Protein AF-A0A081S3H7-F1 (afdb_monomer)

Secondary structure (DSSP, 8-state):
----------SPPP--TT-S-TTS-HHHHHHHHHHHSTT--SS---THHHHHHHHHHHHHHHTT--SSHHHHHHHHHHHHHHHHHHHHHHHHH-TTS--TT-TTHHHHHHHHHH--SEEES-----SSTTHHIIIIIHHHHHHTTSEE--TT-SS-EE-HHHHHHHHHHHHHHHHTTGGGGTT-SEEEHHHHHHHHHHH-GGGGGT--SHHHHHHHHHHTTSSS---HHHHHHHHHHHHHHHHHHHHTTTSPPPHHHHHHHHHHSEEEETTEEEEPPPPGGGHHHHHHHHHHHHHHHHHHHHHHHHHHHHHHHHT-SSS---HHHHHHHHTTTHHHHHHHHH--SS--TT--HHHHHHHHHHHTT----HHHHHHHHHHHHHHH--

Sequence (386 aa):
MSQLLEPSWNKPIKEYDRALDPLGMNRVNDRMLGELVQGFTLLTSRARYYSFYVWAIEQIRKKKLAKNFTEFKNAFYDLERLYMMACVSHEEKEPIDNHKDINGVSKGRDVWNESSDKIPLNFTYFGHRLGGYGQYYQGSIINMGLVEQGEDDEFEKPTELGYSIIKDFDTLAKESGFLSYCGKSNISKNTLSEIGEKLCLCKIKHQSNSERDSIIKLLFGWIGEKNQRSTSRQESLSLILNTIHQIQENKITTSQDFLDSVYFGQIKNNEKVESLLIPNHLDGISKKWKIVKAHDSFALASEAILQIFLEFLKQDLTHGKNLEEFFQKYVQNIENEIDQILKLGRKFENEPIENIIDIILKENGIDTNLELLEKMNIFLLKIWNS

Organism: NCBI:txid1502292

Mean predicted aligned error: 11.2 Å

Foldseek 3Di:
DDPDDDDDPPDDDDPDPPCPAVPPLCVVLVVLCCQQQNLDWPQADQLLVLQVQLVQQACCVVVVQDDAPVSSLQLLQLLLLLQLLLQLLQCVVPVVFDSPRRFLNVVSVVQVVPDDQKGFSPDDSDPDSNTCCVVTRVSSSVRLQQWDADPPRNDIHGDPLVCQLNVVVVVLCVVLVSVVCRPPRIDGSVSSPSSSVRRHSRCLVVDPDCNVVSSVCSQLLVDDDDDSSSPSSNLSVVLVVLQCVVCVVQDDDDPVQSLCCLQVCWGDRPPDIDGRDDDPVSVVSSVSSNVSSVSVVVSVVVVVLVVLVVVVCVVDVPDDDDPVVVCVVPPVCVLVVCQVVVPPVDRCVPPDVLVVVVVVCVVSVNDDPVVVSVVVVVVVVVVVPD

Radius of gyration: 27.03 Å; Cα contacts (8 Å, |Δi|>4): 381; chains: 1; bounding box: 63×49×74 Å

Solvent-accessible surface area (backbone atoms only — not comparable to full-atom values): 22283 Å² total; per-residue (Å²): 134,85,89,73,82,76,90,68,91,84,67,85,79,76,88,58,103,69,72,87,51,88,81,62,57,59,62,60,48,54,50,51,47,51,44,37,45,50,45,62,48,94,86,54,90,60,70,59,50,64,33,51,52,46,42,48,46,41,49,37,59,77,66,58,65,39,90,40,52,71,44,38,28,52,52,51,33,53,49,51,50,54,51,39,43,12,31,53,38,26,36,75,77,46,66,89,55,74,70,73,84,49,70,36,44,72,53,42,49,51,50,56,71,76,32,72,65,52,39,74,60,84,76,86,55,56,91,52,60,46,29,56,43,65,75,56,36,44,70,22,41,45,69,62,48,27,38,48,65,58,95,88,43,63,55,64,39,55,29,77,58,24,51,65,41,18,53,54,54,51,51,46,39,59,77,43,46,53,71,79,55,62,91,41,65,57,46,44,52,67,58,28,29,60,27,10,76,62,64,21,69,53,42,59,77,74,50,94,53,68,42,50,54,40,50,50,34,46,66,46,36,76,47,70,76,85,45,74,45,34,50,34,19,25,46,44,53,50,48,54,49,51,53,40,69,76,40,53,91,81,42,87,78,48,75,63,49,52,51,37,32,45,60,70,37,27,40,76,57,89,96,42,79,44,79,52,89,75,55,78,91,42,46,71,55,35,54,54,50,22,49,44,51,52,50,53,54,49,44,54,54,51,51,50,52,49,50,53,51,53,53,59,52,66,75,44,86,84,55,90,79,60,69,66,62,48,40,63,73,66,47,72,54,43,64,64,50,49,52,64,70,64,65,52,98,62,80,67,82,89,59,55,68,68,56,55,50,50,49,55,32,52,78,68,73,45,85,78,59,66,72,56,57,53,52,48,49,53,52,55,52,48,68,72,74,109

Structure (mmCIF, N/CA/C/O backbone):
data_AF-A0A081S3H7-F1
#
_entry.id   AF-A0A081S3H7-F1
#
loop_
_atom_site.group_PDB
_atom_site.id
_atom_site.type_symbol
_atom_site.label_atom_id
_atom_site.label_alt_id
_atom_site.label_comp_id
_atom_site.label_asym_id
_atom_site.label_entity_id
_atom_site.label_seq_id
_atom_site.pdbx_PDB_ins_code
_atom_site.Cartn_x
_atom_site.Cartn_y
_atom_site.Cartn_z
_atom_site.occupancy
_atom_site.B_iso_or_equiv
_atom_site.auth_seq_id
_atom_site.auth_comp_id
_atom_site.auth_asym_id
_atom_site.auth_atom_id
_atom_site.pdbx_PDB_model_num
ATOM 1 N N . MET A 1 1 ? -31.764 2.547 -48.023 1.00 41.16 1 MET A N 1
ATOM 2 C CA . MET A 1 1 ? -30.371 2.090 -47.837 1.00 41.16 1 MET A CA 1
ATOM 3 C C . MET A 1 1 ? -29.758 2.951 -46.753 1.00 41.16 1 MET A C 1
ATOM 5 O O . MET A 1 1 ? -29.864 4.167 -46.835 1.00 41.16 1 MET A O 1
ATOM 9 N N . SER A 1 2 ? -29.277 2.322 -45.687 1.00 45.69 2 SER A N 1
ATOM 10 C CA . SER A 1 2 ? -28.912 2.952 -44.421 1.00 45.69 2 SER A CA 1
ATOM 11 C C . SER A 1 2 ? -27.598 3.733 -44.505 1.00 45.69 2 SER A C 1
ATOM 13 O O . SER A 1 2 ? -26.524 3.139 -44.467 1.00 45.69 2 SER A O 1
ATOM 15 N N . GLN A 1 3 ? -27.681 5.063 -44.539 1.00 50.97 3 GLN A N 1
ATOM 16 C CA . GLN A 1 3 ? -26.604 5.935 -44.062 1.00 50.97 3 GLN A CA 1
ATOM 17 C C . GLN A 1 3 ? -26.629 5.908 -42.526 1.00 50.97 3 GLN A C 1
ATOM 19 O O . GLN A 1 3 ? -27.201 6.779 -41.878 1.00 50.97 3 GLN A O 1
ATOM 24 N N . LEU A 1 4 ? -26.121 4.823 -41.942 1.00 49.06 4 LEU A N 1
ATOM 25 C CA . LEU A 1 4 ? -25.986 4.671 -40.497 1.00 49.06 4 LEU A CA 1
ATOM 26 C C . LEU A 1 4 ? -24.590 5.147 -40.077 1.00 49.06 4 LEU A C 1
ATOM 28 O O . LEU A 1 4 ? -23.607 4.473 -40.348 1.00 49.06 4 LEU A O 1
ATOM 32 N N . LEU A 1 5 ? -24.567 6.278 -39.364 1.00 49.62 5 LEU A N 1
ATOM 33 C CA . LEU A 1 5 ? -23.716 6.513 -38.190 1.00 49.62 5 LEU A CA 1
ATOM 34 C C . LEU A 1 5 ? -22.202 6.309 -38.382 1.00 49.62 5 LEU A C 1
ATOM 36 O O . LEU A 1 5 ? -21.593 5.524 -37.657 1.00 49.62 5 LEU A O 1
ATOM 40 N N . GLU A 1 6 ? -21.566 7.064 -39.277 1.00 47.81 6 GLU A N 1
ATOM 41 C CA . GLU A 1 6 ? -20.116 7.239 -39.150 1.00 47.81 6 GLU A CA 1
ATOM 42 C C . GLU A 1 6 ? -19.816 8.213 -37.998 1.00 47.81 6 GLU A C 1
ATOM 44 O O . GLU A 1 6 ? -20.418 9.292 -37.932 1.00 47.81 6 GLU A O 1
ATOM 49 N N . PRO A 1 7 ? -18.935 7.852 -37.048 1.00 52.41 7 PRO A N 1
ATOM 50 C CA . PRO A 1 7 ? -18.561 8.746 -35.964 1.00 52.41 7 PRO A CA 1
ATOM 51 C C . PRO A 1 7 ? -17.845 9.980 -36.528 1.00 52.41 7 PRO A C 1
ATOM 53 O O . PRO A 1 7 ? -16.712 9.909 -36.991 1.00 52.41 7 PRO A O 1
ATOM 56 N N . SER A 1 8 ? -18.518 11.130 -36.475 1.00 50.59 8 SER A N 1
ATOM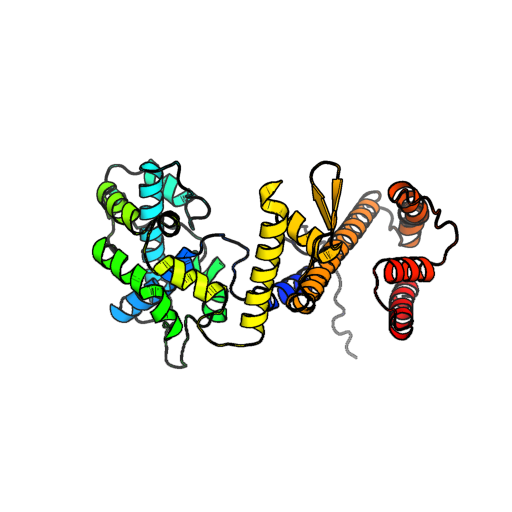 57 C CA . SER A 1 8 ? -17.956 12.426 -36.855 1.00 50.59 8 SER A CA 1
ATOM 58 C C . SER A 1 8 ? -17.456 13.173 -35.620 1.00 50.59 8 SER A C 1
ATOM 60 O O . SER A 1 8 ? -18.228 13.393 -34.679 1.00 50.59 8 SER A O 1
ATOM 62 N N . TRP A 1 9 ? -16.202 13.625 -35.636 1.00 53.78 9 TRP A N 1
ATOM 63 C CA . TRP A 1 9 ? -15.643 14.514 -34.614 1.00 53.78 9 TRP A CA 1
ATOM 64 C C . TRP A 1 9 ? -16.344 15.878 -34.669 1.00 53.78 9 TRP A C 1
ATOM 66 O O . TRP A 1 9 ? -15.992 16.750 -35.455 1.00 53.78 9 TRP A O 1
ATOM 76 N N . ASN A 1 10 ? -17.392 16.049 -33.865 1.00 53.97 10 ASN A N 1
ATOM 77 C CA . ASN A 1 10 ? -18.295 17.202 -33.944 1.00 53.97 10 ASN A CA 1
ATOM 78 C C . ASN A 1 10 ? -17.968 18.323 -32.947 1.00 53.97 10 ASN A C 1
ATOM 80 O O . ASN A 1 10 ? -18.563 19.399 -33.020 1.00 53.97 10 ASN A O 1
ATOM 84 N N . LYS A 1 11 ? -17.049 18.084 -32.004 1.00 46.81 11 LYS A N 1
ATOM 85 C CA . LYS A 1 11 ? -16.572 19.079 -31.042 1.00 46.81 11 LYS A CA 1
ATOM 86 C C . LYS A 1 11 ? -15.098 18.839 -30.711 1.00 46.81 11 LYS A C 1
ATOM 88 O O . LYS A 1 11 ? -14.730 17.688 -30.476 1.00 46.81 11 LYS A O 1
ATOM 93 N N . PRO A 1 12 ? -14.274 19.897 -30.620 1.00 52.47 12 PRO A N 1
ATOM 94 C CA . PRO A 1 12 ? -12.941 19.773 -30.051 1.00 52.47 12 PRO A CA 1
ATOM 95 C C . PRO A 1 12 ? -13.057 19.303 -28.598 1.00 52.47 12 PRO A C 1
ATOM 97 O O . PRO A 1 12 ? -13.810 19.875 -27.800 1.00 52.47 12 PRO A O 1
ATOM 100 N N . ILE A 1 13 ? -12.330 18.237 -28.264 1.00 53.84 13 ILE A N 1
ATOM 101 C CA . ILE A 1 13 ? -12.171 17.789 -26.883 1.00 53.84 13 ILE A CA 1
ATOM 102 C C . ILE A 1 13 ? -11.411 18.896 -26.157 1.00 53.84 13 ILE A C 1
ATOM 104 O O . ILE A 1 13 ? -10.307 19.264 -26.549 1.00 53.84 13 ILE A O 1
ATOM 108 N N . LYS A 1 14 ? -12.016 19.460 -25.110 1.00 51.28 14 LYS A N 1
ATOM 109 C CA . LYS A 1 14 ? -11.263 20.287 -24.169 1.00 51.28 14 LYS A CA 1
ATOM 110 C C . LYS A 1 14 ? -10.330 19.341 -23.421 1.00 51.28 14 LYS A C 1
ATOM 112 O O . LYS A 1 14 ? -10.828 18.406 -22.793 1.00 51.28 14 LYS A O 1
ATOM 117 N N . GLU A 1 15 ? -9.020 19.563 -23.517 1.00 50.03 15 GLU A N 1
ATOM 118 C CA . GLU A 1 15 ? -8.031 18.963 -22.617 1.00 50.03 15 GLU A CA 1
ATOM 119 C C . GLU A 1 15 ? -8.452 19.326 -21.186 1.00 50.03 15 GLU A C 1
ATOM 121 O O . GLU A 1 15 ? -8.233 20.436 -20.709 1.00 50.03 15 GLU A O 1
ATOM 126 N N . TYR A 1 16 ? -9.182 18.436 -20.522 1.00 49.84 16 TYR A N 1
ATOM 127 C CA . TYR A 1 16 ? -9.314 18.491 -19.074 1.00 49.84 16 TYR A CA 1
ATOM 128 C C . TYR A 1 16 ? -8.050 17.853 -18.484 1.00 49.84 16 TYR A C 1
ATOM 130 O O . TYR A 1 16 ? -7.535 16.903 -19.072 1.00 49.84 16 TYR A O 1
ATOM 138 N N . ASP A 1 17 ? -7.613 18.334 -17.314 1.00 42.97 17 ASP A N 1
ATOM 139 C CA . ASP A 1 17 ? -6.448 17.923 -16.490 1.00 42.97 17 ASP A CA 1
ATOM 140 C C . ASP A 1 17 ? -6.382 16.420 -16.089 1.00 42.97 17 ASP A C 1
ATOM 142 O O . ASP A 1 17 ? -5.918 16.064 -15.007 1.00 42.97 17 ASP A O 1
ATOM 146 N N . ARG A 1 18 ? -6.932 15.494 -16.882 1.00 48.25 18 ARG A N 1
ATOM 147 C CA . ARG A 1 18 ? -7.146 14.089 -16.502 1.00 48.25 18 ARG A CA 1
ATOM 148 C C . ARG A 1 18 ? -6.833 13.056 -17.580 1.00 48.25 18 ARG A C 1
ATOM 150 O O . ARG A 1 18 ? -7.036 11.871 -17.317 1.00 48.25 18 ARG A O 1
ATOM 157 N N . ALA A 1 19 ? -6.347 13.441 -18.759 1.00 53.25 19 ALA A N 1
ATOM 158 C CA . ALA A 1 19 ? -5.789 12.459 -19.690 1.00 53.25 19 ALA A CA 1
ATOM 159 C C . ALA A 1 19 ? -4.406 12.015 -19.177 1.00 53.25 19 ALA A C 1
ATOM 161 O O . ALA A 1 19 ? -3.383 12.509 -19.626 1.00 53.25 19 ALA A O 1
ATOM 162 N N . LEU A 1 20 ? -4.394 11.122 -18.180 1.00 62.03 20 LEU A N 1
ATOM 163 C CA . LEU A 1 20 ? -3.171 10.573 -17.573 1.00 62.03 20 LEU A CA 1
ATOM 164 C C . LEU A 1 20 ? -2.453 9.555 -18.479 1.00 62.03 20 LEU A C 1
ATOM 166 O O . LEU A 1 20 ? -1.353 9.132 -18.154 1.00 62.03 20 LEU A O 1
ATOM 170 N N . ASP A 1 21 ? -3.099 9.124 -19.564 1.00 74.25 21 ASP A N 1
ATOM 171 C CA . ASP A 1 21 ? -2.592 8.116 -20.501 1.00 74.25 21 ASP A CA 1
ATOM 172 C C . ASP A 1 21 ? -3.198 8.355 -21.901 1.00 74.25 21 ASP A C 1
ATOM 174 O O . ASP A 1 21 ? -4.139 7.660 -22.301 1.00 74.25 21 ASP A O 1
ATOM 178 N N . PRO A 1 22 ? -2.755 9.399 -22.630 1.00 75.25 22 PRO A N 1
ATOM 179 C CA . PRO A 1 22 ? -3.348 9.790 -23.913 1.00 75.25 22 PRO A CA 1
ATOM 180 C C . PRO A 1 22 ? -3.185 8.721 -25.004 1.00 75.25 22 PRO A C 1
ATOM 182 O O . PRO A 1 22 ? -3.967 8.697 -25.954 1.00 75.25 22 PRO A O 1
ATOM 185 N N . LEU A 1 23 ? -2.197 7.831 -24.861 1.00 83.19 23 LEU A N 1
ATOM 186 C CA . LEU A 1 23 ? -1.908 6.746 -25.800 1.00 83.19 23 LEU A CA 1
ATOM 187 C C . LEU A 1 23 ? -2.444 5.380 -25.343 1.00 83.19 23 LEU A C 1
ATOM 189 O O . LEU A 1 23 ? -2.382 4.416 -26.105 1.00 83.19 23 LEU A O 1
ATOM 193 N N . GLY A 1 24 ? -2.992 5.274 -24.130 1.00 82.62 24 GLY A N 1
ATOM 194 C CA . GLY A 1 24 ? -3.495 4.011 -23.583 1.00 82.62 24 GLY A CA 1
ATOM 195 C C . GLY A 1 24 ? -2.399 2.987 -23.258 1.00 82.62 24 GLY A C 1
ATOM 196 O O . GLY A 1 24 ? -2.693 1.789 -23.180 1.00 82.62 24 GLY A O 1
ATOM 197 N N . MET A 1 25 ? -1.149 3.431 -23.112 1.00 83.50 25 MET A N 1
ATOM 198 C CA . MET A 1 25 ? 0.028 2.576 -22.961 1.00 83.50 25 MET A CA 1
ATOM 199 C C . MET A 1 25 ? 0.158 2.031 -21.533 1.00 83.50 25 MET A C 1
ATOM 201 O O . MET A 1 25 ? 0.626 0.906 -21.341 1.00 83.50 25 MET A O 1
ATOM 205 N N . ASN A 1 26 ? -0.329 2.749 -20.517 1.00 82.25 26 ASN A N 1
ATOM 206 C CA . ASN A 1 26 ? -0.132 2.358 -19.114 1.00 82.25 26 ASN A CA 1
ATOM 207 C C . ASN A 1 26 ? -0.778 1.008 -18.769 1.00 82.25 26 ASN A C 1
ATOM 209 O O . ASN A 1 26 ? -0.275 0.284 -17.911 1.00 82.25 26 ASN A O 1
ATOM 213 N N . ARG A 1 27 ? -1.813 0.589 -19.511 1.00 84.38 27 ARG A N 1
ATOM 214 C CA . ARG A 1 27 ? -2.512 -0.695 -19.310 1.00 84.38 27 ARG A CA 1
ATOM 215 C C . ARG A 1 27 ? -1.597 -1.918 -19.343 1.00 84.38 27 ARG A C 1
ATOM 217 O O . ARG A 1 27 ? -1.860 -2.893 -18.636 1.00 84.38 27 ARG A O 1
ATOM 224 N N . VAL A 1 28 ? -0.560 -1.904 -20.180 1.00 84.62 28 VAL A N 1
ATOM 225 C CA . VAL A 1 28 ? 0.382 -3.029 -20.285 1.00 84.62 28 VAL A CA 1
ATOM 226 C C . VAL A 1 28 ? 1.244 -3.104 -19.027 1.00 84.62 28 VAL A C 1
ATOM 228 O O . VAL A 1 28 ? 1.354 -4.173 -18.425 1.00 84.62 28 VAL A O 1
ATOM 231 N N . ASN A 1 29 ? 1.784 -1.965 -18.586 1.00 84.44 29 ASN A N 1
ATOM 232 C CA . ASN A 1 29 ? 2.560 -1.874 -17.352 1.00 84.44 29 ASN A CA 1
ATOM 233 C C . ASN A 1 29 ? 1.713 -2.229 -16.125 1.00 84.44 29 ASN A C 1
ATOM 235 O O . ASN A 1 29 ? 2.148 -3.047 -15.317 1.00 84.44 29 ASN A O 1
ATOM 239 N N . ASP A 1 30 ? 0.485 -1.720 -16.026 1.00 86.06 30 ASP A N 1
ATOM 240 C CA . ASP A 1 30 ? -0.438 -2.029 -14.927 1.00 86.06 30 ASP A CA 1
ATOM 241 C C . ASP A 1 30 ? -0.715 -3.530 -14.821 1.00 86.06 30 ASP A C 1
ATOM 243 O O . ASP A 1 30 ? -0.692 -4.108 -13.730 1.00 86.06 30 ASP A O 1
ATOM 247 N N . ARG A 1 31 ? -0.929 -4.194 -15.964 1.00 88.56 31 ARG A N 1
ATOM 248 C CA . ARG A 1 31 ? -1.108 -5.646 -16.008 1.00 88.56 31 ARG A CA 1
ATOM 249 C C . ARG A 1 31 ? 0.143 -6.374 -15.519 1.00 88.56 31 ARG A C 1
ATOM 251 O O . ARG A 1 31 ? 0.031 -7.268 -14.683 1.00 88.56 31 ARG A O 1
ATOM 258 N N . MET A 1 32 ? 1.314 -6.012 -16.039 1.00 89.31 32 MET A N 1
ATOM 259 C CA . MET A 1 32 ? 2.578 -6.660 -15.681 1.00 89.31 32 MET A CA 1
ATOM 260 C C . MET A 1 32 ? 2.893 -6.477 -14.193 1.00 89.31 32 MET A C 1
ATOM 262 O O . MET A 1 32 ? 3.220 -7.445 -13.510 1.00 89.31 32 MET A O 1
ATOM 266 N N . LEU A 1 33 ? 2.716 -5.270 -13.653 1.00 89.31 33 LEU A N 1
ATOM 267 C CA . LEU A 1 33 ? 2.869 -4.993 -12.223 1.00 89.31 33 LEU A CA 1
ATOM 268 C C . LEU A 1 33 ? 1.861 -5.788 -11.382 1.00 89.31 33 LEU A C 1
ATOM 270 O O . LEU A 1 33 ? 2.229 -6.351 -10.350 1.00 89.31 33 LEU A O 1
ATOM 274 N N . GLY A 1 34 ? 0.616 -5.907 -11.850 1.00 87.69 34 GLY A N 1
ATOM 275 C CA . GLY A 1 34 ? -0.414 -6.733 -11.224 1.00 87.69 34 GLY A CA 1
ATOM 276 C C . GLY A 1 34 ? -0.072 -8.226 -11.173 1.00 87.69 34 GLY A C 1
ATOM 277 O O . GLY A 1 34 ? -0.561 -8.922 -10.287 1.00 87.69 34 GLY A O 1
ATOM 278 N N . GLU A 1 35 ? 0.777 -8.723 -12.075 1.00 89.44 35 GLU A N 1
ATOM 279 C CA . GLU A 1 35 ? 1.300 -10.095 -12.052 1.00 89.44 35 GLU A CA 1
ATOM 280 C C . GLU A 1 35 ? 2.574 -10.221 -11.194 1.00 89.44 35 GLU A C 1
ATOM 282 O O . GLU A 1 35 ? 2.732 -11.207 -10.472 1.00 89.44 35 GLU A O 1
ATOM 287 N N . LEU A 1 36 ? 3.467 -9.226 -11.243 1.00 93.00 36 LEU A N 1
ATOM 288 C CA . LEU A 1 36 ? 4.773 -9.247 -10.572 1.00 93.00 36 LEU A CA 1
ATOM 289 C C . LEU A 1 36 ? 4.695 -9.004 -9.071 1.00 93.00 36 LEU A C 1
ATOM 291 O O . LEU A 1 36 ? 5.399 -9.655 -8.309 1.00 93.00 36 LEU A O 1
ATOM 295 N N . VAL A 1 37 ? 3.855 -8.068 -8.638 1.00 91.25 37 VAL A N 1
ATOM 296 C CA . VAL A 1 37 ? 3.754 -7.631 -7.238 1.00 91.25 37 VAL A CA 1
ATOM 297 C C . VAL A 1 37 ? 2.298 -7.596 -6.791 1.00 91.25 37 VAL A C 1
ATOM 299 O O . VAL A 1 37 ? 1.862 -6.684 -6.087 1.00 91.25 37 VAL A O 1
ATOM 302 N N . GLN A 1 38 ? 1.522 -8.608 -7.200 1.00 88.94 38 GLN A N 1
ATOM 303 C CA . GLN A 1 38 ? 0.093 -8.652 -6.910 1.00 88.94 38 GLN A CA 1
ATOM 304 C C . GLN A 1 38 ? -0.190 -8.460 -5.420 1.00 88.94 38 GLN A C 1
ATOM 306 O O . GLN A 1 38 ? 0.361 -9.165 -4.574 1.00 88.94 38 GLN A O 1
ATOM 311 N N . GLY A 1 39 ? -1.123 -7.564 -5.114 1.00 84.75 39 GLY A N 1
ATOM 312 C CA . GLY A 1 39 ? -1.570 -7.346 -3.749 1.00 84.75 39 GLY A CA 1
ATOM 313 C C . GLY A 1 39 ? -0.715 -6.350 -2.983 1.00 84.75 39 GLY A C 1
ATOM 314 O O . GLY A 1 39 ? -1.006 -6.127 -1.821 1.00 84.75 39 GLY A O 1
ATOM 315 N N . PHE A 1 40 ? 0.274 -5.711 -3.615 1.00 87.38 40 PHE A N 1
ATOM 316 C CA . PHE A 1 40 ? 0.780 -4.414 -3.174 1.00 87.38 40 PHE A CA 1
ATOM 317 C C . PHE A 1 40 ? -0.127 -3.294 -3.688 1.00 87.38 40 PHE A C 1
ATOM 319 O O . PHE A 1 40 ? -0.763 -3.413 -4.732 1.00 87.38 40 PHE A O 1
ATOM 326 N N . THR A 1 41 ? -0.204 -2.198 -2.941 1.00 82.75 41 THR A N 1
ATOM 327 C CA . THR A 1 41 ? -0.857 -0.966 -3.394 1.00 82.75 41 THR A CA 1
ATOM 328 C C . THR A 1 41 ? 0.212 -0.009 -3.910 1.00 82.75 41 THR A C 1
ATOM 330 O O . THR A 1 41 ? 1.265 0.132 -3.292 1.00 82.75 41 THR A O 1
ATOM 333 N N . LEU A 1 42 ? -0.040 0.622 -5.058 1.00 73.69 42 LEU A N 1
ATOM 334 C CA . LEU A 1 42 ? 0.889 1.577 -5.678 1.00 73.69 42 LEU A CA 1
ATOM 335 C C . LEU A 1 42 ? 0.761 2.990 -5.086 1.00 73.69 42 LEU A C 1
ATOM 337 O O . LEU A 1 42 ? 1.569 3.862 -5.386 1.00 73.69 42 LEU A O 1
ATOM 341 N N . LEU A 1 43 ? -0.265 3.226 -4.262 1.00 76.25 43 LEU A N 1
ATOM 342 C CA . LEU A 1 43 ? -0.682 4.569 -3.845 1.00 76.25 43 LEU A CA 1
ATOM 343 C C . LEU A 1 43 ? -0.311 4.903 -2.395 1.00 76.25 43 LEU A C 1
ATOM 345 O O . LEU A 1 43 ? -0.438 6.049 -1.975 1.00 76.25 43 LEU A O 1
ATOM 349 N N . THR A 1 44 ? 0.120 3.920 -1.602 1.00 81.69 44 THR A N 1
ATOM 350 C CA . THR A 1 44 ? 0.410 4.121 -0.176 1.00 81.69 44 THR A CA 1
ATOM 351 C C . THR A 1 44 ? 1.399 3.085 0.344 1.00 81.69 44 THR A C 1
ATOM 353 O O . THR A 1 44 ? 1.394 1.923 -0.041 1.00 81.69 44 THR A O 1
ATOM 356 N N . SER A 1 45 ? 2.281 3.515 1.241 1.00 83.56 45 SER A N 1
ATOM 357 C CA . SER A 1 45 ? 3.395 2.709 1.756 1.00 83.56 45 SER A CA 1
ATOM 358 C C . SER A 1 45 ? 3.064 1.946 3.053 1.00 83.56 45 SER A C 1
ATOM 360 O O . SER A 1 45 ? 3.943 1.380 3.709 1.00 83.56 45 SER A O 1
ATOM 362 N N . ARG A 1 46 ? 1.797 1.948 3.487 1.00 90.62 46 ARG A N 1
ATOM 363 C CA . ARG A 1 46 ? 1.408 1.636 4.873 1.00 90.62 46 ARG A CA 1
ATOM 364 C C . ARG A 1 46 ? 0.924 0.202 5.076 1.00 90.62 46 ARG A C 1
ATOM 366 O O . ARG A 1 46 ? -0.266 -0.082 5.142 1.00 90.62 46 ARG A O 1
ATOM 373 N N . ALA A 1 47 ? 1.871 -0.698 5.326 1.00 91.62 47 ALA A N 1
ATOM 374 C CA . ALA A 1 47 ? 1.600 -2.126 5.506 1.00 91.62 47 ALA A CA 1
ATOM 375 C C . ALA A 1 47 ? 0.627 -2.473 6.659 1.00 91.62 47 ALA A C 1
ATOM 377 O O . ALA A 1 47 ? -0.109 -3.451 6.570 1.00 91.62 47 ALA A O 1
ATOM 378 N N . ARG A 1 48 ? 0.556 -1.666 7.727 1.00 94.69 48 ARG A N 1
ATOM 379 C CA . ARG A 1 48 ? -0.351 -1.939 8.858 1.00 94.69 48 ARG A CA 1
ATOM 380 C C . ARG A 1 48 ? -1.841 -1.872 8.481 1.00 94.69 48 ARG A C 1
ATOM 382 O O . ARG A 1 48 ? -2.676 -2.469 9.157 1.00 94.69 48 ARG A O 1
ATOM 389 N N . TYR A 1 49 ? -2.183 -1.208 7.374 1.00 96.19 49 TYR A N 1
ATOM 390 C CA . TYR A 1 49 ? -3.559 -1.172 6.883 1.00 96.19 49 TYR A CA 1
ATOM 391 C C . TYR A 1 49 ? -4.092 -2.542 6.445 1.00 96.19 49 TYR A C 1
ATOM 393 O O . TYR A 1 49 ? -5.295 -2.757 6.565 1.00 96.19 49 TYR A O 1
ATOM 401 N N . TYR A 1 50 ? -3.238 -3.490 6.026 1.00 96.19 50 TYR A N 1
ATOM 402 C CA . TYR A 1 50 ? -3.687 -4.864 5.749 1.00 96.19 50 TYR A CA 1
ATOM 403 C C . TYR A 1 50 ? -4.336 -5.486 6.989 1.00 96.19 50 TYR A C 1
ATOM 405 O O . TYR A 1 50 ? -5.445 -6.008 6.904 1.00 96.19 50 TYR A O 1
ATOM 413 N N . SER A 1 51 ? -3.694 -5.361 8.153 1.00 96.31 51 SER A N 1
ATOM 414 C CA . SER A 1 51 ? -4.245 -5.873 9.408 1.00 96.31 51 SER A CA 1
ATOM 415 C C . SER A 1 51 ? -5.438 -5.049 9.887 1.00 96.31 51 SER A C 1
ATOM 417 O O . SER A 1 51 ? -6.475 -5.623 10.210 1.00 96.31 51 SER A O 1
ATOM 419 N N . PHE A 1 52 ? -5.343 -3.713 9.890 1.00 97.75 52 PHE A N 1
ATOM 420 C CA . PHE A 1 52 ? -6.437 -2.861 10.371 1.00 97.75 52 PHE A CA 1
ATOM 421 C C . PHE A 1 52 ? -7.733 -3.052 9.574 1.00 97.75 52 PHE A C 1
ATOM 423 O O . PHE A 1 52 ? -8.797 -3.181 10.176 1.00 97.75 52 PHE A O 1
ATOM 430 N N . TYR A 1 53 ? -7.678 -3.086 8.240 1.00 98.00 53 TYR A N 1
ATOM 431 C CA . TYR A 1 53 ? -8.894 -3.180 7.434 1.00 98.00 53 TYR A CA 1
ATOM 432 C C . TYR A 1 53 ? -9.565 -4.540 7.539 1.00 98.00 53 TYR A C 1
ATOM 434 O O . TYR A 1 53 ? -10.774 -4.594 7.749 1.00 98.00 53 TYR A O 1
ATOM 442 N N . VAL A 1 54 ? -8.797 -5.630 7.482 1.00 98.38 54 VAL A N 1
ATOM 443 C CA . VAL A 1 54 ? -9.349 -6.976 7.691 1.00 98.38 54 VAL A CA 1
ATOM 444 C C . VAL A 1 54 ? -9.937 -7.090 9.102 1.00 98.38 54 VAL A C 1
ATOM 446 O O . VAL A 1 54 ? -11.022 -7.642 9.288 1.00 98.38 54 VAL A O 1
ATOM 449 N N . TRP A 1 55 ? -9.280 -6.485 10.098 1.00 98.38 55 TRP A N 1
ATOM 450 C CA . TRP A 1 55 ? -9.787 -6.428 11.466 1.00 98.38 55 TRP A CA 1
ATOM 451 C C . TRP A 1 55 ? -11.086 -5.617 11.566 1.00 98.38 55 TRP A C 1
ATOM 453 O O . TRP A 1 55 ? -12.021 -6.044 12.241 1.00 98.38 55 TRP A O 1
ATOM 463 N N . ALA A 1 56 ? -11.187 -4.478 10.879 1.00 98.31 56 ALA A N 1
ATOM 464 C CA . ALA A 1 56 ? -12.380 -3.636 10.890 1.00 98.31 56 ALA A CA 1
ATOM 465 C C . ALA A 1 56 ? -13.591 -4.362 10.283 1.00 98.31 56 ALA A C 1
ATOM 467 O O . ALA A 1 56 ? -14.665 -4.346 10.890 1.00 98.31 56 ALA A O 1
ATOM 468 N N . ILE A 1 57 ? -13.409 -5.060 9.151 1.00 98.19 57 ILE A N 1
ATOM 469 C CA . ILE A 1 57 ? -14.444 -5.922 8.546 1.00 98.19 57 ILE A CA 1
ATOM 470 C C . ILE A 1 57 ? -14.943 -6.926 9.582 1.00 98.19 57 ILE A C 1
ATOM 472 O O . ILE A 1 57 ? -16.147 -7.039 9.828 1.00 98.19 57 ILE A O 1
ATOM 476 N N . GLU A 1 58 ? -14.012 -7.603 10.250 1.00 98.00 58 GLU A N 1
ATOM 477 C CA . GLU A 1 58 ? -14.341 -8.609 11.247 1.00 98.00 58 GLU A CA 1
ATOM 478 C C . GLU A 1 58 ? -15.132 -8.047 12.431 1.00 98.00 58 GLU A C 1
ATOM 480 O O . GLU A 1 58 ? -16.123 -8.643 12.857 1.00 98.00 58 GLU A O 1
ATOM 485 N N . GLN A 1 59 ? -14.727 -6.897 12.978 1.00 97.75 59 GLN A N 1
ATOM 486 C CA . GLN A 1 59 ? -15.434 -6.309 14.116 1.00 97.75 59 GLN A CA 1
ATOM 487 C C . GLN A 1 59 ? -16.831 -5.825 13.738 1.00 97.75 59 GLN A C 1
ATOM 489 O O . GLN A 1 59 ? -17.759 -6.006 14.529 1.00 97.75 59 GLN A O 1
ATOM 494 N N . ILE A 1 60 ? -17.010 -5.262 12.538 1.00 97.06 60 ILE A N 1
ATOM 495 C CA . ILE A 1 60 ? -18.331 -4.851 12.044 1.00 97.06 60 ILE A CA 1
ATOM 496 C C . ILE A 1 60 ? -19.275 -6.056 12.001 1.00 97.06 60 ILE A C 1
ATOM 498 O O . ILE A 1 60 ? -20.405 -5.956 12.488 1.00 97.06 60 ILE A O 1
ATOM 502 N N . ARG A 1 61 ? -18.797 -7.213 11.519 1.00 95.62 61 ARG A N 1
ATOM 503 C CA . ARG A 1 61 ? -19.564 -8.469 11.521 1.00 95.62 61 ARG A CA 1
ATOM 504 C C . ARG A 1 61 ? -19.825 -8.981 12.933 1.00 95.62 61 ARG A C 1
ATOM 506 O O . ARG A 1 61 ? -20.980 -9.134 13.329 1.00 95.62 61 ARG A O 1
ATOM 513 N N . LYS A 1 62 ? -18.767 -9.205 13.723 1.00 95.56 62 LYS A N 1
ATOM 514 C CA . LYS A 1 62 ? -18.849 -9.772 15.084 1.00 95.56 62 LYS A CA 1
ATOM 515 C C . LYS A 1 62 ? -19.759 -8.969 16.005 1.00 95.56 62 LYS A C 1
ATOM 517 O O . LYS A 1 62 ? -20.460 -9.547 16.834 1.00 95.56 62 LYS A O 1
ATOM 522 N N . LYS A 1 63 ? -19.743 -7.641 15.887 1.00 95.50 63 LYS A N 1
ATOM 523 C CA . LYS A 1 63 ? -20.563 -6.736 16.704 1.00 95.50 63 LYS A CA 1
ATOM 524 C C . LYS A 1 63 ? -21.898 -6.374 16.056 1.00 95.50 63 LYS A C 1
ATOM 526 O O . LYS A 1 63 ? -22.669 -5.651 16.680 1.00 95.50 63 LYS A O 1
ATOM 531 N N . LYS A 1 64 ? -22.188 -6.891 14.855 1.00 94.69 64 LYS A N 1
ATOM 532 C CA . LYS A 1 64 ? -23.407 -6.606 14.083 1.00 94.69 64 LYS A CA 1
ATOM 533 C C . LYS A 1 64 ? -23.647 -5.098 13.921 1.00 94.69 64 LYS A C 1
ATOM 535 O O . LYS A 1 64 ? -24.764 -4.622 14.104 1.00 94.69 64 LYS A O 1
ATOM 540 N N . LEU A 1 65 ? -22.585 -4.350 13.603 1.00 94.56 65 LEU A N 1
ATOM 541 C CA . LEU A 1 65 ? -22.657 -2.891 13.415 1.00 94.56 65 LEU A CA 1
ATOM 542 C C . LEU A 1 65 ? -23.335 -2.499 12.096 1.00 94.56 65 LEU A C 1
ATOM 544 O O . LEU A 1 65 ? -23.689 -1.339 11.917 1.00 94.56 65 LEU A O 1
ATOM 548 N N . ALA A 1 66 ? -23.506 -3.457 11.186 1.00 95.94 66 ALA A N 1
ATOM 549 C CA . ALA A 1 66 ? -24.151 -3.272 9.899 1.00 95.94 66 ALA A CA 1
ATOM 550 C C . ALA A 1 66 ? -24.981 -4.501 9.526 1.00 95.94 66 ALA A C 1
ATOM 552 O O . ALA A 1 66 ? -24.566 -5.635 9.777 1.00 95.94 66 ALA A O 1
ATOM 553 N N . LYS A 1 67 ? -26.139 -4.264 8.908 1.00 94.19 67 LYS A N 1
ATOM 554 C CA . LYS A 1 67 ? -27.032 -5.303 8.371 1.00 94.19 67 LYS A CA 1
ATOM 555 C C . LYS A 1 67 ? -26.984 -5.420 6.851 1.00 94.19 67 LYS A C 1
ATOM 557 O O . LYS A 1 67 ? -27.466 -6.405 6.322 1.00 94.19 67 LYS A O 1
ATOM 562 N N . ASN A 1 68 ? -26.465 -4.404 6.173 1.00 95.06 68 ASN A N 1
ATOM 563 C CA . ASN A 1 68 ? -26.382 -4.315 4.718 1.00 95.06 68 ASN A CA 1
ATOM 564 C C . ASN A 1 68 ? -25.111 -3.558 4.316 1.00 95.06 68 ASN A C 1
ATOM 566 O O . ASN A 1 68 ? -24.467 -2.902 5.144 1.00 95.06 68 ASN A O 1
ATOM 570 N N . PHE A 1 69 ? -24.781 -3.588 3.027 1.00 95.00 69 PHE A N 1
ATOM 571 C CA . PHE A 1 69 ? -23.577 -2.944 2.499 1.00 95.00 69 PHE A CA 1
ATOM 572 C C . PHE A 1 69 ? -23.505 -1.423 2.752 1.00 95.00 69 PHE A C 1
ATOM 574 O O . PHE A 1 69 ? -22.423 -0.859 2.930 1.00 95.00 69 PHE A O 1
ATOM 581 N N . THR A 1 70 ? -24.640 -0.718 2.790 1.00 95.50 70 THR A N 1
ATOM 582 C CA . THR A 1 70 ? -24.649 0.736 3.041 1.00 95.50 70 THR A CA 1
ATOM 583 C C . THR A 1 70 ? -24.279 1.058 4.484 1.00 95.50 70 THR A C 1
ATOM 585 O O . THR A 1 70 ? -23.452 1.939 4.721 1.00 95.50 70 THR A O 1
ATOM 588 N N . GLU A 1 71 ? -24.840 0.325 5.442 1.00 96.00 71 GLU A N 1
ATOM 589 C CA . GLU A 1 71 ? -24.461 0.434 6.852 1.00 96.00 71 GLU A CA 1
ATOM 590 C C . GLU A 1 71 ? -23.003 0.019 7.073 1.00 96.00 71 GLU A C 1
ATOM 592 O O . GLU A 1 71 ? -22.293 0.683 7.826 1.00 96.00 71 GLU A O 1
ATOM 597 N N . PHE A 1 72 ? -22.531 -1.012 6.360 1.00 96.44 72 PHE A N 1
ATOM 598 C CA . PHE A 1 72 ? -21.136 -1.453 6.410 1.00 96.44 72 PHE A CA 1
ATOM 599 C C . PHE A 1 72 ? -20.185 -0.324 6.013 1.00 96.44 72 PHE A C 1
ATOM 601 O O . PHE A 1 72 ? -19.266 -0.018 6.769 1.00 96.44 72 PHE A O 1
ATOM 608 N N . LYS A 1 73 ? -20.449 0.362 4.890 1.00 95.81 73 LYS A N 1
ATOM 609 C CA . LYS A 1 73 ? -19.652 1.522 4.457 1.00 95.81 73 LYS A CA 1
ATOM 610 C C . LYS A 1 73 ? -19.549 2.585 5.546 1.00 95.81 73 LYS A C 1
ATOM 612 O O . LYS A 1 73 ? -18.456 3.068 5.818 1.00 95.81 73 LYS A O 1
ATOM 617 N N . ASN A 1 74 ? -20.667 2.929 6.182 1.00 94.50 74 ASN A N 1
ATOM 618 C CA . ASN A 1 74 ? -20.689 3.955 7.225 1.00 94.50 74 ASN A CA 1
ATOM 619 C C . ASN A 1 74 ? -19.912 3.515 8.474 1.00 94.50 74 ASN A C 1
ATOM 621 O O . ASN A 1 74 ? -19.060 4.261 8.948 1.00 94.50 74 ASN A O 1
ATOM 625 N N . ALA A 1 75 ? -20.143 2.292 8.963 1.00 95.50 75 ALA A N 1
ATOM 626 C CA . ALA A 1 75 ? -19.428 1.754 10.120 1.00 95.50 75 ALA A CA 1
ATOM 627 C C . ALA A 1 75 ? -17.914 1.662 9.862 1.00 95.50 75 ALA A C 1
ATOM 629 O O . ALA A 1 75 ? -17.109 2.006 10.726 1.00 95.50 75 ALA A O 1
ATOM 630 N N . PHE A 1 76 ? -17.525 1.251 8.655 1.00 96.25 76 PHE A N 1
ATOM 631 C CA . PHE A 1 76 ? -16.129 1.178 8.241 1.00 96.25 76 PHE A CA 1
ATOM 632 C C . PHE A 1 76 ? -15.475 2.562 8.191 1.00 96.25 76 PHE A C 1
ATOM 634 O O . PHE A 1 76 ? -14.400 2.763 8.755 1.00 96.25 76 PHE A O 1
ATOM 641 N N . TYR A 1 77 ? -16.143 3.528 7.558 1.00 96.00 77 TYR A N 1
ATOM 642 C CA . TYR A 1 77 ? -15.684 4.914 7.471 1.00 96.00 77 TYR A CA 1
ATOM 643 C C . TYR A 1 77 ? -15.510 5.545 8.859 1.00 96.00 77 TYR A C 1
ATOM 645 O O . TYR A 1 77 ? -14.534 6.248 9.116 1.00 96.00 77 TYR A O 1
ATOM 653 N N . ASP A 1 78 ? -16.428 5.266 9.784 1.00 95.56 78 ASP A N 1
ATOM 654 C CA . ASP A 1 78 ? -16.362 5.769 11.155 1.00 95.56 78 ASP A CA 1
ATOM 655 C C . ASP A 1 78 ? -15.198 5.150 11.947 1.00 95.56 78 ASP A C 1
ATOM 657 O O . ASP A 1 78 ? -14.506 5.866 12.679 1.00 95.56 78 ASP A O 1
ATOM 661 N N . LEU A 1 79 ? -14.944 3.847 11.776 1.00 96.75 79 LEU A N 1
ATOM 662 C CA . LEU A 1 79 ? -13.793 3.168 12.378 1.00 96.75 79 LEU A CA 1
ATOM 663 C C . LEU A 1 79 ? -12.468 3.704 11.828 1.00 96.75 79 LEU A C 1
ATOM 665 O O . LEU A 1 79 ? -11.561 3.997 12.607 1.00 96.75 79 LEU A O 1
ATOM 669 N N . GLU A 1 80 ? -12.343 3.872 10.510 1.00 97.19 80 GLU A N 1
ATOM 670 C CA . GLU A 1 80 ? -11.133 4.446 9.916 1.00 97.19 80 GLU A CA 1
ATOM 671 C C . GLU A 1 80 ? -10.943 5.910 10.334 1.00 97.19 80 GLU A C 1
ATOM 673 O O . GLU A 1 80 ? -9.816 6.302 10.634 1.00 97.19 80 GLU A 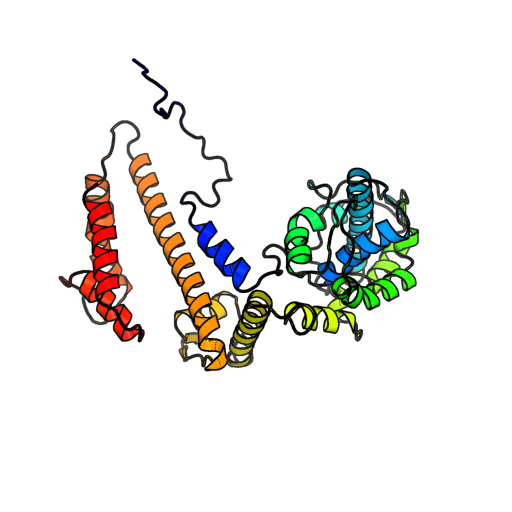O 1
ATOM 678 N N . ARG A 1 81 ? -12.018 6.703 10.464 1.00 97.25 81 ARG A N 1
ATOM 679 C CA . ARG A 1 81 ? -11.926 8.072 10.996 1.00 97.25 81 ARG A CA 1
ATOM 680 C C . ARG A 1 81 ? -11.334 8.092 12.401 1.00 97.25 81 ARG A C 1
ATOM 682 O O . ARG A 1 81 ? -10.433 8.880 12.675 1.00 97.25 81 ARG A O 1
ATOM 689 N N . LEU A 1 82 ? -11.835 7.233 13.289 1.00 97.50 82 LEU A N 1
ATOM 690 C CA . LEU A 1 82 ? -11.306 7.110 14.647 1.00 97.50 82 LEU A CA 1
ATOM 691 C C . LEU A 1 82 ? -9.830 6.688 14.624 1.00 97.50 82 LEU A C 1
ATOM 693 O O . LEU A 1 82 ? -9.016 7.246 15.359 1.00 97.50 82 LEU A O 1
ATOM 697 N N . TYR A 1 83 ? -9.477 5.740 13.754 1.00 97.75 83 TYR A N 1
ATOM 698 C CA . TYR A 1 83 ? -8.108 5.253 13.622 1.00 97.75 83 TYR A CA 1
ATOM 699 C C . TYR A 1 83 ? -7.138 6.329 13.121 1.00 97.75 83 TYR A C 1
ATOM 701 O O . TYR A 1 83 ? -6.057 6.512 13.682 1.00 97.75 83 TYR A O 1
ATOM 709 N N . MET A 1 84 ? -7.552 7.097 12.115 1.00 97.44 84 MET A N 1
ATOM 710 C CA . MET A 1 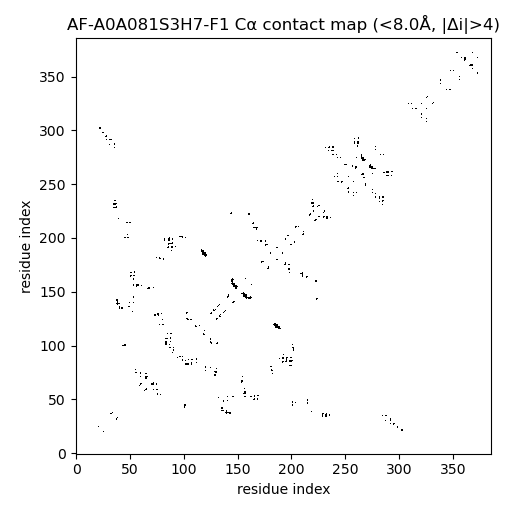84 ? -6.813 8.246 11.599 1.00 97.44 84 MET A CA 1
ATOM 711 C C . MET A 1 84 ? -6.610 9.314 12.678 1.00 97.44 84 MET A C 1
ATOM 713 O O . MET A 1 84 ? -5.480 9.761 12.859 1.00 97.44 84 MET A O 1
ATOM 717 N N . MET A 1 85 ? -7.640 9.656 13.462 1.00 97.94 85 MET A N 1
ATOM 718 C CA . MET A 1 85 ? -7.491 10.616 14.566 1.00 97.94 85 MET A CA 1
ATOM 719 C C . MET A 1 85 ? -6.550 10.122 15.670 1.00 97.94 85 MET A C 1
ATOM 721 O O . MET A 1 85 ? -5.834 10.929 16.257 1.00 97.94 85 MET A O 1
ATOM 725 N N . ALA A 1 86 ? -6.507 8.814 15.940 1.00 97.69 86 ALA A N 1
ATOM 726 C CA . ALA A 1 86 ? -5.540 8.247 16.879 1.00 97.69 86 ALA A CA 1
ATOM 727 C C . ALA A 1 86 ? -4.100 8.361 16.350 1.00 97.69 86 ALA A C 1
ATOM 729 O O . ALA A 1 86 ? -3.181 8.651 17.113 1.00 97.69 86 ALA A O 1
ATOM 730 N N . CYS A 1 87 ? -3.897 8.190 15.039 1.00 97.56 87 CYS A N 1
ATOM 731 C CA . CYS A 1 87 ? -2.588 8.390 14.417 1.00 97.56 87 CYS A CA 1
ATOM 732 C C . CYS A 1 87 ? -2.161 9.867 14.444 1.00 97.56 87 CYS A C 1
ATOM 734 O O . CYS A 1 87 ? -1.029 10.146 14.823 1.00 97.56 87 CYS A O 1
ATOM 736 N N . VAL A 1 88 ? -3.066 10.801 14.121 1.00 97.62 88 VAL A N 1
ATOM 737 C CA . VAL A 1 88 ? -2.812 12.254 14.218 1.00 97.62 88 VAL A CA 1
ATOM 738 C C . VAL A 1 88 ? -2.474 12.649 15.656 1.00 97.62 88 VAL A C 1
ATOM 740 O O . VAL A 1 88 ? -1.490 13.332 15.893 1.00 97.62 88 VAL A O 1
ATOM 743 N N . SER A 1 89 ? -3.225 12.152 16.641 1.00 97.12 89 SER A N 1
ATOM 744 C CA . SER A 1 89 ? -2.915 12.411 18.050 1.00 97.12 89 SER A CA 1
ATOM 745 C C . SER A 1 89 ? -1.529 11.911 18.455 1.00 97.12 89 SER A C 1
ATOM 747 O O . SER A 1 89 ? -0.874 12.530 19.288 1.00 97.12 89 SER A O 1
ATOM 749 N N . HIS A 1 90 ? -1.099 10.768 17.921 1.00 96.38 90 HIS A N 1
ATOM 750 C CA . HIS A 1 90 ? 0.212 10.211 18.221 1.00 96.38 90 HIS A CA 1
ATOM 751 C C . HIS A 1 90 ? 1.346 10.972 17.520 1.00 96.38 90 HIS A C 1
ATOM 753 O O . HIS A 1 90 ? 2.423 11.101 18.092 1.00 96.38 90 HIS A O 1
ATOM 759 N N . GLU A 1 91 ? 1.112 11.491 16.311 1.00 96.06 91 GLU A N 1
ATOM 760 C CA . GLU A 1 91 ? 2.045 12.380 15.604 1.00 96.06 91 GLU A CA 1
ATOM 761 C C . GLU A 1 91 ? 2.425 13.593 16.464 1.00 96.06 91 GLU A C 1
ATOM 763 O O . GLU A 1 91 ? 3.601 13.930 16.556 1.00 96.06 91 GLU A O 1
ATOM 768 N N . GLU A 1 92 ? 1.463 14.183 17.173 1.00 94.81 92 GLU A N 1
ATOM 769 C CA . GLU A 1 92 ? 1.705 15.327 18.064 1.00 94.81 92 GLU A CA 1
ATOM 770 C C . GLU A 1 92 ? 2.592 14.980 19.266 1.00 94.81 92 GLU A C 1
ATOM 772 O O . GLU A 1 92 ? 3.377 15.807 19.730 1.00 94.81 92 GLU A O 1
ATOM 777 N N . LYS A 1 93 ? 2.480 13.750 19.781 1.00 92.69 93 LYS A N 1
ATOM 778 C CA . LYS A 1 93 ? 3.287 13.277 20.912 1.00 92.69 93 LYS A CA 1
ATOM 779 C C . LYS A 1 93 ? 4.682 12.820 20.474 1.00 92.69 93 LYS A C 1
ATOM 781 O O . LYS A 1 93 ? 5.656 13.048 21.187 1.00 92.69 93 LYS A O 1
ATOM 786 N N . GLU A 1 94 ? 4.780 12.170 19.317 1.00 91.69 94 GLU A N 1
ATOM 787 C CA . GLU A 1 94 ? 6.012 11.590 18.773 1.00 91.69 94 GLU A CA 1
ATOM 788 C C . GLU A 1 94 ? 6.213 11.987 17.292 1.00 91.69 94 GLU A C 1
ATOM 790 O O . GLU A 1 94 ? 6.083 11.144 16.397 1.00 91.69 94 GLU A O 1
ATOM 795 N N . PRO A 1 95 ? 6.579 13.251 17.002 1.00 89.75 95 PRO A N 1
ATOM 796 C CA . PRO A 1 95 ? 6.646 13.776 15.630 1.00 89.75 95 PRO A CA 1
ATOM 797 C C . PRO A 1 95 ? 7.837 13.254 14.813 1.00 89.75 95 PRO A C 1
ATOM 799 O O . PRO A 1 95 ? 7.865 13.394 13.593 1.00 89.75 95 PRO A O 1
ATOM 802 N N . ILE A 1 96 ? 8.840 12.668 15.475 1.00 88.19 96 ILE A N 1
ATOM 803 C CA . ILE A 1 96 ? 10.060 12.144 14.836 1.00 88.19 96 ILE A CA 1
ATOM 804 C C . ILE A 1 96 ? 9.766 10.862 14.036 1.00 88.19 96 ILE A C 1
ATOM 806 O O . ILE A 1 96 ? 10.479 10.535 13.085 1.00 88.19 96 ILE A O 1
ATOM 810 N N . ASP A 1 97 ? 8.715 10.133 14.409 1.00 86.81 97 ASP A N 1
ATOM 811 C CA . ASP A 1 97 ? 8.307 8.912 13.726 1.00 86.81 97 ASP A CA 1
ATOM 812 C C . ASP A 1 97 ? 7.633 9.185 12.372 1.00 86.81 97 ASP A C 1
ATOM 814 O O . ASP A 1 97 ? 7.167 10.280 12.059 1.00 86.81 97 ASP A O 1
ATOM 818 N N . ASN A 1 98 ? 7.564 8.157 11.523 1.00 86.00 98 ASN A N 1
ATOM 819 C CA . ASN A 1 98 ? 6.975 8.314 10.198 1.00 86.00 98 ASN A CA 1
ATOM 820 C C . ASN A 1 98 ? 5.434 8.266 10.240 1.00 86.00 98 ASN A C 1
ATOM 822 O O . ASN A 1 98 ? 4.863 7.172 10.179 1.00 86.00 98 ASN A O 1
ATOM 826 N N . HIS A 1 99 ? 4.789 9.439 10.184 1.00 89.88 99 HIS A N 1
ATOM 827 C CA . HIS A 1 99 ? 3.322 9.645 10.134 1.00 89.88 99 HIS A CA 1
ATOM 828 C C . HIS A 1 99 ? 2.772 10.100 8.764 1.00 89.88 99 HIS A C 1
ATOM 830 O O . HIS A 1 99 ? 1.647 10.571 8.647 1.00 89.88 99 HIS A O 1
ATOM 836 N N . LYS A 1 100 ? 3.547 9.959 7.682 1.00 86.00 100 LYS A N 1
ATOM 837 C CA . LYS A 1 100 ? 3.093 10.228 6.298 1.00 86.00 100 LYS A CA 1
ATOM 838 C C . LYS A 1 100 ? 2.003 9.250 5.810 1.00 86.00 100 LYS A C 1
ATOM 840 O O . LYS A 1 100 ? 1.818 8.193 6.399 1.00 86.00 100 LYS A O 1
ATOM 845 N N . ASP A 1 101 ? 1.308 9.539 4.717 1.00 88.12 101 ASP A N 1
ATOM 846 C CA . ASP A 1 101 ? 0.386 8.593 4.047 1.00 88.12 101 ASP A CA 1
ATOM 847 C C . ASP A 1 101 ? -0.722 7.977 4.937 1.00 88.12 101 ASP A C 1
ATOM 849 O O . ASP A 1 101 ? -1.222 6.887 4.647 1.00 88.12 101 ASP A O 1
ATOM 853 N N . ILE A 1 102 ? -1.108 8.642 6.033 1.00 93.62 102 ILE A N 1
ATOM 854 C CA . ILE A 1 102 ? -2.326 8.298 6.777 1.00 93.62 102 ILE A CA 1
ATOM 855 C C . ILE A 1 102 ? -3.525 8.759 5.930 1.00 93.62 102 ILE A C 1
ATOM 857 O O . ILE A 1 102 ? -3.601 9.915 5.500 1.00 93.62 102 ILE A O 1
ATOM 861 N N . ASN A 1 103 ? -4.484 7.868 5.688 1.00 93.56 103 ASN A N 1
ATOM 862 C CA . ASN A 1 103 ? -5.649 8.181 4.862 1.00 93.56 103 ASN A CA 1
ATOM 863 C C . ASN A 1 103 ? -6.502 9.283 5.503 1.00 93.56 103 ASN A C 1
ATOM 865 O O . ASN A 1 103 ? -7.034 9.105 6.593 1.00 93.56 103 ASN A O 1
ATOM 869 N N . GLY A 1 104 ? -6.634 10.426 4.819 1.00 93.44 104 GLY A N 1
ATOM 870 C CA . GLY A 1 104 ? -7.377 11.591 5.319 1.00 93.44 104 GLY A CA 1
ATOM 871 C C . GLY A 1 104 ? -6.614 12.494 6.290 1.00 93.44 104 GLY A C 1
ATOM 872 O O . GLY A 1 104 ? -7.233 13.372 6.890 1.00 93.44 104 GLY A O 1
ATOM 873 N N . VAL A 1 105 ? -5.296 12.311 6.444 1.00 94.25 105 VAL A N 1
ATOM 874 C CA . VAL A 1 105 ? -4.496 12.998 7.474 1.00 94.25 105 VAL A CA 1
ATOM 875 C C . VAL A 1 105 ? -4.597 14.514 7.439 1.00 94.25 105 VAL A C 1
ATOM 877 O O . VAL A 1 105 ? -4.698 15.120 8.497 1.00 94.25 105 VAL A O 1
ATOM 880 N N . SER A 1 106 ? -4.625 15.133 6.253 1.00 95.00 106 SER A N 1
ATOM 881 C CA . SER A 1 106 ? -4.731 16.591 6.142 1.00 95.00 106 SER A CA 1
ATOM 882 C C . SER A 1 106 ? -5.993 17.088 6.839 1.00 95.00 106 SER A C 1
ATOM 884 O O . SER A 1 106 ? -5.915 17.955 7.702 1.00 95.00 106 SER A O 1
ATOM 886 N N . LYS A 1 107 ? -7.137 16.441 6.575 1.00 96.88 107 LYS A N 1
ATOM 887 C CA . LYS A 1 107 ? -8.387 16.801 7.244 1.00 96.88 107 LYS A CA 1
ATOM 888 C C . LYS A 1 107 ? -8.368 16.456 8.735 1.00 96.88 107 LYS A C 1
ATOM 890 O O . LYS A 1 107 ? -8.936 17.196 9.532 1.00 96.88 107 LYS A O 1
ATOM 895 N N . GLY A 1 108 ? -7.726 15.351 9.114 1.00 96.94 108 GLY A N 1
ATOM 896 C CA . GLY A 1 108 ? -7.532 14.983 10.517 1.00 96.94 108 GLY A CA 1
ATOM 897 C C . GLY A 1 108 ? -6.743 16.030 11.305 1.00 96.94 108 GLY A C 1
ATOM 898 O O . GLY A 1 108 ? -7.148 16.388 12.408 1.00 96.94 108 GLY A O 1
ATOM 899 N N . ARG A 1 109 ? -5.666 16.569 10.722 1.00 97.19 109 ARG A N 1
ATOM 900 C CA . ARG A 1 109 ? -4.853 17.648 11.306 1.00 97.19 109 ARG A CA 1
ATOM 901 C C . ARG A 1 109 ? -5.643 18.946 11.439 1.00 97.19 109 ARG A C 1
ATOM 903 O O . ARG A 1 109 ? -5.593 19.560 12.499 1.00 97.19 109 ARG A O 1
ATOM 910 N N . ASP A 1 110 ? -6.423 19.319 10.423 1.00 97.44 110 ASP A N 1
ATOM 911 C CA . ASP A 1 110 ? -7.307 20.490 10.510 1.00 97.44 110 ASP A CA 1
ATOM 912 C C . ASP A 1 110 ? -8.268 20.351 11.700 1.00 97.44 110 ASP A C 1
ATOM 914 O O . ASP A 1 110 ? -8.314 21.209 12.578 1.00 97.44 110 ASP A O 1
ATOM 918 N N . VAL A 1 111 ? -8.971 19.214 11.789 1.00 97.69 111 VAL A N 1
ATOM 919 C CA . VAL A 1 111 ? -9.910 18.943 12.889 1.00 97.69 111 VAL A CA 1
ATOM 920 C C . VAL A 1 111 ? -9.198 18.924 14.240 1.00 97.69 111 VAL A C 1
ATOM 922 O O . VAL A 1 111 ? -9.737 19.438 15.219 1.00 97.69 111 VAL A O 1
ATOM 925 N N . TRP A 1 112 ? -8.000 18.345 14.317 1.00 97.25 112 TRP A N 1
ATOM 926 C CA . TRP A 1 112 ? -7.206 18.317 15.542 1.00 97.25 112 TRP A CA 1
ATOM 927 C C . TRP A 1 112 ? -6.854 19.723 16.042 1.00 97.25 112 TRP A C 1
ATOM 929 O O . TRP A 1 112 ? -7.001 19.998 17.237 1.00 97.25 112 TRP A O 1
ATOM 939 N N . ASN A 1 113 ? -6.426 20.602 15.134 1.00 96.88 113 ASN A N 1
ATOM 940 C CA . ASN A 1 113 ? -6.000 21.968 15.435 1.00 96.88 113 ASN A CA 1
ATOM 941 C C . ASN A 1 113 ? -7.176 22.897 15.762 1.00 96.88 113 ASN A C 1
ATOM 943 O O . ASN A 1 113 ? -7.057 23.754 16.632 1.00 96.88 113 ASN A O 1
ATOM 947 N N . GLU A 1 114 ? -8.319 22.710 15.099 1.00 96.69 114 GLU A N 1
ATOM 948 C CA . GLU A 1 114 ? -9.547 23.483 15.341 1.00 96.69 114 GLU A CA 1
ATOM 949 C C . GLU A 1 114 ? -10.270 23.068 16.634 1.00 96.69 114 GLU A C 1
ATOM 951 O O . GLU A 1 114 ? -11.061 23.832 17.190 1.00 96.69 114 GLU A O 1
ATOM 956 N N . SER A 1 115 ? -10.017 21.852 17.120 1.00 94.81 115 SER A N 1
ATOM 957 C CA . SER A 1 115 ? -10.674 21.306 18.307 1.00 94.81 115 SER A CA 1
ATOM 958 C C . SER A 1 115 ? -9.903 21.608 19.594 1.00 94.81 115 SER A C 1
ATOM 960 O O . SER A 1 115 ? -8.672 21.553 19.645 1.00 94.81 115 SER A O 1
ATOM 962 N N . SER A 1 116 ? -10.645 21.831 20.681 1.00 91.50 116 SER A N 1
ATOM 963 C CA . SER A 1 116 ? -10.101 21.895 22.043 1.00 91.50 116 SER A CA 1
ATOM 964 C C . SER A 1 116 ? -9.800 20.482 22.580 1.00 91.50 116 SER A C 1
ATOM 966 O O . SER A 1 116 ? -9.255 19.645 21.861 1.00 91.50 116 SER A O 1
ATOM 968 N N . ASP A 1 117 ? -10.155 20.172 23.829 1.00 93.88 117 ASP A N 1
ATOM 969 C CA . ASP A 1 117 ? -9.870 18.871 24.451 1.00 93.88 117 ASP A CA 1
ATOM 970 C C . ASP A 1 117 ? -10.704 17.720 23.877 1.00 93.88 117 ASP A C 1
ATOM 972 O O . ASP A 1 117 ? -10.337 16.553 24.029 1.00 93.88 117 ASP A O 1
ATOM 976 N N . LYS A 1 118 ? -11.839 18.024 23.236 1.00 95.88 118 LYS A N 1
ATOM 977 C CA . LYS A 1 118 ? -12.738 17.031 22.637 1.00 95.88 118 LYS A CA 1
ATOM 978 C C . LYS A 1 118 ? -12.730 17.147 21.120 1.00 95.88 118 LYS A C 1
ATOM 980 O O . LYS A 1 118 ? -13.116 18.172 20.572 1.00 95.88 118 LYS A O 1
ATOM 985 N N . ILE A 1 119 ? -12.369 16.053 20.465 1.00 97.25 119 ILE A N 1
ATOM 986 C CA . ILE A 1 119 ? -12.399 15.896 19.016 1.00 97.25 119 ILE A CA 1
ATOM 987 C C . ILE A 1 119 ? -13.797 15.438 18.586 1.00 97.25 119 ILE A C 1
ATOM 989 O O . ILE A 1 119 ? -14.261 14.403 19.080 1.00 97.25 119 ILE A O 1
ATOM 993 N N . PRO A 1 120 ? -14.476 16.148 17.669 1.00 96.19 120 PRO A N 1
ATOM 994 C CA . PRO A 1 120 ? -15.711 15.671 17.067 1.00 96.19 120 PRO A CA 1
ATOM 995 C C . PRO A 1 120 ? -15.422 14.506 16.113 1.00 96.19 120 PRO A C 1
ATOM 997 O O . PRO A 1 120 ? -14.478 14.540 15.332 1.00 96.19 120 PRO A O 1
ATOM 1000 N N . LEU A 1 121 ? -16.264 13.476 16.138 1.00 94.50 121 LEU A N 1
ATOM 1001 C CA . LEU A 1 121 ? -16.173 12.309 15.258 1.00 94.50 121 LEU A CA 1
ATOM 1002 C C . LEU A 1 121 ? -17.344 12.285 14.271 1.00 94.50 121 LEU A C 1
ATOM 1004 O O . LEU A 1 121 ? -17.919 11.237 14.030 1.00 94.50 121 LEU A O 1
ATOM 1008 N N . ASN A 1 122 ? -17.742 13.429 13.720 1.00 92.56 122 ASN A N 1
ATOM 1009 C CA . ASN A 1 122 ? -18.849 13.540 12.761 1.00 92.56 122 ASN A CA 1
ATOM 1010 C C . ASN A 1 122 ? -18.462 14.355 11.515 1.00 92.56 122 ASN A C 1
ATOM 1012 O O . ASN A 1 122 ? -19.280 15.082 10.958 1.00 92.56 122 ASN A O 1
ATOM 1016 N N . PHE A 1 123 ? -17.212 14.227 11.068 1.00 94.69 123 PHE A N 1
ATOM 1017 C CA . PHE A 1 123 ? -16.697 14.900 9.875 1.00 94.69 123 PHE A CA 1
ATOM 1018 C C . PHE A 1 123 ? -16.345 13.906 8.763 1.00 94.69 123 PHE A C 1
ATOM 1020 O O . PHE A 1 123 ? -16.092 12.723 9.007 1.00 94.69 123 PHE A O 1
ATOM 1027 N N . THR A 1 124 ? -16.324 14.393 7.526 1.00 94.62 124 THR A N 1
ATOM 1028 C CA . THR A 1 124 ? -15.865 13.646 6.350 1.00 94.62 124 THR A CA 1
ATOM 1029 C C . THR A 1 124 ? -14.389 13.927 6.098 1.00 94.62 124 THR A C 1
ATOM 1031 O O . THR A 1 124 ? -13.998 15.091 6.050 1.00 94.62 124 THR A O 1
ATOM 1034 N N . TYR A 1 125 ? -13.585 12.884 5.900 1.00 92.19 125 TYR A N 1
ATOM 1035 C CA . TYR A 1 125 ? -12.143 12.983 5.623 1.00 92.19 125 TYR A CA 1
ATOM 1036 C C . TYR A 1 125 ? -11.755 12.466 4.229 1.00 92.19 125 TYR A C 1
ATOM 1038 O O . TYR A 1 125 ? -10.611 12.609 3.807 1.00 92.19 125 TYR A O 1
ATOM 1046 N N . PHE A 1 126 ? -12.703 11.851 3.520 1.00 89.12 126 PHE A N 1
ATOM 1047 C CA . PHE A 1 126 ? -12.482 11.186 2.241 1.00 89.12 126 PHE A CA 1
ATOM 1048 C C . PHE A 1 126 ? -13.749 11.199 1.380 1.00 89.12 126 PHE A C 1
ATOM 1050 O O . PHE A 1 126 ? -14.849 11.027 1.913 1.00 89.12 126 PHE A O 1
ATOM 1057 N N . GLY A 1 127 ? -13.604 11.378 0.062 1.00 86.12 127 GLY A N 1
ATOM 1058 C CA . GLY A 1 127 ? -14.737 11.375 -0.876 1.00 86.12 127 GLY A CA 1
ATOM 1059 C C . GLY A 1 127 ? -15.347 9.983 -1.072 1.00 86.12 127 GLY A C 1
ATOM 1060 O O . GLY A 1 127 ? -16.568 9.834 -1.125 1.00 86.12 127 GLY A O 1
ATOM 1061 N N . HIS A 1 128 ? -14.505 8.948 -1.116 1.00 86.88 128 HIS A N 1
ATOM 1062 C CA . HIS A 1 128 ? -14.944 7.558 -1.194 1.00 86.88 128 HIS A CA 1
ATOM 1063 C C . HIS A 1 128 ? -15.490 7.080 0.162 1.00 86.88 128 HIS A C 1
ATOM 1065 O O . HIS A 1 128 ? -14.814 7.194 1.182 1.00 86.88 128 HIS A O 1
ATOM 1071 N N . ARG A 1 129 ? -16.709 6.523 0.199 1.00 87.75 129 ARG A N 1
ATOM 1072 C CA . ARG A 1 129 ? -17.391 6.142 1.458 1.00 87.75 129 ARG A CA 1
ATOM 1073 C C . ARG A 1 129 ? -16.880 4.856 2.110 1.00 87.75 129 ARG A C 1
ATOM 1075 O O . ARG A 1 129 ? -17.182 4.638 3.270 1.00 87.75 129 ARG A O 1
ATOM 1082 N N . LEU A 1 130 ? -16.087 4.048 1.408 1.00 91.25 130 LEU A N 1
ATOM 1083 C CA . LEU A 1 130 ? -15.259 3.004 2.038 1.00 91.25 130 LEU A CA 1
ATOM 1084 C C . LEU A 1 130 ? -13.898 3.550 2.507 1.00 91.25 130 LEU A C 1
ATOM 1086 O O . LEU A 1 130 ? -13.018 2.772 2.857 1.00 91.25 130 LEU A O 1
ATOM 1090 N N . GLY A 1 131 ? -13.692 4.869 2.451 1.00 93.44 131 GLY A N 1
ATOM 1091 C CA . GLY A 1 131 ? -12.447 5.504 2.860 1.00 93.44 131 GLY A CA 1
ATOM 1092 C C . GLY A 1 131 ? -11.235 4.988 2.082 1.00 93.44 131 GLY A C 1
ATOM 1093 O O . GLY A 1 131 ? -11.340 4.663 0.894 1.00 93.44 131 GLY A O 1
ATOM 1094 N N . GLY A 1 132 ? -10.095 4.898 2.766 1.00 93.69 132 GLY A N 1
ATOM 1095 C CA . GLY A 1 132 ? -8.846 4.396 2.199 1.00 93.69 132 GLY A CA 1
ATOM 1096 C C . GLY A 1 132 ? -8.899 2.916 1.820 1.00 93.69 132 GLY A C 1
ATOM 1097 O O . GLY A 1 132 ? -8.211 2.507 0.884 1.00 93.69 132 GLY A O 1
ATOM 1098 N N . TYR A 1 133 ? -9.770 2.131 2.466 1.00 94.94 133 TYR A N 1
ATOM 1099 C CA . TYR A 1 133 ? -9.993 0.735 2.098 1.00 94.94 133 TYR A CA 1
ATOM 1100 C C . TYR A 1 133 ? -10.476 0.625 0.656 1.00 94.94 133 TYR A C 1
ATOM 1102 O O . TYR A 1 133 ? -9.763 0.087 -0.185 1.00 94.94 133 TYR A O 1
ATOM 1110 N N . GLY A 1 134 ? -11.632 1.209 0.335 1.00 93.44 134 GLY A N 1
ATOM 1111 C CA . GLY A 1 134 ? -12.171 1.118 -1.025 1.00 93.44 134 GLY A CA 1
ATOM 1112 C C . GLY A 1 134 ? -11.336 1.856 -2.071 1.00 93.44 134 GLY A C 1
ATOM 1113 O O . GLY A 1 134 ? -11.304 1.437 -3.220 1.00 93.44 134 GLY A O 1
ATOM 1114 N N . GLN A 1 135 ? -10.638 2.930 -1.686 1.00 91.50 135 GLN A N 1
ATOM 1115 C CA . GLN A 1 135 ? -9.829 3.698 -2.632 1.00 91.50 135 GLN A CA 1
ATOM 1116 C C . GLN A 1 135 ? -8.501 3.012 -2.985 1.00 91.50 135 GLN A C 1
ATOM 1118 O O . GLN A 1 135 ? -8.067 3.097 -4.132 1.00 91.50 135 GLN A O 1
ATOM 1123 N N . TYR A 1 136 ? -7.833 2.384 -2.011 1.00 92.00 136 TYR A N 1
ATOM 1124 C CA . TYR A 1 136 ? -6.428 1.987 -2.159 1.00 92.00 136 TYR A CA 1
ATOM 1125 C C . TYR A 1 136 ? -6.130 0.523 -1.840 1.00 92.00 136 TYR A C 1
ATOM 1127 O O . TYR A 1 136 ? -5.128 0.008 -2.338 1.00 92.00 136 TYR A O 1
ATOM 1135 N N . TYR A 1 137 ? -6.937 -0.134 -1.002 1.00 94.69 137 TYR A N 1
ATOM 1136 C CA . TYR A 1 137 ? -6.586 -1.439 -0.431 1.00 94.69 137 TYR A CA 1
ATOM 1137 C C . TYR A 1 137 ? -7.564 -2.566 -0.752 1.00 94.69 137 TYR A C 1
ATOM 1139 O O . TYR A 1 137 ? -7.146 -3.712 -0.662 1.00 94.69 137 TYR A O 1
ATOM 1147 N N . GLN A 1 138 ? -8.813 -2.300 -1.144 1.00 94.69 138 GLN A N 1
ATOM 1148 C CA . GLN A 1 138 ? -9.820 -3.345 -1.360 1.00 94.69 138 GLN A CA 1
ATOM 1149 C C . GLN A 1 138 ? -9.342 -4.366 -2.396 1.00 94.69 138 GLN A C 1
ATOM 1151 O O . GLN A 1 138 ? -9.281 -5.557 -2.104 1.00 94.69 138 GLN A O 1
ATOM 1156 N N . GLY A 1 139 ? -8.898 -3.898 -3.567 1.00 92.56 139 GLY A N 1
ATOM 1157 C CA . GLY A 1 139 ? -8.339 -4.775 -4.597 1.00 92.56 139 GLY A CA 1
ATOM 1158 C C . GLY A 1 139 ? -7.139 -5.580 -4.093 1.00 92.56 139 GLY A C 1
ATOM 1159 O O . GLY A 1 139 ? -7.060 -6.780 -4.339 1.00 92.56 139 GLY A O 1
ATOM 1160 N N . SER A 1 140 ? -6.231 -4.958 -3.339 1.00 93.06 140 SER A N 1
ATOM 1161 C CA . SER A 1 140 ? -5.069 -5.646 -2.767 1.00 93.06 140 SER A CA 1
ATOM 1162 C C . SER A 1 140 ? -5.464 -6.693 -1.725 1.00 93.06 140 SER A C 1
ATOM 1164 O O . SER A 1 140 ? -4.977 -7.813 -1.782 1.00 93.06 140 SER A O 1
ATOM 1166 N N . ILE A 1 141 ? -6.375 -6.374 -0.808 1.00 95.88 141 ILE A N 1
ATOM 1167 C CA . ILE A 1 141 ? -6.848 -7.270 0.255 1.00 95.88 141 ILE A CA 1
ATOM 1168 C C . ILE A 1 141 ? -7.584 -8.483 -0.331 1.00 95.88 141 ILE A C 1
ATOM 1170 O O . ILE A 1 141 ? -7.320 -9.610 0.096 1.00 95.88 141 ILE A O 1
ATOM 1174 N N . ILE A 1 142 ? -8.426 -8.274 -1.349 1.00 94.62 142 ILE A N 1
ATOM 1175 C CA . ILE A 1 142 ? -9.094 -9.352 -2.095 1.00 94.62 142 ILE A CA 1
ATOM 1176 C C . ILE A 1 142 ? -8.062 -10.212 -2.832 1.00 94.62 142 ILE A C 1
ATOM 1178 O O . ILE A 1 142 ? -8.048 -11.429 -2.680 1.00 94.62 142 ILE A O 1
ATOM 1182 N N . ASN A 1 143 ? -7.151 -9.594 -3.591 1.00 91.88 143 ASN A N 1
ATOM 1183 C CA . ASN A 1 143 ? -6.140 -10.319 -4.368 1.00 91.88 143 ASN A CA 1
ATOM 1184 C C . ASN A 1 143 ? -5.149 -11.105 -3.496 1.00 91.88 143 ASN A C 1
ATOM 1186 O O . ASN A 1 143 ? -4.581 -12.094 -3.949 1.00 91.88 143 ASN A O 1
ATOM 1190 N N . MET A 1 144 ? -4.936 -10.669 -2.253 1.00 92.88 144 MET A N 1
ATOM 1191 C CA . MET A 1 144 ? -4.132 -11.385 -1.260 1.00 92.88 144 MET A CA 1
ATOM 1192 C C . MET A 1 144 ? -4.902 -12.526 -0.578 1.00 92.88 144 MET A C 1
ATOM 1194 O O . MET A 1 144 ? -4.316 -13.232 0.239 1.00 92.88 144 MET A O 1
ATOM 1198 N N . GLY A 1 145 ? -6.190 -12.710 -0.884 1.00 94.88 145 GLY A N 1
ATOM 1199 C CA . GLY A 1 145 ? -7.029 -13.759 -0.306 1.00 94.88 145 GLY A CA 1
ATOM 1200 C C . GLY A 1 145 ? -7.319 -13.554 1.181 1.00 94.88 145 GLY A C 1
ATOM 1201 O O . GLY A 1 145 ? -7.514 -14.525 1.907 1.00 94.88 145 GLY A O 1
ATOM 1202 N N . LEU A 1 146 ? -7.293 -12.308 1.664 1.00 97.50 146 LEU A N 1
ATOM 1203 C CA . LEU A 1 146 ? -7.521 -11.992 3.080 1.00 97.50 146 LEU A CA 1
ATOM 1204 C C . LEU A 1 146 ? -9.004 -11.920 3.438 1.00 97.50 146 LEU A C 1
ATOM 1206 O O . LEU A 1 146 ? -9.365 -12.063 4.606 1.00 97.50 146 LEU A O 1
ATOM 1210 N N . VAL A 1 147 ? -9.848 -11.672 2.442 1.00 97.88 147 VAL A N 1
ATOM 1211 C CA . VAL A 1 147 ? -11.300 -11.604 2.579 1.00 97.88 147 VAL A CA 1
ATOM 1212 C C . VAL A 1 147 ? -11.967 -12.392 1.465 1.00 97.88 147 VAL A C 1
ATOM 1214 O O . VAL A 1 147 ? -11.399 -12.579 0.391 1.00 97.88 147 VAL A O 1
ATOM 1217 N N . GLU A 1 148 ? -13.188 -12.821 1.732 1.00 96.62 148 GLU A N 1
ATOM 1218 C CA . GLU A 1 148 ? -14.081 -13.477 0.788 1.00 96.62 148 GLU A CA 1
ATOM 1219 C C . GLU A 1 148 ? -15.507 -12.945 0.979 1.00 96.62 148 GLU A C 1
ATOM 1221 O O . GLU A 1 148 ? -15.837 -12.365 2.016 1.00 96.62 148 GLU A O 1
ATOM 1226 N N . GLN A 1 149 ? -16.365 -13.139 -0.017 1.00 95.00 149 GLN A N 1
ATOM 1227 C CA . GLN A 1 149 ? -17.786 -12.811 0.062 1.00 95.00 149 GLN A CA 1
ATOM 1228 C C . GLN A 1 149 ? -18.572 -13.933 -0.618 1.00 95.00 149 GLN A C 1
ATOM 1230 O O . GLN A 1 149 ? -18.376 -14.183 -1.806 1.00 95.00 149 GLN A O 1
ATOM 1235 N N . GLY A 1 150 ? -19.410 -14.643 0.142 1.00 91.75 150 GLY A N 1
ATOM 1236 C CA . GLY A 1 150 ? -20.340 -15.628 -0.416 1.00 91.75 150 GLY A CA 1
ATOM 1237 C C . GLY A 1 150 ? -21.548 -14.970 -1.091 1.00 91.75 150 GLY A C 1
ATOM 1238 O O . GLY A 1 150 ? -21.768 -13.772 -0.941 1.00 91.75 150 GLY A O 1
ATOM 1239 N N . GLU A 1 151 ? -22.361 -15.762 -1.795 1.00 89.75 151 GLU A N 1
ATOM 1240 C CA . GLU A 1 151 ? -23.566 -15.265 -2.489 1.00 89.75 151 GLU A CA 1
ATOM 1241 C C . GLU A 1 151 ? -24.574 -14.602 -1.535 1.00 89.75 151 GLU A C 1
ATOM 1243 O O . GLU A 1 151 ? -25.144 -13.566 -1.867 1.00 89.75 151 GLU A O 1
ATOM 1248 N N . ASP A 1 152 ? -24.731 -15.157 -0.329 1.00 91.19 152 ASP A N 1
ATOM 1249 C CA . ASP A 1 152 ? -25.647 -14.650 0.703 1.00 91.19 152 ASP A CA 1
ATOM 1250 C C . ASP A 1 152 ? -25.000 -13.614 1.646 1.00 91.19 152 ASP A C 1
ATOM 1252 O O . ASP A 1 152 ? -25.643 -13.114 2.573 1.00 91.19 152 ASP A O 1
ATOM 1256 N N . ASP A 1 153 ? -23.709 -13.309 1.474 1.00 91.50 153 ASP A N 1
ATOM 1257 C CA . ASP A 1 153 ? -23.008 -12.351 2.327 1.00 91.50 153 ASP A CA 1
ATOM 1258 C C . ASP A 1 153 ? -23.285 -10.909 1.853 1.00 91.50 153 ASP A C 1
ATOM 1260 O O . ASP A 1 153 ? -22.857 -10.487 0.781 1.00 91.50 153 ASP A O 1
ATOM 1264 N N . GLU A 1 154 ? -23.917 -10.098 2.707 1.00 93.00 154 GLU A N 1
ATOM 1265 C CA . GLU A 1 154 ? -24.181 -8.662 2.465 1.00 93.00 154 GLU A CA 1
ATOM 1266 C C . GLU A 1 154 ? -22.908 -7.830 2.214 1.00 93.00 154 GLU A C 1
ATOM 1268 O O . GLU A 1 154 ? -22.945 -6.755 1.613 1.00 93.00 154 GLU A O 1
ATOM 1273 N N . PHE A 1 155 ? -21.782 -8.300 2.747 1.00 95.12 155 PHE A N 1
ATOM 1274 C CA . PHE A 1 155 ? -20.452 -7.719 2.603 1.00 95.12 155 PHE A CA 1
ATOM 1275 C C . PHE A 1 155 ? -19.386 -8.753 2.981 1.00 95.12 155 PHE A C 1
ATOM 1277 O O . PHE A 1 155 ? -19.688 -9.789 3.576 1.00 95.12 155 PHE A O 1
ATOM 1284 N N . GLU A 1 156 ? -18.137 -8.446 2.647 1.00 95.75 156 GLU A N 1
ATOM 1285 C CA . GLU A 1 156 ? -16.963 -9.303 2.832 1.00 95.75 156 GLU A CA 1
ATOM 1286 C C . GLU A 1 156 ? -16.791 -9.804 4.283 1.00 95.75 156 GLU A C 1
ATOM 1288 O O . GLU A 1 156 ? -17.236 -9.176 5.253 1.00 95.75 156 GLU A O 1
ATOM 1293 N N . LYS A 1 157 ? -16.102 -10.937 4.437 1.00 96.56 157 LYS A N 1
ATOM 1294 C CA . LYS A 1 157 ? -15.636 -11.501 5.712 1.00 96.56 157 LYS A CA 1
ATOM 1295 C C . LYS A 1 157 ? -14.174 -11.944 5.598 1.00 96.56 157 LYS A C 1
ATOM 1297 O O . LYS A 1 157 ? -13.745 -12.287 4.498 1.00 96.56 157 LYS A O 1
ATOM 1302 N N . PRO A 1 158 ? -13.395 -11.947 6.693 1.00 98.00 158 PRO A N 1
ATOM 1303 C CA . PRO A 1 158 ? -12.038 -12.480 6.656 1.00 98.00 158 PRO A CA 1
ATOM 1304 C C . PRO A 1 158 ? -12.014 -13.972 6.312 1.00 98.00 158 PRO A C 1
ATOM 1306 O O . PRO A 1 158 ? -12.862 -14.733 6.776 1.00 98.00 158 PRO A O 1
ATOM 1309 N N . THR A 1 159 ? -11.001 -14.389 5.558 1.00 97.81 159 THR A N 1
ATOM 1310 C CA . THR A 1 159 ? -10.644 -15.806 5.384 1.00 97.81 159 THR A CA 1
ATOM 1311 C C . THR A 1 159 ? -9.824 -16.302 6.581 1.00 97.81 159 THR A C 1
ATOM 1313 O O . THR A 1 159 ? -9.395 -15.508 7.420 1.00 97.81 159 THR A O 1
ATOM 1316 N N . GLU A 1 160 ? -9.497 -17.597 6.637 1.00 96.56 160 GLU A N 1
ATOM 1317 C CA . GLU A 1 160 ? -8.521 -18.132 7.608 1.00 96.56 160 GLU A CA 1
ATOM 1318 C C . GLU A 1 160 ? -7.166 -17.401 7.543 1.00 96.56 160 GLU A C 1
ATOM 1320 O O . GLU A 1 160 ? -6.558 -17.086 8.571 1.00 96.56 160 GLU A O 1
ATOM 1325 N N . LEU A 1 161 ? -6.711 -17.048 6.333 1.00 96.56 161 LEU A N 1
ATOM 1326 C CA . LEU A 1 161 ? -5.515 -16.228 6.152 1.00 96.56 161 LEU A CA 1
ATOM 1327 C C . LEU A 1 161 ? -5.718 -14.817 6.722 1.00 96.56 161 LEU A C 1
ATOM 1329 O O . LEU A 1 161 ? -4.850 -14.326 7.445 1.00 96.56 161 LEU A O 1
ATOM 1333 N N . GLY A 1 162 ? -6.868 -14.191 6.458 1.00 97.50 162 GLY A N 1
ATOM 1334 C CA . GLY A 1 162 ? -7.246 -12.910 7.054 1.00 97.50 162 GLY A CA 1
ATOM 1335 C C . GLY A 1 162 ? -7.217 -12.949 8.583 1.00 97.50 162 GLY A C 1
ATOM 1336 O O . GLY A 1 162 ? -6.589 -12.098 9.212 1.00 97.50 162 GLY A O 1
ATOM 1337 N N . TYR A 1 163 ? -7.802 -13.982 9.193 1.00 96.88 163 TYR A N 1
ATOM 1338 C CA . TYR A 1 163 ? -7.764 -14.185 10.643 1.00 96.88 163 TYR A CA 1
ATOM 1339 C C . TYR A 1 163 ? -6.341 -14.302 11.187 1.00 96.88 163 TYR A C 1
ATOM 1341 O O . TYR A 1 163 ? -6.042 -13.749 12.250 1.00 96.88 163 TYR A O 1
ATOM 1349 N N . SER A 1 164 ? -5.449 -14.974 10.456 1.00 94.69 164 SER A N 1
ATOM 1350 C CA . SER A 1 164 ? -4.070 -15.164 10.905 1.00 94.69 164 SER A CA 1
ATOM 1351 C C . SER A 1 164 ? -3.281 -13.853 11.035 1.00 94.69 164 SER A C 1
ATOM 1353 O O . SER A 1 164 ? -2.458 -13.742 11.942 1.00 94.69 164 SER A O 1
ATOM 1355 N N . ILE A 1 165 ? -3.559 -12.841 10.200 1.00 95.31 165 ILE A N 1
ATOM 1356 C CA . ILE A 1 165 ? -2.804 -11.574 10.202 1.00 95.31 165 ILE A CA 1
ATOM 1357 C C . ILE A 1 165 ? -3.368 -10.514 11.161 1.00 95.31 165 ILE A C 1
ATOM 1359 O O . ILE A 1 165 ? -2.665 -9.563 11.505 1.00 95.31 165 ILE A O 1
ATOM 1363 N N . ILE A 1 166 ? -4.625 -10.654 11.603 1.00 96.31 166 ILE A N 1
ATOM 1364 C CA . ILE A 1 166 ? -5.284 -9.658 12.467 1.00 96.31 166 ILE A CA 1
ATOM 1365 C C . ILE A 1 166 ? -5.192 -9.973 13.958 1.00 96.31 166 ILE A C 1
ATOM 1367 O O . ILE A 1 166 ? -5.564 -9.131 14.770 1.00 96.31 166 ILE A O 1
ATOM 1371 N N . LYS A 1 167 ? -4.729 -11.168 14.344 1.00 94.31 167 LYS A N 1
ATOM 1372 C CA . LYS A 1 167 ? -4.730 -11.638 15.740 1.00 94.31 167 LYS A CA 1
ATOM 1373 C C . LYS A 1 167 ? -4.013 -10.680 16.700 1.00 94.31 167 LYS A C 1
ATOM 1375 O O . LYS A 1 167 ? -4.530 -10.365 17.775 1.00 94.31 167 LYS A O 1
ATOM 1380 N N . ASP A 1 168 ? -2.839 -10.204 16.306 1.00 92.81 168 ASP A N 1
ATOM 1381 C CA . ASP A 1 168 ? -2.037 -9.307 17.141 1.00 92.81 168 ASP A CA 1
ATOM 1382 C C . ASP A 1 168 ? -2.623 -7.895 17.162 1.00 92.81 168 ASP A C 1
ATOM 1384 O O . ASP A 1 168 ? -2.722 -7.284 18.227 1.00 92.81 168 ASP A O 1
ATOM 1388 N N . PHE A 1 169 ? -3.123 -7.421 16.016 1.00 95.19 169 PHE A N 1
ATOM 1389 C CA . PHE A 1 169 ? -3.847 -6.154 15.944 1.00 95.19 169 PHE A CA 1
ATOM 1390 C C . PHE A 1 169 ? -5.096 -6.171 16.841 1.00 95.19 169 PHE A C 1
ATOM 1392 O O . PHE A 1 169 ? -5.341 -5.218 17.574 1.00 95.19 169 PHE A O 1
ATOM 1399 N N . ASP A 1 170 ? -5.861 -7.268 16.846 1.00 96.00 170 ASP A N 1
ATOM 1400 C CA . ASP A 1 170 ? -7.049 -7.440 17.690 1.00 96.00 170 ASP A CA 1
ATOM 1401 C C . ASP A 1 170 ? -6.714 -7.380 19.183 1.00 96.00 170 ASP A C 1
ATOM 1403 O O . ASP A 1 170 ? -7.460 -6.792 19.967 1.00 96.00 170 ASP A O 1
ATOM 1407 N N . THR A 1 171 ? -5.571 -7.941 19.577 1.00 94.62 171 THR A N 1
ATOM 1408 C CA . THR A 1 171 ? -5.078 -7.866 20.958 1.00 94.62 171 THR A CA 1
ATOM 1409 C C . THR A 1 171 ? -4.785 -6.416 21.344 1.00 94.62 171 THR A C 1
ATOM 1411 O O . THR A 1 171 ? -5.345 -5.914 22.320 1.00 94.62 171 THR A O 1
ATOM 1414 N N . LEU A 1 172 ? -4.021 -5.695 20.519 1.00 94.00 172 LEU A N 1
ATOM 1415 C CA . LEU A 1 172 ? -3.712 -4.282 20.755 1.00 94.00 172 LEU A CA 1
ATOM 1416 C C . LEU A 1 172 ? -4.966 -3.395 20.746 1.00 94.00 172 LEU A C 1
ATOM 1418 O O . LEU A 1 172 ? -5.068 -2.444 21.523 1.00 94.00 172 LEU A O 1
ATOM 1422 N N . ALA A 1 173 ? -5.935 -3.695 19.879 1.00 95.88 173 ALA A N 1
ATOM 1423 C CA . ALA A 1 173 ? -7.176 -2.936 19.767 1.00 95.88 173 ALA A CA 1
ATOM 1424 C C . ALA A 1 173 ? -8.094 -3.134 20.981 1.00 95.88 173 ALA A C 1
ATOM 1426 O O . ALA A 1 173 ? -8.795 -2.204 21.388 1.00 95.88 173 ALA A O 1
ATOM 1427 N N . LYS A 1 174 ? -8.072 -4.323 21.596 1.00 95.75 174 LYS A N 1
ATOM 1428 C CA . LYS A 1 174 ? -8.741 -4.573 22.880 1.00 95.75 174 LYS A CA 1
ATOM 1429 C C . LYS A 1 174 ? -8.045 -3.837 24.017 1.00 95.75 174 LYS A C 1
ATOM 1431 O O . LYS A 1 174 ? -8.715 -3.170 24.798 1.00 95.75 174 LYS A O 1
ATOM 1436 N N . GLU A 1 175 ? -6.719 -3.914 24.087 1.00 94.44 175 GLU A N 1
ATOM 1437 C CA . GLU A 1 175 ? -5.927 -3.255 25.130 1.00 94.44 175 GLU A CA 1
ATOM 1438 C C . GLU A 1 175 ? -6.002 -1.725 25.084 1.00 94.44 175 GLU A C 1
ATOM 1440 O O . GLU A 1 175 ? -5.826 -1.071 26.111 1.00 94.44 175 GLU A O 1
ATOM 1445 N N . SER A 1 176 ? -6.216 -1.132 23.909 1.00 95.38 176 SER A N 1
ATOM 1446 C CA . SER A 1 176 ? -6.423 0.314 23.753 1.00 95.38 176 SER A CA 1
ATOM 1447 C C . SER A 1 176 ? -7.864 0.753 24.016 1.00 95.38 176 SER A C 1
ATOM 1449 O O . SER A 1 176 ? -8.143 1.948 24.054 1.00 95.38 176 SER A O 1
ATOM 1451 N N . GLY A 1 177 ? -8.804 -0.188 24.145 1.00 95.69 177 GLY A N 1
ATOM 1452 C CA . GLY A 1 177 ? -10.229 0.121 24.233 1.00 95.69 177 GLY A CA 1
ATOM 1453 C C . GLY A 1 177 ? -10.804 0.753 22.959 1.00 95.69 177 GLY A C 1
ATOM 1454 O O . GLY A 1 177 ? -11.923 1.265 23.003 1.00 95.69 177 GLY A O 1
ATOM 1455 N N . PHE A 1 178 ? -10.087 0.708 21.829 1.00 96.88 178 PHE A N 1
ATOM 1456 C CA . PHE A 1 178 ? -10.419 1.414 20.584 1.00 96.88 178 PHE A CA 1
ATOM 1457 C C . PHE A 1 178 ? -11.880 1.228 20.155 1.00 96.88 178 PHE A C 1
ATOM 1459 O O . PHE A 1 178 ? -12.595 2.196 19.898 1.00 96.88 178 PHE A O 1
ATOM 1466 N N . LEU A 1 179 ? -12.366 -0.016 20.163 1.00 95.00 179 LEU A N 1
ATOM 1467 C CA . LEU A 1 179 ? -13.717 -0.342 19.699 1.00 95.00 179 LEU A CA 1
ATOM 1468 C C . LEU A 1 179 ? -14.831 0.252 20.584 1.00 95.00 179 LEU A C 1
ATOM 1470 O O . LEU A 1 179 ? -15.947 0.445 20.107 1.00 95.00 179 LEU A O 1
ATOM 1474 N N . SER A 1 180 ? -14.547 0.586 21.849 1.00 94.69 180 SER A N 1
ATOM 1475 C CA . SER A 1 180 ? -15.534 1.193 22.763 1.00 94.69 180 SER A CA 1
ATOM 1476 C C . SER A 1 180 ? -15.948 2.616 22.359 1.00 94.69 180 SER A C 1
ATOM 1478 O O . SER A 1 180 ? -16.997 3.108 22.790 1.00 94.69 180 SER A O 1
ATOM 1480 N N . TYR A 1 181 ? -15.155 3.253 21.492 1.00 94.44 181 TYR A N 1
ATOM 1481 C CA . TYR A 1 181 ? -15.402 4.593 20.966 1.00 94.44 181 TYR A CA 1
ATOM 1482 C C . TYR A 1 181 ? -16.063 4.595 19.583 1.00 94.44 181 TYR A C 1
ATOM 1484 O O . TYR A 1 181 ? -16.395 5.661 19.062 1.00 94.44 181 TYR A O 1
ATOM 1492 N N . CYS A 1 182 ? -16.318 3.420 18.999 1.00 89.44 182 CYS A N 1
ATOM 1493 C CA . CYS A 1 182 ? -17.074 3.313 17.757 1.00 89.44 182 CYS A CA 1
ATOM 1494 C C . CYS A 1 182 ? -18.492 3.889 17.938 1.00 89.44 182 CYS A C 1
ATOM 1496 O O . CYS A 1 182 ? -19.188 3.567 18.903 1.00 89.44 182 CYS A O 1
ATOM 1498 N N . GLY A 1 183 ? -18.918 4.762 17.021 1.00 86.44 183 GLY A N 1
ATOM 1499 C CA . GLY A 1 183 ? -20.231 5.419 17.056 1.00 86.44 183 GLY A CA 1
ATOM 1500 C C . GLY A 1 183 ? -20.383 6.544 18.093 1.00 86.44 183 GLY A C 1
ATOM 1501 O O . GLY A 1 183 ? -21.474 7.095 18.237 1.00 86.44 183 GLY A O 1
ATOM 1502 N N . LYS A 1 184 ? -19.325 6.914 18.829 1.00 93.69 184 LYS A N 1
ATOM 1503 C CA . LYS A 1 184 ? -19.354 8.093 19.711 1.00 93.69 184 LYS A CA 1
ATOM 1504 C C . LYS A 1 184 ? -19.273 9.378 18.885 1.00 93.69 184 LYS A C 1
ATOM 1506 O O . LYS A 1 184 ? -18.574 9.435 17.883 1.00 93.69 184 LYS A O 1
ATOM 1511 N N . SER A 1 185 ? -19.942 10.436 19.343 1.00 94.12 185 SER A N 1
ATOM 1512 C CA . SER A 1 185 ? -19.934 11.749 18.678 1.00 94.12 185 SER A CA 1
ATOM 1513 C C . SER A 1 185 ? -18.652 12.549 18.910 1.00 94.12 185 SER A C 1
ATOM 1515 O O . SER A 1 185 ? -18.330 13.437 18.126 1.00 94.12 185 SER A O 1
ATOM 1517 N N . ASN A 1 186 ? -17.954 12.289 20.016 1.00 96.06 186 ASN A N 1
ATOM 1518 C CA . ASN A 1 186 ? -16.700 12.942 20.368 1.00 96.06 186 ASN A CA 1
ATOM 1519 C C . ASN A 1 186 ? -15.819 12.027 21.223 1.00 96.06 186 ASN A C 1
ATOM 1521 O O . ASN A 1 186 ? -16.306 11.078 21.840 1.0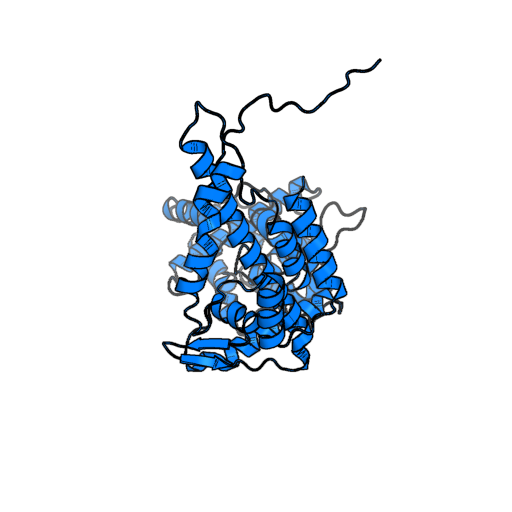0 96.06 186 ASN A O 1
ATOM 1525 N N . ILE A 1 187 ? -14.528 12.342 21.256 1.00 97.31 187 ILE A N 1
ATOM 1526 C CA . ILE A 1 187 ? -13.506 11.643 22.036 1.00 97.31 187 ILE A CA 1
ATOM 1527 C C . ILE A 1 187 ? -12.471 12.651 22.544 1.00 97.31 187 ILE A C 1
ATOM 1529 O O . ILE A 1 187 ? -12.231 13.668 21.896 1.00 97.31 187 ILE A O 1
ATOM 1533 N N . SER A 1 188 ? -11.884 12.416 23.719 1.00 97.50 188 SER A N 1
ATOM 1534 C CA . SER A 1 188 ? -10.869 13.331 24.252 1.00 97.50 188 SER A CA 1
ATOM 1535 C C . SER A 1 188 ? -9.527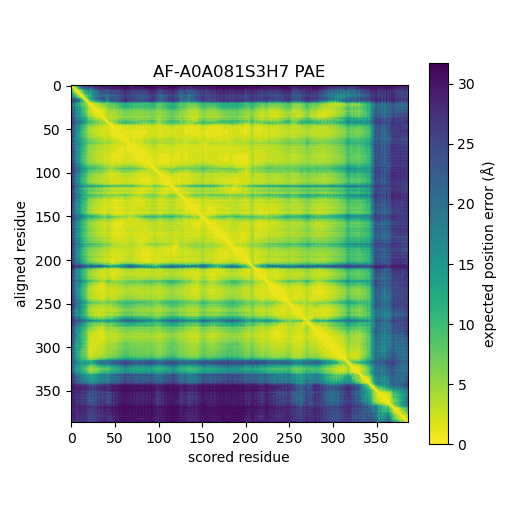 13.177 23.526 1.00 97.50 188 SER A C 1
ATOM 1537 O O . SER A 1 188 ? -9.179 12.070 23.106 1.00 97.50 188 SER A O 1
ATOM 1539 N N . LYS A 1 189 ? -8.750 14.263 23.424 1.00 97.44 189 LYS A N 1
ATOM 1540 C CA . LYS A 1 189 ? -7.372 14.230 22.901 1.00 97.44 189 LYS A CA 1
ATOM 1541 C C . LYS A 1 189 ? -6.491 13.249 23.682 1.00 97.44 189 LYS A C 1
ATOM 1543 O O . LYS A 1 189 ? -5.773 12.466 23.072 1.00 97.44 189 LYS A O 1
ATOM 1548 N N . ASN A 1 190 ? -6.611 13.217 25.013 1.00 96.56 190 ASN A N 1
ATOM 1549 C CA . ASN A 1 190 ? -5.856 12.281 25.853 1.00 96.56 190 ASN A CA 1
ATOM 1550 C C . ASN A 1 190 ? -6.179 10.813 25.519 1.00 96.56 190 ASN A C 1
ATOM 1552 O O . ASN A 1 190 ? -5.282 10.002 25.332 1.00 96.56 190 ASN A O 1
ATOM 1556 N N . THR A 1 191 ? -7.461 10.481 25.354 1.00 97.56 191 THR A N 1
ATOM 1557 C CA . THR A 1 191 ? -7.878 9.128 24.957 1.00 97.56 191 THR A CA 1
ATOM 1558 C C . THR A 1 191 ? -7.357 8.752 23.567 1.00 97.56 191 THR A C 1
ATOM 1560 O O . THR A 1 191 ? -6.902 7.630 23.364 1.00 97.56 191 THR A O 1
ATOM 1563 N N . LEU A 1 192 ? -7.403 9.669 22.594 1.00 97.75 192 LEU A N 1
ATOM 1564 C CA . LEU A 1 192 ? -6.827 9.416 21.268 1.00 97.75 192 LEU A CA 1
ATOM 1565 C C . LEU A 1 192 ? -5.316 9.183 21.337 1.00 97.75 192 LEU A C 1
ATOM 1567 O O . LEU A 1 192 ? -4.816 8.329 20.609 1.00 97.75 192 LEU A O 1
ATOM 1571 N N . SER A 1 193 ? -4.618 9.884 22.232 1.00 96.19 193 SER A N 1
ATOM 1572 C CA . SER A 1 193 ? -3.190 9.688 22.483 1.00 96.19 193 SER A CA 1
ATOM 1573 C C . SER A 1 193 ? -2.915 8.284 23.023 1.00 96.19 193 SER A C 1
ATOM 1575 O O . SER A 1 193 ? -2.088 7.569 22.464 1.00 96.19 193 SER A O 1
ATOM 1577 N N . GLU A 1 194 ? -3.658 7.844 24.043 1.00 96.25 194 GLU A N 1
ATOM 1578 C CA . GLU A 1 194 ? -3.546 6.495 24.624 1.00 96.25 194 GLU A CA 1
ATOM 1579 C C . GLU A 1 194 ? -3.818 5.388 23.590 1.00 96.25 194 GLU A C 1
ATOM 1581 O O . GLU A 1 194 ? -3.130 4.364 23.552 1.00 96.25 194 GLU A O 1
ATOM 1586 N N . ILE A 1 195 ? -4.802 5.595 22.708 1.00 97.50 195 ILE A N 1
ATOM 1587 C CA . ILE A 1 195 ? -5.080 4.685 21.589 1.00 97.50 195 ILE A CA 1
ATOM 1588 C C . ILE A 1 195 ? -3.923 4.704 20.582 1.00 97.50 195 ILE A C 1
ATOM 1590 O O . ILE A 1 195 ? -3.462 3.647 20.140 1.00 97.50 195 ILE A O 1
ATOM 1594 N N . GLY A 1 196 ? -3.464 5.897 20.204 1.00 96.00 196 GLY A N 1
ATOM 1595 C CA . GLY A 1 196 ? -2.415 6.121 19.217 1.00 96.00 196 GLY A CA 1
ATOM 1596 C C . GLY A 1 196 ? -1.081 5.491 19.614 1.00 96.00 196 GLY A C 1
ATOM 1597 O O . GLY A 1 196 ? -0.437 4.858 18.780 1.00 96.00 196 GLY A O 1
ATOM 1598 N N . GLU A 1 197 ? -0.714 5.545 20.894 1.00 94.25 197 GLU A N 1
ATOM 1599 C CA . GLU A 1 197 ? 0.487 4.892 21.440 1.00 94.25 197 GLU A CA 1
ATOM 1600 C C . GLU A 1 197 ? 0.534 3.382 21.175 1.00 94.25 197 GLU A C 1
ATOM 1602 O O . GLU A 1 197 ? 1.615 2.811 21.022 1.00 94.25 197 GLU A O 1
ATOM 1607 N N . LYS A 1 198 ? -0.628 2.728 21.077 1.00 93.31 198 LYS A N 1
ATOM 1608 C CA . LYS A 1 198 ? -0.723 1.286 20.810 1.00 93.31 198 LYS A CA 1
ATOM 1609 C C . LYS A 1 198 ? -0.948 0.980 19.332 1.00 93.31 198 LYS A C 1
ATOM 1611 O O . LYS A 1 198 ? -0.344 0.055 18.784 1.00 93.31 198 LYS A O 1
ATOM 1616 N N . LEU A 1 199 ? -1.828 1.736 18.679 1.00 94.94 199 LEU A N 1
ATOM 1617 C CA . LEU A 1 199 ? -2.357 1.374 17.364 1.00 94.94 199 LEU A CA 1
ATOM 1618 C C . LEU A 1 199 ? -1.797 2.184 16.195 1.00 94.94 199 LEU A C 1
ATOM 1620 O O . LEU A 1 199 ? -1.984 1.750 15.058 1.00 94.94 199 LEU A O 1
ATOM 1624 N N . CYS A 1 200 ? -1.114 3.313 16.420 1.00 95.50 200 CYS A N 1
ATOM 1625 C CA . CYS A 1 200 ? -0.653 4.177 15.327 1.00 95.50 200 CYS A CA 1
ATOM 1626 C C . CYS A 1 200 ? 0.114 3.385 14.253 1.00 95.50 200 CYS A C 1
ATOM 1628 O O . CYS A 1 200 ? 0.860 2.449 14.561 1.00 95.50 200 CYS A O 1
ATOM 1630 N N . LEU A 1 201 ? -0.064 3.750 12.978 1.00 94.75 201 LEU A N 1
ATOM 1631 C CA . LEU A 1 201 ? 0.585 3.078 11.848 1.00 94.75 201 LEU A CA 1
ATOM 1632 C C . LEU A 1 201 ? 2.109 2.972 12.017 1.00 94.75 201 LEU A C 1
ATOM 1634 O O . LEU A 1 201 ? 2.685 1.973 11.593 1.00 94.75 201 LEU A O 1
ATOM 1638 N N . CYS A 1 202 ? 2.767 3.961 12.641 1.00 92.44 202 CYS A N 1
ATOM 1639 C CA . CYS A 1 202 ? 4.221 3.946 12.845 1.00 92.44 202 CYS A CA 1
ATOM 1640 C C . CYS A 1 202 ? 4.685 2.828 13.795 1.00 92.44 202 CYS A C 1
ATOM 1642 O O . CYS A 1 202 ? 5.801 2.322 13.653 1.00 92.44 202 CYS A O 1
ATOM 1644 N N . LYS A 1 203 ? 3.823 2.386 14.722 1.00 91.75 203 LYS A N 1
ATOM 1645 C CA . LYS A 1 203 ? 4.201 1.434 15.772 1.00 91.75 203 LYS A CA 1
ATOM 1646 C C . LYS A 1 203 ? 4.490 0.033 15.237 1.00 91.75 203 LYS A C 1
ATOM 1648 O O . LYS A 1 203 ? 5.199 -0.706 15.907 1.00 91.75 203 LYS A O 1
ATOM 1653 N N . ILE A 1 204 ? 4.080 -0.299 14.009 1.00 89.56 204 ILE A N 1
ATOM 1654 C CA . ILE A 1 204 ? 4.471 -1.561 13.354 1.00 89.56 204 ILE A CA 1
ATOM 1655 C C . ILE A 1 204 ? 5.999 -1.749 13.280 1.00 89.56 204 ILE A C 1
ATOM 1657 O O . ILE A 1 204 ? 6.478 -2.877 13.249 1.00 89.56 204 ILE A O 1
ATOM 1661 N N . LYS A 1 205 ? 6.782 -0.657 13.254 1.00 84.12 205 LYS A N 1
ATOM 1662 C CA . LYS A 1 205 ? 8.253 -0.713 13.225 1.00 84.12 205 LYS A CA 1
ATOM 1663 C C . LYS A 1 205 ? 8.859 -1.029 14.595 1.00 84.12 205 LYS A C 1
ATOM 1665 O O . LYS A 1 205 ? 9.883 -1.701 14.664 1.00 84.12 205 LYS A O 1
ATOM 1670 N N . HIS A 1 206 ? 8.247 -0.503 15.652 1.00 76.62 206 HIS A N 1
ATOM 1671 C CA . HIS A 1 206 ? 8.796 -0.498 17.013 1.00 76.62 206 HIS A CA 1
ATOM 1672 C C . HIS A 1 206 ? 8.229 -1.607 17.893 1.00 76.62 206 HIS A C 1
ATOM 1674 O O . HIS A 1 206 ? 8.756 -1.881 18.967 1.00 76.62 206 HIS A O 1
ATOM 1680 N N . GLN A 1 207 ? 7.146 -2.244 17.456 1.00 70.06 207 GLN A N 1
ATOM 1681 C CA . GLN A 1 207 ? 6.563 -3.364 18.166 1.00 70.06 207 GLN A CA 1
ATOM 1682 C C . GLN A 1 207 ? 7.411 -4.617 17.938 1.00 70.06 207 GLN A C 1
ATOM 1684 O O . GLN A 1 207 ? 7.636 -5.045 16.811 1.00 70.06 207 GLN A O 1
ATOM 1689 N N . SER A 1 208 ? 7.845 -5.236 19.034 1.00 58.94 208 SER A N 1
ATOM 1690 C CA . SER A 1 208 ? 8.470 -6.564 19.055 1.00 58.94 208 SER A CA 1
ATOM 1691 C C . SER A 1 208 ? 7.456 -7.702 18.857 1.00 58.94 208 SER A C 1
ATOM 1693 O O . SER A 1 208 ? 7.751 -8.855 19.168 1.00 58.94 208 SER A O 1
ATOM 1695 N N . ASN A 1 209 ? 6.242 -7.385 18.398 1.00 67.50 209 ASN A N 1
ATOM 1696 C CA . ASN A 1 209 ? 5.152 -8.340 18.267 1.00 67.50 209 ASN A CA 1
ATOM 1697 C C . ASN A 1 209 ? 5.190 -9.074 16.918 1.00 67.50 209 ASN A C 1
ATOM 1699 O O . ASN A 1 209 ? 5.813 -8.648 15.945 1.00 67.50 209 ASN A O 1
ATOM 1703 N N . SER A 1 210 ? 4.460 -10.183 16.858 1.00 79.50 210 SER A N 1
ATOM 1704 C CA . SER A 1 210 ? 4.313 -11.017 15.666 1.00 79.50 210 SER A CA 1
ATOM 1705 C C . SER A 1 210 ? 3.476 -10.383 14.541 1.00 79.50 210 SER A C 1
ATOM 1707 O O . SER A 1 210 ? 3.353 -10.995 13.476 1.00 79.50 210 SER A O 1
ATOM 1709 N N . GLU A 1 211 ? 2.947 -9.160 14.710 1.00 89.44 211 GLU A N 1
ATOM 1710 C CA . GLU A 1 211 ? 2.122 -8.492 13.691 1.00 89.44 211 GLU A CA 1
ATOM 1711 C C . GLU A 1 211 ? 2.968 -8.180 12.454 1.00 89.44 211 GLU A C 1
ATOM 1713 O O . GLU A 1 211 ? 2.622 -8.563 11.333 1.00 89.44 211 GLU A O 1
ATOM 1718 N N . ARG A 1 212 ? 4.127 -7.541 12.670 1.00 90.44 212 ARG A N 1
ATOM 1719 C CA . ARG A 1 212 ? 5.084 -7.223 11.606 1.00 90.44 212 ARG A CA 1
ATOM 1720 C C . ARG A 1 212 ? 5.529 -8.489 10.878 1.00 90.44 212 ARG A C 1
ATOM 1722 O O . ARG A 1 212 ? 5.551 -8.504 9.650 1.00 90.44 212 ARG A O 1
ATOM 1729 N N . ASP A 1 213 ? 5.836 -9.550 11.617 1.00 91.19 213 ASP A N 1
ATOM 1730 C CA . ASP A 1 213 ? 6.270 -10.825 11.042 1.00 91.19 213 ASP A CA 1
ATOM 1731 C C . ASP A 1 213 ? 5.172 -11.485 10.206 1.00 91.19 213 ASP A C 1
ATOM 1733 O O . ASP A 1 213 ? 5.454 -12.042 9.146 1.00 91.19 213 ASP A O 1
ATOM 1737 N N . SER A 1 214 ? 3.917 -11.411 10.653 1.00 92.25 214 SER A N 1
ATOM 1738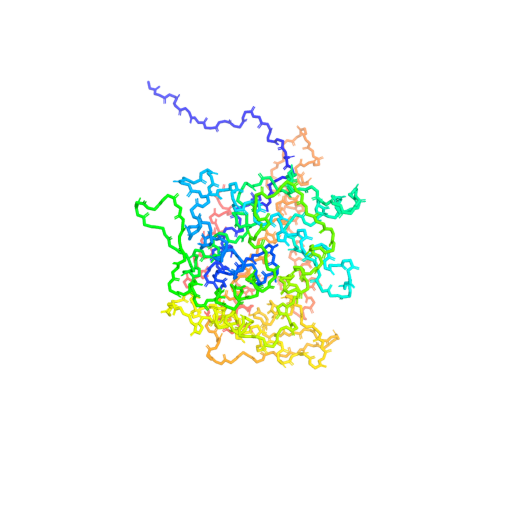 C CA . SER A 1 214 ? 2.767 -11.949 9.921 1.00 92.25 214 SER A CA 1
ATOM 1739 C C . SER A 1 214 ? 2.540 -11.193 8.613 1.00 92.25 214 SER A C 1
ATOM 1741 O O . SER A 1 214 ? 2.330 -11.814 7.572 1.00 92.25 214 SER A O 1
ATOM 1743 N N . ILE A 1 215 ? 2.680 -9.865 8.632 1.00 92.38 215 ILE A N 1
ATOM 1744 C CA . ILE A 1 215 ? 2.612 -9.033 7.425 1.00 92.38 215 ILE A CA 1
ATOM 1745 C C . ILE A 1 215 ? 3.794 -9.324 6.489 1.00 92.38 215 ILE A C 1
ATOM 1747 O O . ILE A 1 215 ? 3.592 -9.466 5.287 1.00 92.38 215 ILE A O 1
ATOM 1751 N N . ILE A 1 216 ? 5.021 -9.477 7.001 1.00 92.06 216 ILE A N 1
ATOM 1752 C CA . ILE A 1 216 ? 6.182 -9.855 6.176 1.00 92.06 216 ILE A CA 1
ATOM 1753 C C . ILE A 1 216 ? 5.940 -11.215 5.513 1.00 92.06 216 ILE A C 1
ATOM 1755 O O . ILE A 1 216 ? 6.079 -11.335 4.297 1.00 92.06 216 ILE A O 1
ATOM 1759 N N . LYS A 1 217 ? 5.514 -12.224 6.281 1.00 92.94 217 LYS A N 1
ATOM 1760 C CA . LYS A 1 217 ? 5.177 -13.557 5.756 1.00 92.94 217 LYS A CA 1
ATOM 1761 C C . LYS A 1 217 ? 4.108 -13.484 4.667 1.00 92.94 217 LYS A C 1
ATOM 1763 O O . LYS A 1 217 ? 4.230 -14.176 3.658 1.00 92.94 217 LYS A O 1
ATOM 1768 N N . LEU A 1 218 ? 3.088 -12.647 4.854 1.00 93.25 218 LEU A N 1
ATOM 1769 C CA . LEU A 1 218 ? 2.033 -12.413 3.871 1.00 93.25 218 LEU A CA 1
ATOM 1770 C C . LEU A 1 218 ? 2.597 -11.810 2.573 1.00 93.25 218 LEU A C 1
ATOM 1772 O O . LEU A 1 218 ? 2.365 -12.343 1.484 1.00 93.25 218 LEU A O 1
ATOM 1776 N N . LEU A 1 219 ? 3.360 -10.717 2.680 1.00 91.06 219 LEU A N 1
ATOM 1777 C CA . LEU A 1 219 ? 3.922 -10.006 1.527 1.00 91.06 219 LEU A CA 1
ATOM 1778 C C . LEU A 1 219 ? 4.886 -10.894 0.727 1.00 91.06 219 LEU A C 1
ATOM 1780 O O . LEU A 1 219 ? 4.806 -10.921 -0.499 1.00 91.06 219 LEU A O 1
ATOM 1784 N N . PHE A 1 220 ? 5.709 -11.701 1.400 1.00 92.00 220 PHE A N 1
ATOM 1785 C CA . PHE A 1 220 ? 6.594 -12.681 0.757 1.00 92.00 220 PHE A CA 1
ATOM 1786 C C . PHE A 1 220 ? 5.887 -13.959 0.281 1.00 92.00 220 PHE A C 1
ATOM 1788 O O . PHE A 1 220 ? 6.541 -14.833 -0.281 1.00 92.00 220 PHE A O 1
ATOM 1795 N N . GLY A 1 221 ? 4.573 -14.101 0.493 1.00 91.50 221 GLY A N 1
ATOM 1796 C CA . GLY A 1 221 ? 3.830 -15.298 0.082 1.00 91.50 221 GLY A CA 1
ATOM 1797 C C . GLY A 1 221 ? 4.249 -16.573 0.823 1.00 91.50 221 GLY A C 1
ATOM 1798 O O . GLY A 1 221 ? 4.051 -17.677 0.321 1.00 91.50 221 GLY A O 1
ATOM 1799 N N . TRP A 1 222 ? 4.845 -16.444 2.012 1.00 92.25 222 TRP A N 1
ATOM 1800 C CA . TRP A 1 222 ? 5.198 -17.581 2.871 1.00 92.25 222 TRP A CA 1
ATOM 1801 C C . TRP A 1 222 ? 3.983 -18.173 3.589 1.00 92.25 222 TRP A C 1
ATOM 1803 O O . TRP A 1 222 ? 4.029 -19.322 4.027 1.00 92.25 222 TRP A O 1
ATOM 1813 N N . ILE A 1 223 ? 2.906 -17.394 3.695 1.00 92.88 223 ILE A N 1
ATOM 1814 C CA . ILE A 1 223 ? 1.582 -17.823 4.152 1.00 92.88 223 ILE A CA 1
ATOM 1815 C C . ILE A 1 223 ? 0.538 -17.515 3.075 1.00 92.88 223 ILE A C 1
ATOM 1817 O O . ILE A 1 223 ? 0.724 -16.602 2.268 1.00 92.88 223 ILE A O 1
ATOM 1821 N N . GLY A 1 224 ? -0.563 -18.264 3.093 1.00 89.62 224 GLY A N 1
ATOM 1822 C CA . GLY A 1 224 ? -1.610 -18.195 2.076 1.00 89.62 224 GLY A CA 1
ATOM 1823 C C . GLY A 1 224 ? -1.420 -19.215 0.957 1.00 89.62 224 GLY A C 1
ATOM 1824 O O . GLY A 1 224 ? -0.612 -20.141 1.061 1.00 89.62 224 GLY A O 1
ATOM 1825 N N . GLU A 1 225 ? -2.207 -19.067 -0.105 1.00 86.75 225 GLU A N 1
ATOM 1826 C CA . GLU A 1 225 ? -2.159 -19.970 -1.250 1.00 86.75 225 GLU A CA 1
ATOM 1827 C C . GLU A 1 225 ? -0.870 -19.768 -2.059 1.00 86.75 225 GLU A C 1
ATOM 1829 O O . GLU A 1 225 ? -0.511 -18.645 -2.421 1.00 86.75 225 GLU A O 1
ATOM 1834 N N . LYS A 1 226 ? -0.185 -20.874 -2.370 1.00 89.44 226 LYS A N 1
ATOM 1835 C CA . LYS A 1 226 ? 0.972 -20.871 -3.265 1.00 89.44 226 LYS A CA 1
ATOM 1836 C C . LYS A 1 226 ? 0.501 -20.995 -4.708 1.00 89.44 226 LYS A C 1
ATOM 1838 O O . LYS A 1 226 ? 0.159 -22.083 -5.160 1.00 89.44 226 LYS A O 1
ATOM 1843 N N . ASN A 1 227 ? 0.519 -19.884 -5.428 1.00 89.25 227 ASN A N 1
ATOM 1844 C CA . ASN A 1 227 ? 0.181 -19.812 -6.843 1.00 89.25 227 ASN A CA 1
ATOM 1845 C C . ASN A 1 227 ? 1.229 -18.990 -7.615 1.00 89.25 227 ASN A C 1
ATOM 1847 O O . ASN A 1 227 ? 2.169 -18.432 -7.049 1.00 89.25 227 ASN A O 1
ATOM 1851 N N . GLN A 1 228 ? 1.075 -18.898 -8.936 1.00 90.25 228 GLN A N 1
ATOM 1852 C CA . GLN A 1 228 ? 2.033 -18.191 -9.794 1.00 90.25 228 GLN A CA 1
ATOM 1853 C C . GLN A 1 228 ? 2.247 -16.725 -9.380 1.00 90.25 228 GLN A C 1
ATOM 1855 O O . GLN A 1 228 ? 3.354 -16.197 -9.519 1.00 90.25 228 GLN A O 1
ATOM 1860 N N . ARG A 1 229 ? 1.204 -16.064 -8.867 1.00 89.44 229 ARG A N 1
ATOM 1861 C CA . ARG A 1 229 ? 1.253 -14.655 -8.464 1.00 89.44 229 ARG A CA 1
ATOM 1862 C C . ARG A 1 229 ? 1.953 -14.486 -7.118 1.00 89.44 229 ARG A C 1
ATOM 1864 O O . ARG A 1 229 ? 2.780 -13.590 -6.985 1.00 89.44 229 ARG A O 1
ATOM 1871 N N . SER A 1 230 ? 1.714 -15.381 -6.152 1.00 91.50 230 SER A N 1
ATOM 1872 C CA . SER A 1 230 ? 2.474 -15.389 -4.894 1.00 91.50 230 SER A CA 1
ATOM 1873 C C . SER A 1 230 ? 3.960 -15.665 -5.137 1.00 91.50 230 SER A C 1
ATOM 1875 O O . SER A 1 230 ? 4.800 -15.002 -4.538 1.00 91.50 230 SER A O 1
ATOM 1877 N N . THR A 1 231 ? 4.288 -16.589 -6.049 1.00 92.81 231 THR A N 1
ATOM 1878 C CA . THR A 1 231 ? 5.676 -16.874 -6.445 1.00 92.81 231 THR A CA 1
ATOM 1879 C C . THR A 1 231 ? 6.315 -15.671 -7.131 1.00 92.81 231 THR A C 1
ATOM 1881 O O . THR A 1 231 ? 7.385 -15.244 -6.713 1.00 92.81 231 THR A O 1
ATOM 1884 N N . SER A 1 232 ? 5.638 -15.059 -8.110 1.00 94.19 232 SER A N 1
ATOM 1885 C CA . SER A 1 232 ? 6.161 -13.873 -8.811 1.00 94.19 232 SER A CA 1
ATOM 1886 C C . SER A 1 232 ? 6.404 -12.705 -7.848 1.00 94.19 232 SER A C 1
ATOM 1888 O O . SER A 1 232 ? 7.427 -12.027 -7.946 1.00 94.19 232 SER A O 1
ATOM 1890 N N . ARG A 1 233 ? 5.514 -12.517 -6.864 1.00 93.62 233 ARG A N 1
ATOM 1891 C CA . ARG A 1 233 ? 5.685 -11.534 -5.787 1.00 93.62 233 ARG A CA 1
ATOM 1892 C C . ARG A 1 233 ? 6.887 -11.843 -4.908 1.00 93.62 233 ARG A C 1
ATOM 1894 O O . ARG A 1 233 ? 7.695 -10.951 -4.659 1.00 93.62 233 ARG A O 1
ATOM 1901 N N . GLN A 1 234 ? 7.017 -13.088 -4.454 1.00 94.56 234 GLN A N 1
ATOM 1902 C CA . GLN A 1 234 ? 8.152 -13.523 -3.646 1.00 94.56 234 GLN A CA 1
ATOM 1903 C C . GLN A 1 234 ? 9.475 -13.281 -4.382 1.00 94.56 234 GLN A C 1
ATOM 1905 O O . GLN A 1 234 ? 10.373 -12.653 -3.831 1.00 94.56 234 GLN A O 1
ATOM 1910 N N . GLU A 1 235 ? 9.574 -13.728 -5.633 1.00 95.81 235 GLU A N 1
ATOM 1911 C CA . GLU A 1 235 ? 10.767 -13.572 -6.466 1.00 95.81 235 GLU A CA 1
ATOM 1912 C C . GLU A 1 235 ? 11.074 -12.097 -6.754 1.00 95.81 235 GLU A C 1
ATOM 1914 O O . GLU A 1 235 ? 12.234 -11.696 -6.696 1.00 95.81 235 GLU A O 1
ATOM 1919 N N . SER A 1 236 ? 10.054 -11.263 -6.990 1.00 96.19 236 SER A N 1
ATOM 1920 C CA . SER A 1 236 ? 10.230 -9.818 -7.196 1.00 96.19 236 SER A CA 1
ATOM 1921 C C . SER A 1 236 ? 10.799 -9.136 -5.954 1.00 96.19 236 SER A C 1
ATOM 1923 O O . SER A 1 236 ? 11.742 -8.355 -6.055 1.00 96.19 236 SER A O 1
ATOM 1925 N N . LEU A 1 237 ? 10.275 -9.458 -4.768 1.00 94.94 237 LEU A N 1
ATOM 1926 C CA . LEU A 1 237 ? 10.805 -8.934 -3.507 1.00 94.94 237 LEU A CA 1
ATOM 1927 C C . LEU A 1 237 ? 12.219 -9.449 -3.229 1.00 94.94 237 LEU A C 1
ATOM 1929 O O . LEU A 1 237 ? 13.072 -8.679 -2.793 1.00 94.94 237 LEU A O 1
ATOM 1933 N N . SER A 1 238 ? 12.488 -10.725 -3.508 1.00 95.94 238 SER A N 1
ATOM 1934 C CA . SER A 1 238 ? 13.834 -11.294 -3.416 1.00 95.94 238 SER A CA 1
ATOM 1935 C C . SER A 1 238 ? 14.813 -10.594 -4.355 1.00 95.94 238 SER A C 1
ATOM 1937 O O . SER A 1 238 ? 15.940 -10.328 -3.947 1.00 95.94 238 SER A O 1
ATOM 1939 N N . LEU A 1 239 ? 14.391 -10.238 -5.571 1.00 96.44 239 LEU A N 1
ATOM 1940 C CA . LEU A 1 239 ? 15.215 -9.493 -6.520 1.00 96.44 239 LEU A CA 1
ATOM 1941 C C . LEU A 1 239 ? 15.509 -8.072 -6.023 1.00 96.44 239 LEU A C 1
ATOM 1943 O O . LEU A 1 239 ? 16.666 -7.661 -6.032 1.00 96.44 239 LEU A O 1
ATOM 1947 N N . ILE A 1 240 ? 14.501 -7.359 -5.509 1.00 95.00 240 ILE A N 1
ATOM 1948 C CA . ILE A 1 240 ? 14.685 -6.031 -4.897 1.00 95.00 240 ILE A CA 1
ATOM 1949 C C . ILE A 1 240 ? 15.659 -6.112 -3.714 1.00 95.00 240 ILE A C 1
ATOM 1951 O O . ILE A 1 240 ? 16.592 -5.314 -3.625 1.00 95.00 240 ILE A O 1
ATOM 1955 N N . LEU A 1 241 ? 15.484 -7.089 -2.818 1.00 95.31 241 LEU A N 1
ATOM 1956 C CA . LEU A 1 241 ? 16.383 -7.293 -1.679 1.00 95.31 241 LEU A CA 1
ATOM 1957 C C . LEU A 1 241 ? 17.803 -7.663 -2.116 1.00 95.31 241 LEU A C 1
ATOM 1959 O O . LEU A 1 241 ? 18.756 -7.206 -1.493 1.00 95.31 241 LEU A O 1
ATOM 1963 N N . ASN A 1 242 ? 17.955 -8.452 -3.179 1.00 95.12 242 ASN A N 1
ATOM 1964 C CA . ASN A 1 242 ? 19.256 -8.782 -3.754 1.00 95.12 242 ASN A CA 1
ATOM 1965 C C . ASN A 1 242 ? 19.966 -7.531 -4.297 1.00 95.12 242 ASN A C 1
ATOM 1967 O O . ASN A 1 242 ? 21.163 -7.367 -4.065 1.00 95.12 242 ASN A O 1
ATOM 1971 N N . THR A 1 243 ? 19.236 -6.627 -4.960 1.00 94.44 243 THR A N 1
ATOM 1972 C CA . THR A 1 243 ? 19.775 -5.330 -5.394 1.00 94.44 243 THR A CA 1
ATOM 1973 C C . THR A 1 243 ? 20.184 -4.476 -4.195 1.00 94.44 243 THR A C 1
ATOM 1975 O O . THR A 1 243 ? 21.307 -3.983 -4.165 1.00 94.44 243 THR A O 1
ATOM 1978 N N . ILE A 1 244 ? 19.324 -4.347 -3.176 1.00 94.81 244 ILE A N 1
ATOM 1979 C CA . ILE A 1 244 ? 19.644 -3.602 -1.945 1.00 94.81 244 ILE A CA 1
ATOM 1980 C C . ILE A 1 244 ? 20.903 -4.175 -1.290 1.00 94.81 244 ILE A C 1
ATOM 1982 O O . ILE A 1 244 ? 21.825 -3.427 -0.979 1.00 94.81 244 ILE A O 1
ATOM 1986 N N . HIS A 1 245 ? 20.974 -5.496 -1.127 1.00 94.56 245 HIS A N 1
ATOM 1987 C CA . HIS A 1 245 ? 22.091 -6.166 -0.470 1.00 94.56 245 HIS A CA 1
ATOM 1988 C C . HIS A 1 245 ? 23.440 -5.860 -1.130 1.00 94.56 245 HIS A C 1
ATOM 1990 O O . HIS A 1 245 ? 24.417 -5.636 -0.421 1.00 94.56 245 HIS A O 1
ATOM 1996 N N . GLN A 1 246 ? 23.480 -5.805 -2.464 1.00 92.62 246 GLN A N 1
ATOM 1997 C CA . GLN A 1 246 ? 24.709 -5.540 -3.214 1.00 92.62 246 GLN A CA 1
ATOM 1998 C C . GLN A 1 246 ? 25.174 -4.080 -3.146 1.00 92.62 246 GLN A C 1
ATOM 2000 O O . GLN A 1 246 ? 26.360 -3.828 -3.332 1.00 92.62 246 GLN A O 1
ATOM 2005 N N . ILE A 1 247 ? 24.277 -3.117 -2.895 1.00 90.69 247 ILE A N 1
ATOM 2006 C CA . ILE A 1 247 ? 24.599 -1.684 -3.062 1.00 90.69 247 ILE A CA 1
ATOM 2007 C C . ILE A 1 247 ? 24.476 -0.860 -1.774 1.00 90.69 247 ILE A C 1
ATOM 2009 O O . ILE A 1 247 ? 24.960 0.272 -1.727 1.00 90.69 247 ILE A O 1
ATOM 2013 N N . GLN A 1 248 ? 23.855 -1.417 -0.730 1.00 91.44 248 GLN A N 1
ATOM 2014 C CA . GLN A 1 248 ? 23.552 -0.726 0.530 1.00 91.44 248 GLN A CA 1
ATOM 2015 C C . GLN A 1 248 ? 24.783 -0.192 1.276 1.00 91.44 248 GLN A C 1
ATOM 2017 O O . GLN A 1 248 ? 24.649 0.756 2.044 1.00 91.44 248 GLN A O 1
ATOM 2022 N N . GLU A 1 249 ? 25.971 -0.772 1.066 1.00 89.25 249 GLU A N 1
ATOM 2023 C CA . GLU A 1 249 ? 27.216 -0.275 1.677 1.00 89.25 249 GLU A CA 1
ATOM 2024 C C . GLU A 1 249 ? 27.655 1.070 1.085 1.00 89.25 249 GLU A C 1
ATOM 2026 O O . GLU A 1 249 ? 28.297 1.870 1.764 1.00 89.25 249 GLU A O 1
ATOM 2031 N N . ASN A 1 250 ? 27.276 1.339 -0.167 1.00 86.81 250 ASN A N 1
ATOM 2032 C CA . ASN A 1 250 ? 27.722 2.510 -0.909 1.00 86.81 250 ASN A CA 1
ATOM 2033 C C . ASN A 1 250 ? 26.672 3.622 -0.966 1.00 86.81 250 ASN A C 1
ATOM 2035 O O . ASN A 1 250 ? 27.023 4.803 -0.952 1.00 86.81 250 ASN A O 1
ATOM 2039 N N . LYS A 1 251 ? 25.386 3.265 -1.069 1.00 88.38 251 LYS A N 1
ATOM 2040 C CA . LYS A 1 251 ? 24.292 4.238 -1.153 1.00 88.38 251 LYS A CA 1
ATOM 2041 C C . LYS A 1 251 ? 22.946 3.659 -0.729 1.00 88.38 251 LYS A C 1
ATOM 2043 O O . LYS A 1 251 ? 22.725 2.452 -0.742 1.00 88.38 251 LYS A O 1
ATOM 2048 N N . ILE A 1 252 ? 22.010 4.558 -0.432 1.00 89.31 252 ILE A N 1
ATOM 2049 C CA . ILE A 1 252 ? 20.597 4.209 -0.264 1.00 89.31 252 ILE A CA 1
ATOM 2050 C C . ILE A 1 252 ? 20.016 3.865 -1.638 1.00 89.31 252 ILE A C 1
ATOM 2052 O O . ILE A 1 252 ? 20.084 4.674 -2.562 1.00 89.31 252 ILE A O 1
ATOM 2056 N N . THR A 1 253 ? 19.434 2.674 -1.757 1.00 89.56 253 THR A N 1
ATOM 2057 C CA . THR A 1 253 ? 18.777 2.209 -2.982 1.00 89.56 253 THR A CA 1
ATOM 2058 C C . THR A 1 253 ? 17.545 3.049 -3.304 1.00 89.56 253 THR A C 1
ATOM 2060 O O . THR A 1 253 ? 16.670 3.246 -2.459 1.00 89.56 253 THR A O 1
ATOM 2063 N N . THR A 1 254 ? 17.453 3.491 -4.552 1.00 90.69 254 THR A N 1
ATOM 2064 C CA . THR A 1 254 ? 16.267 4.137 -5.121 1.00 90.69 254 THR A CA 1
ATOM 2065 C C . THR A 1 254 ? 15.497 3.175 -6.027 1.00 90.69 254 THR A C 1
ATOM 2067 O O . THR A 1 254 ? 16.020 2.143 -6.452 1.00 90.69 254 THR A O 1
ATOM 2070 N N . SER A 1 255 ? 14.257 3.522 -6.381 1.00 88.25 255 SER A N 1
ATOM 2071 C CA . SER A 1 255 ? 13.494 2.761 -7.381 1.00 88.25 255 SER A CA 1
ATOM 2072 C C . SER A 1 255 ? 14.206 2.718 -8.737 1.00 88.25 255 SER A C 1
ATOM 2074 O O . SER A 1 255 ? 14.159 1.695 -9.412 1.00 88.25 255 SER A O 1
ATOM 2076 N N . GLN A 1 256 ? 14.902 3.798 -9.116 1.00 88.19 256 GLN A N 1
ATOM 2077 C CA . GLN A 1 256 ? 15.654 3.847 -10.368 1.00 88.19 256 GLN A CA 1
ATOM 2078 C C . GLN A 1 256 ? 16.833 2.871 -10.352 1.00 88.19 256 GLN A C 1
ATOM 2080 O O . GLN A 1 256 ? 17.041 2.180 -11.338 1.00 88.19 256 GLN A O 1
ATOM 2085 N N . ASP A 1 257 ? 17.530 2.725 -9.221 1.00 90.88 257 ASP A N 1
ATOM 2086 C CA . ASP A 1 257 ? 18.627 1.753 -9.101 1.00 90.88 257 ASP A CA 1
ATOM 2087 C C . ASP A 1 257 ? 18.155 0.322 -9.342 1.00 90.88 257 ASP A C 1
ATOM 2089 O O . ASP A 1 257 ? 18.832 -0.462 -10.004 1.00 90.88 257 ASP A O 1
ATOM 2093 N N . PHE A 1 258 ? 16.974 -0.022 -8.826 1.00 92.69 258 PHE A N 1
ATOM 2094 C CA . PHE A 1 258 ? 16.365 -1.315 -9.100 1.00 92.69 258 PHE A CA 1
ATOM 2095 C C . PHE A 1 258 ? 16.033 -1.475 -10.588 1.00 92.69 258 PHE A C 1
ATOM 2097 O O . PHE A 1 258 ? 16.424 -2.476 -11.187 1.00 92.69 258 PHE A O 1
ATOM 2104 N N . LEU A 1 259 ? 15.371 -0.487 -11.194 1.00 90.62 259 LEU A N 1
ATOM 2105 C CA . LEU A 1 259 ? 14.989 -0.526 -12.608 1.00 90.62 259 LEU A CA 1
ATOM 2106 C C . LEU A 1 259 ? 16.203 -0.584 -13.550 1.00 90.62 259 LEU A C 1
ATOM 2108 O O . LEU A 1 259 ? 16.190 -1.349 -14.512 1.00 90.62 259 LEU A O 1
ATOM 2112 N N . ASP A 1 260 ? 17.269 0.154 -13.249 1.00 88.00 260 ASP A N 1
ATOM 2113 C CA . ASP A 1 260 ? 18.531 0.097 -13.990 1.00 88.00 260 ASP A CA 1
ATOM 2114 C C . ASP A 1 260 ? 19.185 -1.277 -13.834 1.00 88.00 260 ASP A C 1
ATOM 2116 O O . ASP A 1 260 ? 19.629 -1.871 -14.818 1.00 88.00 260 ASP A O 1
ATOM 2120 N N . SER A 1 261 ? 19.159 -1.836 -12.619 1.00 91.31 261 SER A N 1
ATOM 2121 C CA . SER A 1 261 ? 19.754 -3.145 -12.351 1.00 91.31 261 SER A CA 1
ATOM 2122 C C . SER A 1 261 ? 19.092 -4.273 -13.146 1.00 91.31 261 SER A C 1
ATOM 2124 O O . SER A 1 261 ? 19.789 -5.135 -13.673 1.00 91.31 261 SER A O 1
ATOM 2126 N N . VAL A 1 262 ? 17.765 -4.257 -13.295 1.00 92.12 262 VAL A N 1
ATOM 2127 C CA . VAL A 1 262 ? 17.035 -5.284 -14.062 1.00 92.12 262 VAL A CA 1
ATOM 2128 C C . VAL A 1 262 ? 17.092 -5.040 -15.569 1.00 92.12 262 VAL A C 1
ATOM 2130 O O . VAL A 1 262 ? 17.021 -5.991 -16.346 1.00 92.12 262 VAL A O 1
ATOM 2133 N N . TYR A 1 263 ? 17.228 -3.784 -16.002 1.00 93.06 263 TYR A N 1
ATOM 2134 C CA . TYR A 1 263 ? 17.234 -3.440 -17.420 1.00 93.06 263 TYR A CA 1
ATOM 2135 C C . TYR A 1 263 ? 18.627 -3.558 -18.052 1.00 93.06 263 TYR A C 1
ATOM 2137 O O . TYR A 1 263 ? 18.783 -4.239 -19.071 1.00 93.06 263 TYR A O 1
ATOM 2145 N N . PHE A 1 264 ? 19.633 -2.943 -17.422 1.00 89.25 264 PHE A N 1
ATOM 2146 C CA . PHE A 1 264 ? 21.019 -2.891 -17.895 1.00 89.25 264 PHE A CA 1
ATOM 2147 C C . PHE A 1 264 ? 21.924 -3.952 -17.260 1.00 89.25 264 PHE A C 1
ATOM 2149 O O . PHE A 1 264 ? 23.040 -4.155 -17.730 1.00 89.25 264 PHE A O 1
ATOM 2156 N N . GLY A 1 265 ? 21.496 -4.610 -16.175 1.00 89.50 265 GLY A N 1
ATOM 2157 C CA . GLY A 1 265 ? 22.391 -5.472 -15.390 1.00 89.50 265 GLY A CA 1
ATOM 2158 C C . GLY A 1 265 ? 23.480 -4.682 -14.659 1.00 89.50 265 GLY A C 1
ATOM 2159 O O . GLY A 1 265 ? 24.505 -5.243 -14.272 1.00 89.50 265 GLY A O 1
ATOM 2160 N N . GLN A 1 266 ? 23.302 -3.368 -14.520 1.00 89.31 266 GLN A N 1
ATOM 2161 C CA . GLN A 1 266 ? 24.313 -2.439 -14.031 1.00 89.31 266 GLN A CA 1
ATOM 2162 C C . GLN A 1 266 ? 23.666 -1.348 -13.185 1.00 89.31 266 GLN A C 1
ATOM 2164 O O . GLN A 1 266 ? 22.495 -1.018 -13.362 1.00 89.31 266 GLN A O 1
ATOM 2169 N N . ILE A 1 267 ? 24.448 -0.767 -12.281 1.00 86.62 267 ILE A N 1
ATOM 2170 C CA . ILE A 1 267 ? 24.053 0.399 -11.497 1.00 86.62 267 ILE A CA 1
ATOM 2171 C C . ILE A 1 267 ? 25.140 1.467 -11.545 1.00 86.62 267 ILE A C 1
ATOM 2173 O O . ILE A 1 267 ? 26.337 1.172 -11.571 1.00 86.62 267 ILE A O 1
ATOM 2177 N N . LYS A 1 268 ? 24.723 2.734 -11.525 1.00 82.38 268 LYS A N 1
ATOM 2178 C CA . LYS A 1 268 ? 25.642 3.864 -11.396 1.00 82.38 268 LYS A CA 1
ATOM 2179 C C . LYS A 1 268 ? 25.816 4.224 -9.925 1.00 82.38 268 LYS A C 1
ATOM 2181 O O . LYS A 1 268 ? 24.860 4.602 -9.245 1.00 82.38 268 LYS A O 1
ATOM 2186 N N . ASN A 1 269 ? 27.039 4.133 -9.433 1.00 78.50 269 ASN A N 1
ATOM 2187 C CA . ASN A 1 269 ? 27.424 4.520 -8.087 1.00 78.50 269 ASN A CA 1
ATOM 2188 C C . ASN A 1 269 ? 28.442 5.664 -8.173 1.00 78.50 269 ASN A C 1
ATOM 2190 O O . ASN A 1 269 ? 29.588 5.471 -8.582 1.00 78.50 269 ASN A O 1
ATOM 2194 N N . ASN A 1 270 ? 28.007 6.881 -7.841 1.00 77.44 270 ASN A N 1
ATOM 2195 C CA . ASN A 1 270 ? 28.749 8.113 -8.125 1.00 77.44 270 ASN A CA 1
ATOM 2196 C C . ASN A 1 270 ? 29.114 8.213 -9.623 1.00 77.44 270 ASN A C 1
ATOM 2198 O O . ASN A 1 270 ? 28.228 8.236 -10.477 1.00 77.44 270 ASN A O 1
ATOM 2202 N N . GLU A 1 271 ? 30.405 8.259 -9.956 1.00 75.69 271 GLU A N 1
ATOM 2203 C CA . GLU A 1 271 ? 30.903 8.302 -11.340 1.00 75.69 271 GLU A CA 1
ATOM 2204 C C . GLU A 1 271 ? 31.268 6.920 -11.906 1.00 75.69 271 GLU A C 1
ATOM 2206 O O . GLU A 1 271 ? 31.726 6.826 -13.043 1.00 75.69 271 GLU A O 1
ATOM 2211 N N . LYS A 1 272 ? 31.069 5.836 -11.144 1.00 81.38 272 LYS A N 1
ATOM 2212 C CA . LYS A 1 272 ? 31.418 4.474 -11.565 1.00 81.38 272 LYS A CA 1
ATOM 2213 C C . LYS A 1 272 ? 30.176 3.661 -11.906 1.00 81.38 272 LYS A C 1
ATOM 2215 O O . LYS A 1 272 ? 29.143 3.779 -11.252 1.00 81.38 272 LYS A O 1
ATOM 2220 N N . VAL A 1 273 ? 30.295 2.831 -12.938 1.00 86.00 273 VAL A N 1
ATOM 2221 C CA . VAL A 1 273 ? 29.274 1.854 -13.327 1.00 86.00 273 VAL A CA 1
ATOM 2222 C C . VAL A 1 273 ? 29.732 0.484 -12.851 1.00 86.00 273 VAL A C 1
ATOM 2224 O O . VAL A 1 273 ? 30.843 0.056 -13.162 1.00 86.00 273 VAL A O 1
ATOM 2227 N N . GLU A 1 274 ? 28.885 -0.184 -12.080 1.00 85.06 274 GLU A N 1
ATOM 2228 C CA . GLU A 1 274 ? 29.153 -1.495 -11.493 1.00 85.06 274 GLU A CA 1
ATOM 2229 C C . GLU A 1 274 ? 28.135 -2.503 -12.033 1.00 85.06 274 GLU A C 1
ATOM 2231 O O . GLU A 1 274 ? 26.951 -2.192 -12.165 1.00 85.06 274 GLU A O 1
ATOM 2236 N N . SER A 1 275 ? 28.595 -3.708 -12.376 1.00 88.31 275 SER A N 1
ATOM 2237 C CA . SER A 1 275 ? 27.702 -4.796 -12.790 1.00 88.31 275 SER A CA 1
ATOM 2238 C C . SER A 1 275 ? 27.001 -5.390 -11.576 1.00 88.31 275 SER A C 1
ATOM 2240 O O . SER A 1 275 ? 27.633 -5.602 -10.543 1.00 88.31 275 SER A O 1
ATOM 2242 N N . LEU A 1 276 ? 25.711 -5.686 -11.714 1.00 89.25 276 LEU A N 1
ATOM 2243 C CA . LEU A 1 276 ? 24.909 -6.281 -10.655 1.00 89.25 276 LEU A CA 1
ATOM 2244 C C . LEU A 1 276 ? 24.689 -7.768 -10.933 1.00 89.25 276 LEU A C 1
ATOM 2246 O O . LEU A 1 276 ? 24.286 -8.160 -12.028 1.00 89.25 276 LEU A O 1
ATOM 2250 N N . LEU A 1 277 ? 24.939 -8.609 -9.931 1.00 92.00 277 LEU A N 1
ATOM 2251 C CA . LEU A 1 277 ? 24.733 -10.044 -10.065 1.00 92.00 277 LEU A CA 1
ATOM 2252 C C . LEU A 1 277 ? 23.253 -10.376 -9.845 1.00 92.00 277 LEU A C 1
ATOM 2254 O O . LEU A 1 277 ? 22.712 -10.163 -8.756 1.00 92.00 277 LEU A O 1
ATOM 2258 N N . ILE A 1 278 ? 22.605 -10.948 -10.857 1.00 93.75 278 ILE A N 1
ATOM 2259 C CA . ILE A 1 278 ? 21.262 -11.519 -10.726 1.00 93.75 278 ILE A CA 1
ATOM 2260 C C . ILE A 1 278 ? 21.405 -13.030 -10.514 1.00 93.75 278 ILE A C 1
ATOM 2262 O O . ILE A 1 278 ? 21.922 -13.717 -11.395 1.00 93.75 278 ILE A O 1
ATOM 2266 N N . PRO A 1 279 ? 20.978 -13.577 -9.361 1.00 94.81 279 PRO A N 1
ATOM 2267 C CA . PRO A 1 279 ? 21.019 -15.013 -9.124 1.00 94.81 279 PRO A CA 1
ATOM 2268 C C . PRO A 1 279 ? 20.240 -15.789 -10.191 1.00 94.81 279 PRO A C 1
ATOM 2270 O O . PRO A 1 279 ? 19.133 -15.396 -10.549 1.00 94.81 279 PRO A O 1
ATOM 2273 N N . ASN A 1 280 ? 20.756 -16.944 -10.623 1.00 94.94 280 ASN A N 1
ATOM 2274 C CA . ASN A 1 280 ? 20.135 -17.754 -11.686 1.00 94.94 280 ASN A CA 1
ATOM 2275 C C . ASN A 1 280 ? 18.657 -18.092 -11.422 1.00 94.94 280 ASN A C 1
ATOM 2277 O O . ASN A 1 280 ? 17.855 -18.123 -12.347 1.00 94.94 280 ASN A O 1
ATOM 2281 N N . HIS A 1 281 ? 18.278 -18.319 -10.160 1.00 95.12 281 HIS A N 1
ATOM 2282 C CA . HIS A 1 281 ? 16.890 -18.618 -9.793 1.00 95.12 281 HIS A CA 1
ATOM 2283 C C . HIS A 1 281 ? 15.946 -17.403 -9.899 1.00 95.12 281 HIS A C 1
ATOM 2285 O O . HIS A 1 281 ? 14.736 -17.585 -9.874 1.00 95.12 281 HIS A O 1
ATOM 2291 N N . LEU A 1 282 ? 16.481 -16.183 -10.032 1.00 96.69 282 LEU A N 1
ATOM 2292 C CA . LEU A 1 282 ? 15.729 -14.937 -10.226 1.00 96.69 282 LEU A CA 1
ATOM 2293 C C . LEU A 1 282 ? 15.816 -14.401 -11.665 1.00 96.69 282 LEU A C 1
ATOM 2295 O O . LEU A 1 282 ? 15.225 -13.365 -11.966 1.00 96.69 282 LEU A O 1
ATOM 2299 N N . ASP A 1 283 ? 16.514 -15.085 -12.576 1.00 94.94 283 ASP A N 1
ATOM 2300 C CA . ASP A 1 283 ? 16.640 -14.655 -13.977 1.00 94.94 283 ASP A CA 1
ATOM 2301 C C . ASP A 1 283 ? 15.264 -14.504 -14.652 1.00 94.94 283 ASP A C 1
ATOM 2303 O O . ASP A 1 283 ? 14.980 -13.499 -15.306 1.00 94.94 283 ASP A O 1
ATOM 2307 N N . GLY A 1 284 ? 14.361 -15.460 -14.410 1.00 95.06 284 GLY A N 1
ATOM 2308 C CA . GLY A 1 284 ? 13.007 -15.431 -14.961 1.00 95.06 284 GLY A CA 1
ATOM 2309 C C . GLY A 1 284 ? 12.201 -14.204 -14.523 1.00 95.06 284 GLY A C 1
ATOM 2310 O O . GLY A 1 284 ? 11.575 -13.551 -15.360 1.00 95.06 284 GLY A O 1
ATOM 2311 N N . ILE A 1 285 ? 12.231 -13.858 -13.230 1.00 96.38 285 ILE A N 1
ATOM 2312 C CA . ILE A 1 285 ? 11.515 -12.681 -12.720 1.00 96.38 285 ILE A CA 1
ATOM 2313 C C . ILE A 1 285 ? 12.192 -11.378 -13.165 1.00 96.38 285 ILE A C 1
ATOM 2315 O O . ILE A 1 285 ? 11.502 -10.420 -13.514 1.00 96.38 285 ILE A O 1
ATOM 2319 N N . SER A 1 286 ? 13.528 -11.360 -13.242 1.00 96.62 286 SER A N 1
ATOM 2320 C CA . SER A 1 286 ? 14.299 -10.214 -13.729 1.00 96.62 286 SER A CA 1
ATOM 2321 C C . SER A 1 286 ? 13.937 -9.867 -15.172 1.00 96.62 286 SER A C 1
ATOM 2323 O O . SER A 1 286 ? 13.630 -8.716 -15.473 1.00 96.62 286 SER A O 1
ATOM 2325 N N . LYS A 1 287 ? 13.840 -10.869 -16.056 1.00 95.12 287 LYS A N 1
ATOM 2326 C CA . LYS A 1 287 ? 13.411 -10.672 -17.450 1.00 95.12 287 LYS A CA 1
ATOM 2327 C C . LYS A 1 287 ? 12.025 -10.039 -17.558 1.00 95.12 287 LYS A C 1
ATOM 2329 O O . LYS A 1 287 ? 11.811 -9.183 -18.413 1.00 95.12 287 LYS A O 1
ATOM 2334 N N . LYS A 1 288 ? 11.084 -10.398 -16.680 1.00 95.19 288 LYS A N 1
ATOM 2335 C CA . LYS A 1 288 ? 9.759 -9.756 -16.657 1.00 95.19 288 LYS A CA 1
ATOM 2336 C C . LYS A 1 288 ? 9.833 -8.296 -16.200 1.00 95.19 288 LYS A C 1
ATOM 2338 O O . LYS A 1 288 ? 9.182 -7.446 -16.800 1.00 95.19 288 LYS A O 1
ATOM 2343 N N . TRP A 1 289 ? 10.653 -7.987 -15.195 1.00 95.94 289 TRP A N 1
ATOM 2344 C CA . TRP A 1 289 ? 10.913 -6.605 -14.778 1.00 95.94 289 TRP A CA 1
ATOM 2345 C C . TRP A 1 289 ? 11.628 -5.783 -15.857 1.00 95.94 289 TRP A C 1
ATOM 2347 O O . TRP A 1 289 ? 11.296 -4.615 -16.057 1.00 95.94 289 TRP A O 1
ATOM 2357 N N . LYS A 1 290 ? 12.537 -6.400 -16.621 1.00 95.00 290 LYS A N 1
ATOM 2358 C CA . LYS A 1 290 ? 13.159 -5.785 -17.799 1.00 95.00 290 LYS A CA 1
ATOM 2359 C C . LYS A 1 290 ? 12.113 -5.378 -18.836 1.00 95.00 290 LYS A C 1
ATOM 2361 O O . LYS A 1 290 ? 12.205 -4.276 -19.363 1.00 95.00 290 LYS A O 1
ATOM 2366 N N . ILE A 1 291 ? 11.099 -6.213 -19.085 1.00 92.25 291 ILE A N 1
ATOM 2367 C CA . ILE A 1 291 ? 9.982 -5.874 -19.987 1.00 92.25 291 ILE A CA 1
ATOM 2368 C C . ILE A 1 291 ? 9.189 -4.677 -19.454 1.00 92.25 291 ILE A C 1
ATOM 2370 O O . ILE A 1 291 ? 8.890 -3.774 -20.229 1.00 92.25 291 ILE A O 1
ATOM 2374 N N . VAL A 1 292 ? 8.894 -4.627 -18.147 1.00 91.56 292 VAL A N 1
ATOM 2375 C CA . VAL A 1 292 ? 8.224 -3.462 -17.533 1.00 91.56 292 VAL A CA 1
ATOM 2376 C C . VAL A 1 292 ? 9.026 -2.188 -17.780 1.00 91.56 292 VAL A C 1
ATOM 2378 O O . VAL A 1 292 ? 8.469 -1.194 -18.239 1.00 91.56 292 VAL A O 1
ATOM 2381 N N . LYS A 1 293 ? 10.346 -2.214 -17.549 1.00 90.06 293 LYS A N 1
ATOM 2382 C CA . LYS A 1 293 ? 11.177 -1.028 -17.781 1.00 90.06 293 LYS A CA 1
ATOM 2383 C C . LYS A 1 293 ? 11.315 -0.676 -19.267 1.00 90.06 293 LYS A C 1
ATOM 2385 O O . LYS A 1 293 ? 11.315 0.502 -19.611 1.00 90.06 293 LYS A O 1
ATOM 2390 N N . ALA A 1 294 ? 11.403 -1.672 -20.148 1.00 89.69 294 ALA A N 1
ATOM 2391 C CA . ALA A 1 294 ? 11.416 -1.460 -21.594 1.00 89.69 294 ALA A CA 1
ATOM 2392 C C . ALA A 1 294 ? 10.140 -0.744 -22.055 1.00 89.69 294 ALA A C 1
ATOM 2394 O O . ALA A 1 294 ? 10.202 0.237 -22.793 1.00 89.69 294 ALA A O 1
ATOM 2395 N N . HIS A 1 295 ? 8.990 -1.221 -21.578 1.00 89.75 295 HIS A N 1
ATOM 2396 C CA . HIS A 1 295 ? 7.690 -0.667 -21.914 1.00 89.75 295 HIS A CA 1
ATOM 2397 C C . HIS A 1 295 ? 7.503 0.746 -21.344 1.00 89.75 295 HIS A C 1
ATOM 2399 O O . HIS A 1 295 ? 7.018 1.623 -22.046 1.00 89.75 295 HIS A O 1
ATOM 2405 N N . ASP A 1 296 ? 7.927 0.990 -20.102 1.00 85.56 296 ASP A N 1
ATOM 2406 C CA . ASP A 1 296 ? 7.958 2.328 -19.493 1.00 85.56 296 ASP A CA 1
ATOM 2407 C C . ASP A 1 296 ? 8.766 3.333 -20.340 1.00 85.56 296 ASP A C 1
ATOM 2409 O O . ASP A 1 296 ? 8.274 4.406 -20.685 1.00 85.56 296 ASP A O 1
ATOM 2413 N N . SER A 1 297 ? 9.970 2.951 -20.781 1.00 84.69 297 SER A N 1
ATOM 2414 C CA . SER A 1 297 ? 10.787 3.781 -21.678 1.00 84.69 297 SER A CA 1
ATOM 2415 C C . SER A 1 297 ? 10.127 4.005 -23.047 1.00 84.69 297 SER A C 1
ATOM 2417 O O . SER A 1 297 ? 10.197 5.104 -23.595 1.00 84.69 297 SER A O 1
ATOM 2419 N N . PHE A 1 298 ? 9.472 2.981 -23.602 1.00 85.31 298 PHE A N 1
ATOM 2420 C CA . PHE A 1 298 ? 8.749 3.084 -24.872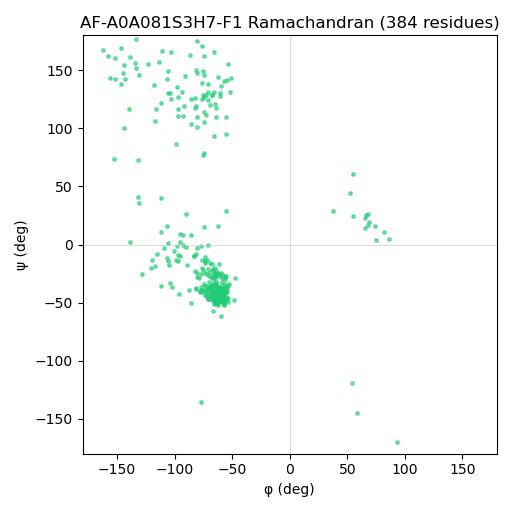 1.00 85.31 298 PHE A CA 1
ATOM 2421 C C . PHE A 1 298 ? 7.530 4.011 -24.778 1.00 85.31 298 PHE A C 1
ATOM 2423 O O . PHE A 1 298 ? 7.298 4.814 -25.685 1.00 85.31 298 PHE A O 1
ATOM 2430 N N . ALA A 1 299 ? 6.774 3.933 -23.680 1.00 83.25 299 ALA A N 1
ATOM 2431 C CA . ALA A 1 299 ? 5.643 4.815 -23.417 1.00 83.25 299 ALA A CA 1
ATOM 2432 C C . ALA A 1 299 ? 6.108 6.274 -23.343 1.00 83.25 299 ALA A C 1
ATOM 2434 O O . ALA A 1 299 ? 5.581 7.110 -24.073 1.00 83.25 299 ALA A O 1
ATOM 2435 N N . LEU A 1 300 ? 7.171 6.552 -22.578 1.00 80.12 300 LEU A N 1
ATOM 2436 C CA . LEU A 1 300 ? 7.759 7.889 -22.479 1.00 80.12 300 LEU A CA 1
ATOM 2437 C C . LEU A 1 300 ? 8.195 8.439 -23.847 1.00 80.12 300 LEU A C 1
ATOM 2439 O O . LEU A 1 300 ? 7.901 9.587 -24.176 1.00 80.12 300 LEU A O 1
ATOM 2443 N N . ALA A 1 301 ? 8.879 7.628 -24.659 1.00 81.31 301 ALA A N 1
ATOM 2444 C CA . ALA A 1 301 ? 9.297 8.035 -26.001 1.00 81.31 301 ALA A CA 1
ATOM 2445 C C . ALA A 1 301 ? 8.092 8.333 -26.910 1.00 81.31 301 ALA A C 1
ATOM 2447 O O . ALA A 1 301 ? 8.081 9.333 -27.627 1.00 81.31 301 ALA A O 1
ATOM 2448 N N . SER A 1 302 ? 7.054 7.497 -26.845 1.00 81.44 302 SER A N 1
ATOM 2449 C CA . SER A 1 302 ? 5.830 7.666 -27.636 1.00 81.44 302 SER A CA 1
ATOM 2450 C C . SER A 1 302 ? 5.057 8.925 -27.233 1.00 81.44 302 SER A C 1
ATOM 2452 O O . SER A 1 302 ? 4.597 9.674 -28.095 1.00 81.44 302 SER A O 1
ATOM 2454 N N . GLU A 1 303 ? 4.947 9.197 -25.932 1.00 79.81 303 GLU A N 1
ATOM 2455 C CA . GLU A 1 303 ? 4.321 10.411 -25.401 1.00 79.81 303 GLU A CA 1
ATOM 2456 C C . GLU A 1 303 ? 5.108 11.670 -25.775 1.00 79.81 303 GLU A C 1
ATOM 2458 O O . GLU A 1 303 ? 4.506 12.678 -26.146 1.00 79.81 303 GLU A O 1
ATOM 2463 N N . ALA A 1 304 ? 6.443 11.611 -25.761 1.00 78.25 304 ALA A N 1
ATOM 2464 C CA . ALA A 1 304 ? 7.284 12.713 -26.216 1.00 78.25 304 ALA A CA 1
ATOM 2465 C C . ALA A 1 304 ? 7.072 13.013 -27.710 1.00 78.25 304 ALA A C 1
ATOM 2467 O O . ALA A 1 304 ? 6.899 14.173 -28.084 1.00 78.25 304 ALA A O 1
ATOM 2468 N N . ILE A 1 305 ? 7.009 11.985 -28.564 1.00 80.06 305 ILE A N 1
ATOM 2469 C CA . ILE A 1 305 ? 6.711 12.155 -29.996 1.00 80.06 305 ILE A CA 1
ATOM 2470 C C . ILE A 1 305 ? 5.321 12.770 -30.187 1.00 80.06 305 ILE A C 1
ATOM 2472 O O . ILE A 1 305 ? 5.172 13.708 -30.974 1.00 80.06 305 ILE A O 1
ATOM 2476 N N . LEU A 1 306 ? 4.315 12.294 -29.445 1.00 81.00 306 LEU A N 1
ATOM 2477 C CA . LEU A 1 306 ? 2.971 12.869 -29.481 1.00 81.00 306 LEU A CA 1
ATOM 2478 C C . LEU A 1 306 ? 2.993 14.349 -29.081 1.00 81.00 306 LEU A C 1
ATOM 2480 O O . LEU A 1 306 ? 2.385 15.169 -29.764 1.00 81.00 306 LEU A O 1
ATOM 2484 N N . GLN A 1 307 ? 3.708 14.707 -28.015 1.00 77.81 307 GLN A N 1
ATOM 2485 C CA . GLN A 1 307 ? 3.829 16.093 -27.566 1.00 77.81 307 GLN A CA 1
ATOM 2486 C C . GLN A 1 307 ? 4.445 16.985 -28.653 1.00 77.81 307 GLN A C 1
ATOM 2488 O O . GLN A 1 307 ? 3.883 18.035 -28.969 1.00 77.81 307 GLN A O 1
ATOM 2493 N N . ILE A 1 308 ? 5.545 16.550 -29.278 1.00 80.44 308 ILE A N 1
ATOM 2494 C CA . ILE A 1 308 ? 6.192 17.286 -30.377 1.00 80.44 308 ILE A CA 1
ATOM 2495 C C . ILE A 1 308 ? 5.224 17.431 -31.559 1.00 80.44 308 ILE A C 1
ATOM 2497 O O . ILE A 1 308 ? 5.127 18.503 -32.160 1.00 80.44 308 ILE A O 1
ATOM 2501 N N . PHE A 1 309 ? 4.460 16.383 -31.875 1.00 80.06 309 PHE A N 1
ATOM 2502 C CA . PHE A 1 309 ? 3.445 16.427 -32.925 1.00 80.06 309 PHE A CA 1
ATOM 2503 C C . PHE A 1 309 ? 2.327 17.432 -32.611 1.00 80.06 309 PHE A C 1
ATOM 2505 O O . PHE A 1 309 ? 1.967 18.249 -33.460 1.00 80.06 309 PHE A O 1
ATOM 2512 N N . LEU A 1 310 ? 1.816 17.450 -31.378 1.00 80.38 310 LEU A N 1
ATOM 2513 C CA . LEU A 1 310 ? 0.801 18.414 -30.948 1.00 80.38 310 LEU A CA 1
ATOM 2514 C C . LEU A 1 310 ? 1.329 19.856 -30.972 1.00 80.38 310 LEU A C 1
ATOM 2516 O O . LEU A 1 310 ? 0.608 20.770 -31.376 1.00 80.38 310 LEU A O 1
ATOM 2520 N N . GLU A 1 311 ? 2.585 20.082 -30.585 1.00 80.50 311 GLU A N 1
ATOM 2521 C CA . GLU A 1 311 ? 3.240 21.390 -30.697 1.00 80.50 311 GLU A CA 1
ATOM 2522 C C . GLU A 1 311 ? 3.422 21.823 -32.151 1.00 80.50 311 GLU A C 1
ATOM 2524 O O . GLU A 1 311 ? 3.181 22.986 -32.488 1.00 80.50 311 GLU A O 1
ATOM 2529 N N . PHE A 1 312 ? 3.784 20.892 -33.035 1.00 81.31 312 PHE A N 1
ATOM 2530 C CA . PHE A 1 312 ? 3.840 21.144 -34.468 1.00 81.31 312 PHE A CA 1
ATOM 2531 C C . PHE A 1 312 ? 2.478 21.584 -35.008 1.00 81.31 312 PHE A C 1
ATOM 2533 O O . PHE A 1 312 ? 2.417 22.595 -35.711 1.00 81.31 312 PHE A O 1
ATOM 2540 N N . LEU A 1 313 ? 1.388 20.907 -34.638 1.00 80.62 313 LEU A N 1
ATOM 2541 C CA . LEU A 1 313 ? 0.031 21.296 -35.036 1.00 80.62 313 LEU A CA 1
ATOM 2542 C C . LEU A 1 313 ? -0.369 22.677 -34.489 1.00 80.62 313 LEU A C 1
ATOM 2544 O O . LEU A 1 313 ? -0.972 23.470 -35.207 1.00 80.62 313 LEU A O 1
ATOM 2548 N N . LYS A 1 314 ? 0.023 23.020 -33.255 1.00 80.88 314 LYS A N 1
ATOM 2549 C CA . LYS A 1 314 ? -0.293 24.320 -32.626 1.00 80.88 314 LYS A CA 1
ATOM 2550 C C . LYS A 1 314 ? 0.388 25.524 -33.293 1.00 80.88 314 LYS A C 1
ATOM 2552 O O . LYS A 1 314 ? -0.084 26.645 -33.125 1.00 80.88 314 LYS A O 1
ATOM 2557 N N . GLN A 1 315 ? 1.475 25.323 -34.041 1.00 80.38 315 GLN A N 1
ATOM 2558 C CA . GLN A 1 315 ? 2.223 26.414 -34.686 1.00 80.38 315 GLN A CA 1
ATOM 2559 C C . GLN A 1 315 ? 1.471 27.097 -35.840 1.00 80.38 315 GLN A C 1
ATOM 2561 O O . GLN A 1 315 ? 1.792 28.237 -36.160 1.00 80.38 315 GLN A O 1
ATOM 2566 N N . ASP A 1 316 ? 0.513 26.424 -36.482 1.00 74.94 316 ASP A N 1
ATOM 2567 C CA . ASP A 1 316 ? -0.379 27.050 -37.467 1.00 74.94 316 ASP A CA 1
ATOM 2568 C C . ASP A 1 316 ? -1.771 26.428 -37.337 1.00 74.94 316 ASP A C 1
ATOM 2570 O O . ASP A 1 316 ? -2.018 25.319 -37.796 1.00 74.94 316 ASP A O 1
ATOM 2574 N N . LEU A 1 317 ? -2.667 27.144 -36.656 1.00 69.19 317 LEU A N 1
ATOM 2575 C CA . LEU A 1 317 ? -4.048 26.714 -36.414 1.00 69.19 317 LEU A CA 1
ATOM 2576 C C . LEU A 1 317 ? -4.971 26.987 -37.613 1.00 69.19 317 LEU A C 1
ATOM 2578 O O . LEU A 1 317 ? -6.140 26.603 -37.585 1.00 69.19 317 LEU A O 1
ATOM 2582 N N . THR A 1 318 ? -4.476 27.706 -38.623 1.00 66.00 318 THR A N 1
ATOM 2583 C CA . THR A 1 318 ? -5.258 28.201 -39.762 1.00 66.00 318 THR A CA 1
ATOM 2584 C C . THR A 1 318 ? -5.029 27.399 -41.036 1.00 66.00 318 THR A C 1
ATOM 2586 O O . THR A 1 318 ? -5.975 27.209 -41.801 1.00 66.00 318 THR A O 1
ATOM 2589 N N . HIS A 1 319 ? -3.820 26.879 -41.238 1.00 70.69 319 HIS A N 1
ATOM 2590 C CA . HIS A 1 319 ? -3.495 25.973 -42.335 1.00 70.69 319 HIS A CA 1
ATOM 2591 C C . HIS A 1 319 ? -3.348 24.551 -41.796 1.00 70.69 319 HIS A C 1
ATOM 2593 O O . HIS A 1 319 ? -2.650 24.311 -40.813 1.00 70.69 319 HIS A O 1
ATOM 2599 N N . GLY A 1 320 ? -4.024 23.595 -42.436 1.00 70.69 320 GLY A N 1
ATOM 2600 C CA . GLY A 1 320 ? -3.826 22.180 -42.133 1.00 70.69 320 GLY A CA 1
ATOM 2601 C C . GLY A 1 320 ? -2.372 21.788 -42.384 1.00 70.69 320 GLY A C 1
ATOM 2602 O O . GLY A 1 320 ? -1.795 22.183 -43.393 1.00 70.69 320 GLY A O 1
ATOM 2603 N N . LYS A 1 321 ? -1.797 21.013 -41.467 1.00 80.06 321 LYS A N 1
ATOM 2604 C CA . LYS A 1 321 ? -0.443 20.466 -41.579 1.00 80.06 321 LYS A CA 1
ATOM 2605 C C . LYS A 1 321 ? -0.502 18.984 -41.891 1.00 80.06 321 LYS A C 1
ATOM 2607 O O . LYS A 1 321 ? -1.440 18.308 -41.463 1.00 80.06 321 LYS A O 1
ATOM 2612 N N . ASN A 1 322 ? 0.488 18.476 -42.614 1.00 81.69 322 ASN A N 1
ATOM 2613 C CA . ASN A 1 322 ? 0.551 17.058 -42.966 1.00 81.69 322 ASN A CA 1
ATOM 2614 C C . ASN A 1 322 ? 1.694 16.328 -42.237 1.00 81.69 322 ASN A C 1
ATOM 2616 O O . ASN A 1 322 ? 2.561 16.941 -41.613 1.00 81.69 322 ASN A O 1
ATOM 2620 N N . LEU A 1 323 ? 1.658 14.993 -42.278 1.00 75.00 323 LEU A N 1
ATOM 2621 C CA . LEU A 1 323 ? 2.667 14.148 -41.634 1.00 75.00 323 LEU A CA 1
ATOM 2622 C C . LEU A 1 323 ? 4.052 14.319 -42.270 1.00 75.00 323 LEU A C 1
ATOM 2624 O O . LEU A 1 323 ? 5.047 14.306 -41.554 1.00 75.00 323 LEU A O 1
ATOM 2628 N N . GLU A 1 324 ? 4.136 14.519 -43.584 1.00 79.69 324 GLU A N 1
ATOM 2629 C CA . GLU A 1 324 ? 5.412 14.666 -44.290 1.00 79.69 324 GLU A CA 1
ATOM 2630 C C . GLU A 1 324 ? 6.188 15.902 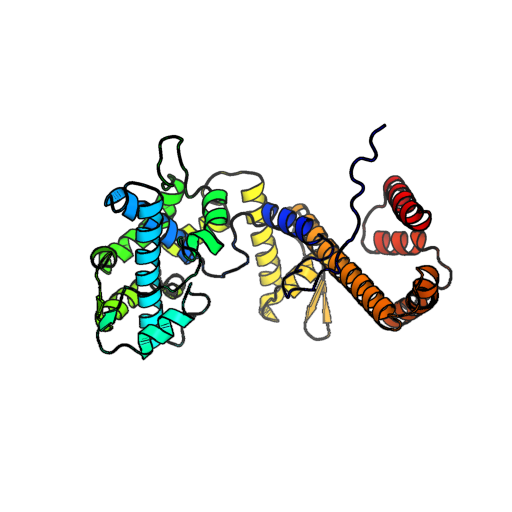-43.806 1.00 79.69 324 GLU A C 1
ATOM 2632 O O . GLU A 1 324 ? 7.371 15.807 -43.483 1.00 79.69 324 GLU A O 1
ATOM 2637 N N . GLU A 1 325 ? 5.502 17.034 -43.641 1.00 80.94 325 GLU A N 1
ATOM 2638 C CA . GLU A 1 325 ? 6.059 18.261 -43.058 1.00 80.94 325 GLU A CA 1
ATOM 2639 C C . GLU A 1 325 ? 6.566 18.047 -41.625 1.00 80.94 325 GLU A C 1
ATOM 2641 O O . GLU A 1 325 ? 7.602 18.595 -41.240 1.00 80.94 325 GLU A O 1
ATOM 2646 N N . PHE A 1 326 ? 5.852 17.244 -40.828 1.00 80.81 326 PHE A N 1
ATOM 2647 C CA . PHE A 1 326 ? 6.286 16.877 -39.482 1.00 80.81 326 PHE A CA 1
ATOM 2648 C C . PHE A 1 326 ? 7.577 16.052 -39.520 1.00 80.81 326 PHE A C 1
ATOM 2650 O O . PHE A 1 326 ? 8.544 16.401 -38.840 1.00 80.81 326 PHE A O 1
ATOM 2657 N N . PHE A 1 327 ? 7.617 14.996 -40.340 1.00 78.31 327 PHE A N 1
ATOM 2658 C CA . PHE A 1 327 ? 8.777 14.113 -40.458 1.00 78.31 327 PHE A CA 1
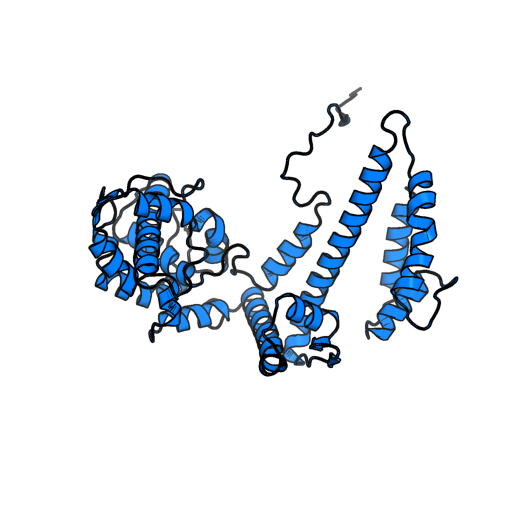ATOM 2659 C C . PHE A 1 327 ? 10.014 14.855 -40.971 1.00 78.31 327 PHE A C 1
ATOM 2661 O O . PHE A 1 327 ? 11.082 14.734 -40.372 1.00 78.31 327 PHE A O 1
ATOM 2668 N N . GLN A 1 328 ? 9.873 15.676 -42.014 1.00 79.25 328 GLN A N 1
ATOM 2669 C CA . GLN A 1 328 ? 10.980 16.479 -42.548 1.00 79.25 328 GLN A CA 1
ATOM 2670 C C . GLN A 1 328 ? 11.547 17.439 -41.498 1.00 79.25 328 GLN A C 1
ATOM 2672 O O . GLN A 1 328 ? 12.760 17.599 -41.376 1.00 79.25 328 GLN A O 1
ATOM 2677 N N . LYS A 1 329 ? 10.673 18.079 -40.714 1.00 77.31 329 LYS A N 1
ATOM 2678 C CA . LYS A 1 329 ? 11.086 19.094 -39.743 1.00 77.31 329 LYS A CA 1
ATOM 2679 C C . LYS A 1 329 ? 11.681 18.504 -38.465 1.00 77.31 329 LYS A C 1
ATOM 2681 O O . LYS A 1 329 ? 12.639 19.070 -37.944 1.00 77.31 329 LYS A O 1
ATOM 2686 N N . TYR A 1 330 ? 11.100 17.423 -37.945 1.00 73.75 330 TYR A N 1
ATOM 2687 C CA . TYR A 1 330 ? 11.403 16.927 -36.599 1.00 73.75 330 TYR A CA 1
ATOM 2688 C C . TYR A 1 330 ? 12.028 15.541 -36.549 1.00 73.75 330 TYR A C 1
ATOM 2690 O O . TYR A 1 330 ? 12.609 15.219 -35.526 1.00 73.75 330 TYR A O 1
ATOM 2698 N N . VAL A 1 331 ? 11.929 14.722 -37.599 1.00 70.00 331 VAL A N 1
ATOM 2699 C CA . VAL A 1 331 ? 12.389 13.321 -37.559 1.00 70.00 331 VAL A CA 1
ATOM 2700 C C . VAL A 1 331 ? 13.607 13.090 -38.443 1.00 70.00 331 VAL A C 1
ATOM 2702 O O . VAL A 1 331 ? 14.514 12.369 -38.048 1.00 70.00 331 VAL A O 1
ATOM 2705 N N . GLN A 1 332 ? 13.695 13.761 -39.592 1.00 68.50 332 GLN A N 1
ATOM 2706 C CA . GLN A 1 332 ? 14.777 13.565 -40.563 1.00 68.50 332 GLN A CA 1
ATOM 2707 C C . GLN A 1 332 ? 16.182 13.895 -40.013 1.00 68.50 332 GLN A C 1
ATOM 2709 O O . GLN A 1 332 ? 17.178 13.455 -40.576 1.00 68.50 332 GLN A O 1
ATOM 2714 N N . ASN A 1 333 ? 16.272 14.626 -38.894 1.00 62.69 333 ASN A N 1
ATOM 2715 C CA . ASN A 1 333 ? 17.531 14.932 -38.203 1.00 62.69 333 ASN A CA 1
ATOM 2716 C C . ASN A 1 333 ? 17.709 14.203 -36.860 1.00 62.69 333 ASN A C 1
ATOM 2718 O O . ASN A 1 333 ? 18.769 14.338 -36.251 1.00 62.69 333 ASN A O 1
ATOM 2722 N N . ILE A 1 334 ? 16.718 13.427 -36.402 1.00 65.75 334 ILE A N 1
ATOM 2723 C CA . ILE A 1 334 ? 16.798 12.705 -35.123 1.00 65.75 334 ILE A CA 1
ATOM 2724 C C . ILE A 1 334 ? 17.934 11.686 -35.142 1.00 65.75 334 ILE A C 1
ATOM 2726 O O . ILE A 1 334 ? 18.623 11.550 -34.141 1.00 65.75 334 ILE A O 1
ATOM 2730 N N . GLU A 1 335 ? 18.182 11.015 -36.268 1.00 56.09 335 GLU A N 1
ATOM 2731 C CA . GLU A 1 335 ? 19.295 10.063 -36.398 1.00 56.09 335 GLU A CA 1
ATOM 2732 C C . GLU A 1 335 ? 20.646 10.736 -36.118 1.00 56.09 335 GLU A C 1
ATOM 2734 O O . GLU A 1 335 ? 21.432 10.248 -35.309 1.00 56.09 335 GLU A O 1
ATOM 2739 N N . ASN A 1 336 ? 20.870 11.925 -36.686 1.00 60.09 336 ASN A N 1
ATOM 2740 C CA . ASN A 1 336 ? 22.089 12.703 -36.461 1.00 60.09 336 ASN A CA 1
ATOM 2741 C C . ASN A 1 336 ? 22.224 13.172 -35.001 1.00 60.09 336 ASN A C 1
ATOM 2743 O O . ASN A 1 336 ? 23.335 13.241 -34.474 1.00 60.09 336 ASN A O 1
ATOM 2747 N N . GLU A 1 337 ? 21.115 13.517 -34.342 1.00 58.97 337 GLU A N 1
ATOM 2748 C CA . GLU A 1 337 ? 21.108 13.911 -32.929 1.00 58.97 337 GLU A CA 1
ATOM 2749 C C . GLU A 1 337 ? 21.312 12.712 -31.992 1.00 58.97 337 GLU A C 1
ATOM 2751 O O . GLU A 1 337 ? 22.088 12.808 -31.042 1.00 58.97 337 GLU A O 1
ATOM 2756 N N . ILE A 1 338 ? 20.685 11.566 -32.276 1.00 53.06 338 ILE A N 1
ATOM 2757 C CA . ILE A 1 338 ? 20.878 10.310 -31.541 1.00 53.06 338 ILE A CA 1
ATOM 2758 C C . ILE A 1 338 ? 22.338 9.866 -31.641 1.00 53.06 338 ILE A C 1
ATOM 2760 O O . ILE A 1 338 ? 22.945 9.564 -30.614 1.00 53.06 338 ILE A O 1
ATOM 2764 N N . ASP A 1 339 ? 22.936 9.912 -32.831 1.00 51.06 339 ASP A N 1
ATOM 2765 C CA . ASP A 1 339 ? 24.351 9.588 -33.038 1.00 51.06 339 ASP A CA 1
ATOM 2766 C C . ASP A 1 339 ? 25.282 10.527 -32.253 1.00 51.06 339 ASP A C 1
ATOM 2768 O O . ASP A 1 339 ? 26.278 10.094 -31.663 1.00 51.06 339 ASP A O 1
ATOM 2772 N N . GLN A 1 340 ? 24.942 11.817 -32.171 1.00 54.47 340 GLN A N 1
ATOM 2773 C CA . GLN A 1 340 ? 25.680 12.780 -31.350 1.00 54.47 340 GLN A CA 1
ATOM 2774 C C . GLN A 1 340 ? 25.516 12.538 -29.844 1.00 54.47 340 GLN A C 1
ATOM 2776 O O . GLN A 1 340 ? 26.477 12.731 -29.092 1.00 54.47 340 GLN A O 1
ATOM 2781 N N . ILE A 1 341 ? 24.324 12.133 -29.394 1.00 46.75 341 ILE A N 1
ATOM 2782 C CA . ILE A 1 341 ? 24.002 11.868 -27.984 1.00 46.75 341 ILE A CA 1
ATOM 2783 C C . ILE A 1 341 ? 24.646 10.567 -27.512 1.00 46.75 341 ILE A C 1
ATOM 2785 O O . ILE A 1 341 ? 25.215 10.530 -26.419 1.00 46.75 341 ILE A O 1
ATOM 2789 N N . LEU A 1 342 ? 24.581 9.510 -28.324 1.00 48.50 342 LEU A N 1
ATOM 2790 C CA . LEU A 1 342 ? 25.067 8.195 -27.934 1.00 48.50 342 LEU A CA 1
ATOM 2791 C C . LEU A 1 342 ? 26.579 8.188 -27.725 1.00 48.50 342 LEU A C 1
ATOM 2793 O O . LEU A 1 342 ? 27.040 7.376 -26.926 1.00 48.50 342 LEU A O 1
ATOM 2797 N N . LYS A 1 343 ? 27.350 9.075 -28.388 1.00 47.56 343 LYS A N 1
ATOM 2798 C CA . LYS A 1 343 ? 28.832 9.143 -28.331 1.00 47.56 343 LYS A CA 1
ATOM 2799 C C . LYS A 1 343 ? 29.501 7.763 -28.261 1.00 47.56 343 LYS A C 1
ATOM 2801 O O . LYS A 1 343 ? 30.599 7.611 -27.721 1.00 47.56 343 LYS A O 1
ATOM 2806 N N . LEU A 1 344 ? 28.854 6.745 -28.818 1.00 45.22 344 LEU A N 1
ATOM 2807 C CA . LEU A 1 344 ? 29.472 5.476 -29.099 1.00 45.22 344 LEU A CA 1
ATOM 2808 C C . LEU A 1 344 ? 30.462 5.829 -30.198 1.00 45.22 344 LEU A C 1
ATOM 2810 O O . LEU A 1 344 ? 30.109 6.498 -31.164 1.00 45.22 344 LEU A O 1
ATOM 2814 N N . GLY A 1 345 ? 31.727 5.447 -30.056 1.00 43.06 345 GLY A N 1
ATOM 2815 C CA . GLY A 1 345 ? 32.763 5.722 -31.061 1.00 43.06 345 GLY A CA 1
ATOM 2816 C C . GLY A 1 345 ? 32.505 5.077 -32.435 1.00 43.06 345 GLY A C 1
ATOM 2817 O O . GLY A 1 345 ? 33.436 4.956 -33.225 1.00 43.06 345 GLY A O 1
ATOM 2818 N N . ARG A 1 346 ? 31.275 4.631 -32.712 1.00 49.72 346 ARG A N 1
ATOM 2819 C CA . ARG A 1 346 ? 30.769 4.183 -33.999 1.00 49.72 346 ARG A CA 1
ATOM 2820 C C . ARG A 1 346 ? 29.664 5.137 -34.433 1.00 49.72 346 ARG A C 1
ATOM 2822 O O . ARG A 1 346 ? 28.636 5.244 -33.778 1.00 49.72 346 ARG A O 1
ATOM 2829 N N . LYS A 1 347 ? 29.913 5.812 -35.548 1.00 43.47 347 LYS A N 1
ATOM 2830 C CA . LYS A 1 347 ? 28.882 6.482 -36.333 1.00 43.47 347 LYS A CA 1
ATOM 2831 C C . LYS A 1 347 ? 27.996 5.397 -36.943 1.00 43.47 347 LYS A C 1
ATOM 2833 O O . LYS A 1 347 ? 28.546 4.495 -37.574 1.00 43.47 347 LYS A O 1
ATOM 2838 N N . PHE A 1 348 ? 26.679 5.487 -36.788 1.00 49.94 348 PHE A N 1
ATOM 2839 C CA . PHE A 1 348 ? 25.729 4.618 -37.492 1.00 49.94 348 PHE A CA 1
ATOM 2840 C C . PHE A 1 348 ? 25.305 5.240 -38.834 1.00 49.94 348 PHE A C 1
ATOM 2842 O O . PHE A 1 348 ? 24.236 4.952 -39.364 1.00 49.94 348 PHE A O 1
ATOM 2849 N N . GLU A 1 349 ? 26.171 6.084 -39.411 1.00 46.19 349 GLU A N 1
ATOM 2850 C CA . GLU A 1 349 ? 25.973 6.716 -40.714 1.00 46.19 349 GLU A CA 1
ATOM 2851 C C . GLU A 1 349 ? 25.725 5.639 -41.792 1.00 46.19 349 GLU A C 1
ATOM 2853 O O . GLU A 1 349 ? 26.647 4.936 -42.209 1.00 46.19 349 GLU A O 1
ATOM 2858 N N . ASN A 1 350 ? 24.484 5.573 -42.290 1.00 52.09 350 ASN A N 1
ATOM 2859 C CA . ASN A 1 350 ? 23.995 4.689 -43.362 1.00 52.09 350 ASN A CA 1
ATOM 2860 C C . ASN A 1 350 ? 23.792 3.199 -43.013 1.00 52.09 350 ASN A C 1
ATOM 2862 O O . ASN A 1 350 ? 23.654 2.386 -43.930 1.00 52.09 350 ASN A O 1
ATOM 2866 N N . GLU A 1 351 ? 23.750 2.817 -41.735 1.00 52.34 351 GLU A N 1
ATOM 2867 C CA . GLU A 1 351 ? 23.338 1.459 -41.345 1.00 52.34 351 GLU A CA 1
ATOM 2868 C C . GLU A 1 351 ? 21.799 1.377 -41.298 1.00 52.34 351 GLU A C 1
ATOM 2870 O O . GLU A 1 351 ? 21.174 2.188 -40.613 1.00 52.34 351 GLU A O 1
ATOM 2875 N N . PRO A 1 352 ? 21.158 0.420 -41.999 1.00 56.53 352 PRO A N 1
ATOM 2876 C CA . PRO A 1 352 ? 19.721 0.193 -41.879 1.00 56.53 352 PRO A CA 1
ATOM 2877 C C . PRO A 1 352 ? 19.333 -0.036 -40.414 1.00 56.53 352 PRO A C 1
ATOM 2879 O O . PRO A 1 352 ? 20.057 -0.708 -39.674 1.00 56.53 352 PRO A O 1
ATOM 2882 N N . ILE A 1 353 ? 18.185 0.496 -39.987 1.00 45.34 353 ILE A N 1
ATOM 2883 C CA . ILE A 1 353 ? 17.736 0.420 -38.589 1.00 45.34 353 ILE A CA 1
ATOM 2884 C C . ILE A 1 353 ? 17.653 -1.028 -38.085 1.00 45.34 353 ILE A C 1
ATOM 2886 O O . ILE A 1 353 ? 17.872 -1.289 -36.904 1.00 45.34 353 ILE A O 1
ATOM 2890 N N . GLU A 1 354 ? 17.419 -1.985 -38.985 1.00 49.34 354 GLU A N 1
ATOM 2891 C CA . GLU A 1 354 ? 17.443 -3.414 -38.695 1.00 49.34 354 GLU A CA 1
ATOM 2892 C C . GLU A 1 354 ? 18.810 -3.879 -38.197 1.00 49.34 354 GLU A C 1
ATOM 2894 O O . GLU A 1 354 ? 18.871 -4.620 -37.221 1.00 49.34 354 GLU A O 1
ATOM 2899 N N . ASN A 1 355 ? 19.904 -3.409 -38.801 1.00 53.38 355 ASN A N 1
ATOM 2900 C CA . ASN A 1 355 ? 21.260 -3.743 -38.371 1.00 53.38 355 ASN A CA 1
ATOM 2901 C C . ASN A 1 355 ? 21.600 -3.091 -37.033 1.00 53.38 355 ASN A C 1
ATOM 2903 O O . ASN A 1 355 ? 22.241 -3.720 -36.194 1.00 53.38 355 ASN A O 1
ATOM 2907 N N . ILE A 1 356 ? 21.146 -1.857 -36.805 1.00 52.47 356 ILE A N 1
ATOM 2908 C CA . ILE A 1 356 ? 21.340 -1.157 -35.528 1.00 52.47 356 ILE A CA 1
ATOM 2909 C C . ILE A 1 356 ? 20.626 -1.918 -34.407 1.00 52.47 356 ILE A C 1
ATOM 2911 O O . ILE A 1 356 ? 21.218 -2.198 -33.364 1.00 52.47 356 ILE A O 1
ATOM 2915 N N . ILE A 1 357 ? 19.375 -2.320 -34.641 1.00 48.91 357 ILE A N 1
ATOM 2916 C CA . ILE A 1 357 ? 18.594 -3.136 -33.710 1.00 48.91 357 ILE A CA 1
ATOM 2917 C C . ILE A 1 357 ? 19.283 -4.486 -33.480 1.00 48.91 357 ILE A C 1
ATOM 2919 O O . ILE A 1 357 ? 19.440 -4.895 -32.334 1.00 48.91 357 ILE A O 1
ATOM 2923 N N . ASP A 1 358 ? 19.756 -5.157 -34.527 1.00 52.72 358 ASP A N 1
ATOM 2924 C CA . ASP A 1 358 ? 20.401 -6.468 -34.414 1.00 52.72 358 ASP A CA 1
ATOM 2925 C C . ASP A 1 358 ? 21.754 -6.396 -33.672 1.00 52.72 358 ASP A C 1
ATOM 2927 O O . ASP A 1 358 ? 22.087 -7.290 -32.891 1.00 52.72 358 ASP A O 1
ATOM 2931 N N . ILE A 1 359 ? 22.508 -5.299 -33.830 1.00 54.69 359 ILE A N 1
ATOM 2932 C CA . ILE A 1 359 ? 23.726 -5.001 -33.058 1.00 54.69 359 ILE A CA 1
ATOM 2933 C C . ILE A 1 359 ? 23.384 -4.771 -31.585 1.00 54.69 359 ILE A C 1
ATOM 2935 O O . ILE A 1 359 ? 23.995 -5.397 -30.720 1.00 54.69 359 ILE A O 1
ATOM 2939 N N . ILE A 1 360 ? 22.387 -3.930 -31.287 1.00 48.69 360 ILE A N 1
ATOM 2940 C CA . ILE A 1 360 ? 21.943 -3.664 -29.911 1.00 48.69 360 ILE A CA 1
ATOM 2941 C C . ILE A 1 360 ? 21.481 -4.964 -29.244 1.00 48.69 360 ILE A C 1
ATOM 2943 O O . ILE A 1 360 ? 21.838 -5.233 -28.096 1.00 48.69 360 ILE A O 1
ATOM 2947 N N . LEU A 1 361 ? 20.720 -5.798 -29.954 1.00 48.91 361 LEU A N 1
ATOM 2948 C CA . LEU A 1 361 ? 20.226 -7.071 -29.435 1.00 48.91 361 LEU A CA 1
ATOM 2949 C C . LEU A 1 361 ? 21.378 -8.057 -29.179 1.00 48.91 361 LEU A C 1
ATOM 2951 O O . LEU A 1 361 ? 21.440 -8.630 -28.089 1.00 48.91 361 LEU A O 1
ATOM 2955 N N . LYS A 1 362 ? 22.350 -8.168 -30.094 1.00 53.12 362 LYS A N 1
ATOM 2956 C CA . LYS A 1 362 ? 23.552 -9.005 -29.915 1.00 53.12 362 LYS A CA 1
ATOM 2957 C C . LYS A 1 362 ? 24.456 -8.532 -28.779 1.00 53.12 362 LYS A C 1
ATOM 2959 O O . LYS A 1 362 ? 24.889 -9.357 -27.976 1.00 53.12 362 LYS A O 1
ATOM 2964 N N . GLU A 1 363 ? 24.720 -7.232 -28.665 1.00 50.78 363 GLU A N 1
ATOM 2965 C CA . GLU A 1 363 ? 25.547 -6.667 -27.585 1.00 50.78 363 GLU A CA 1
ATOM 2966 C C . GLU A 1 363 ? 24.898 -6.835 -26.203 1.00 50.78 363 GLU A C 1
ATOM 2968 O O . GLU A 1 363 ? 25.596 -6.914 -25.193 1.00 50.78 363 GLU A O 1
ATOM 2973 N N . ASN A 1 364 ? 23.571 -6.973 -26.156 1.00 42.97 364 ASN A N 1
ATOM 2974 C CA . ASN A 1 364 ? 22.814 -7.252 -24.937 1.00 42.97 364 ASN A CA 1
ATOM 2975 C C . ASN A 1 364 ? 22.514 -8.750 -24.722 1.00 42.97 364 ASN A C 1
ATOM 2977 O O . ASN A 1 364 ? 21.740 -9.091 -23.824 1.00 42.97 364 ASN A O 1
ATOM 2981 N N . GLY A 1 365 ? 23.109 -9.646 -25.522 1.00 40.12 365 GLY A N 1
ATOM 2982 C CA . GLY A 1 365 ? 22.959 -11.099 -25.385 1.00 40.12 365 GLY A CA 1
ATOM 2983 C C . GLY A 1 365 ? 21.547 -11.619 -25.673 1.00 40.12 365 GLY A C 1
ATOM 2984 O O . GLY A 1 365 ? 21.148 -12.648 -25.128 1.00 40.12 365 GLY A O 1
ATOM 2985 N N . ILE A 1 366 ? 20.771 -10.896 -26.482 1.00 40.59 366 ILE A N 1
ATOM 2986 C CA . ILE A 1 366 ? 19.413 -11.262 -26.886 1.00 40.59 366 ILE A CA 1
ATOM 2987 C C . ILE A 1 366 ? 19.497 -11.931 -28.259 1.00 40.59 366 ILE A C 1
ATOM 2989 O O . ILE A 1 366 ? 19.801 -11.281 -29.255 1.00 40.59 366 ILE A O 1
ATOM 2993 N N . ASP A 1 367 ? 19.236 -13.236 -28.298 1.00 47.75 367 ASP A N 1
ATOM 2994 C CA . ASP A 1 367 ? 19.309 -14.036 -29.522 1.00 47.75 367 ASP A CA 1
ATOM 2995 C C . ASP A 1 367 ? 18.098 -13.730 -30.423 1.00 47.75 367 ASP A C 1
ATOM 2997 O O . ASP A 1 367 ? 16.943 -13.969 -30.046 1.00 47.75 367 ASP A O 1
ATOM 3001 N N . THR A 1 368 ? 18.343 -13.134 -31.590 1.00 48.81 368 THR A N 1
ATOM 3002 C CA . THR A 1 368 ? 17.294 -12.739 -32.530 1.00 48.81 368 THR A CA 1
ATOM 3003 C C . THR A 1 368 ? 16.840 -13.935 -33.356 1.00 48.81 368 THR A C 1
ATOM 3005 O O . THR A 1 368 ? 17.531 -14.409 -34.254 1.00 48.81 368 THR A O 1
ATOM 3008 N N . ASN A 1 369 ? 15.620 -14.415 -33.106 1.00 48.66 369 ASN A N 1
ATOM 3009 C CA . ASN A 1 369 ? 14.940 -15.245 -34.094 1.00 48.66 369 ASN A CA 1
ATOM 3010 C C . ASN A 1 369 ? 14.502 -14.317 -35.240 1.00 48.66 369 ASN A C 1
ATOM 3012 O O . ASN A 1 369 ? 13.647 -13.454 -35.031 1.00 48.66 369 ASN A O 1
ATOM 3016 N N . LEU A 1 370 ? 15.114 -14.462 -36.421 1.00 43.81 370 LEU A N 1
ATOM 3017 C CA . LEU A 1 370 ? 14.892 -13.645 -37.630 1.00 43.81 370 LEU A CA 1
ATOM 3018 C C . LEU A 1 370 ? 13.401 -13.436 -37.969 1.00 43.81 370 LEU A C 1
ATOM 3020 O O . LEU A 1 370 ? 13.014 -12.381 -38.465 1.00 43.81 370 LEU A O 1
ATOM 3024 N N . GLU A 1 371 ? 12.544 -14.386 -37.592 1.00 44.66 371 GLU A N 1
ATOM 3025 C CA . GLU A 1 371 ? 11.083 -14.313 -37.731 1.00 44.66 371 GLU A CA 1
ATOM 3026 C C . GLU A 1 371 ? 10.426 -13.148 -36.954 1.00 44.66 371 GLU A C 1
ATOM 3028 O O . GLU A 1 371 ? 9.345 -12.678 -37.317 1.00 44.66 371 GLU A O 1
ATOM 3033 N N . LEU A 1 372 ? 11.040 -12.687 -35.856 1.00 40.28 372 LEU A N 1
ATOM 3034 C CA . LEU A 1 372 ? 10.531 -11.593 -35.022 1.00 40.28 372 LEU A CA 1
ATOM 3035 C C . LEU A 1 372 ? 10.882 -10.221 -35.616 1.00 40.28 372 LEU A C 1
ATOM 3037 O O . LEU A 1 372 ? 10.048 -9.315 -35.596 1.00 40.28 372 LEU A O 1
ATOM 3041 N N . LEU A 1 373 ? 12.083 -10.099 -36.193 1.00 40.62 373 LEU A N 1
ATOM 3042 C CA . LEU A 1 373 ? 12.534 -8.916 -36.929 1.00 40.62 373 LEU A CA 1
ATOM 3043 C C . LEU A 1 373 ? 11.718 -8.726 -38.209 1.00 40.62 373 LEU A C 1
ATOM 3045 O O . LEU A 1 373 ? 11.262 -7.618 -38.464 1.00 40.62 373 LEU A O 1
ATOM 3049 N N . GLU A 1 374 ? 11.418 -9.800 -38.948 1.00 43.56 374 GLU A N 1
ATOM 3050 C CA . GLU A 1 374 ? 10.514 -9.733 -40.107 1.00 43.56 374 GLU A CA 1
ATOM 3051 C C . GLU A 1 374 ? 9.093 -9.296 -39.713 1.00 43.56 374 GLU A C 1
ATOM 3053 O O . GLU A 1 374 ? 8.477 -8.481 -40.402 1.00 43.56 374 GLU A O 1
ATOM 3058 N N . LYS A 1 375 ? 8.570 -9.764 -38.571 1.00 41.59 375 LYS A N 1
ATOM 3059 C CA . LYS A 1 375 ? 7.253 -9.339 -38.061 1.00 41.59 375 LYS A CA 1
ATOM 3060 C C . LYS A 1 375 ? 7.238 -7.883 -37.590 1.00 41.59 375 LYS A C 1
ATOM 3062 O O . LYS A 1 375 ? 6.242 -7.197 -37.825 1.00 41.59 375 LYS A O 1
ATOM 3067 N N . MET A 1 376 ? 8.319 -7.398 -36.975 1.00 36.19 376 MET A N 1
ATOM 3068 C CA . MET A 1 376 ? 8.481 -5.981 -36.623 1.00 36.19 376 MET A CA 1
ATOM 3069 C C . MET A 1 376 ? 8.628 -5.103 -37.868 1.00 36.19 376 MET A C 1
ATOM 3071 O O . MET A 1 376 ? 8.005 -4.046 -37.923 1.00 36.19 376 MET A O 1
ATOM 3075 N N . ASN A 1 377 ? 9.343 -5.571 -38.897 1.00 38.44 377 ASN A N 1
ATOM 3076 C CA . ASN A 1 377 ? 9.464 -4.857 -40.166 1.00 38.44 377 ASN A CA 1
ATOM 3077 C C . ASN A 1 377 ? 8.116 -4.764 -40.889 1.00 38.44 377 ASN A C 1
ATOM 3079 O O . ASN A 1 377 ? 7.756 -3.702 -41.378 1.00 38.44 377 ASN A O 1
ATOM 3083 N N . ILE A 1 378 ? 7.297 -5.822 -40.867 1.00 36.88 378 ILE A N 1
ATOM 3084 C CA . ILE A 1 378 ? 5.921 -5.777 -41.392 1.00 36.88 378 ILE A CA 1
ATOM 3085 C C . ILE A 1 378 ? 5.041 -4.804 -40.592 1.00 36.88 378 ILE A C 1
ATOM 3087 O O . ILE A 1 378 ? 4.165 -4.165 -41.172 1.00 36.88 378 ILE A O 1
ATOM 3091 N N . PHE A 1 379 ? 5.241 -4.684 -39.277 1.00 31.25 379 PHE A N 1
ATOM 3092 C CA . PHE A 1 379 ? 4.460 -3.775 -38.433 1.00 31.25 379 PHE A CA 1
ATOM 3093 C C . PHE A 1 379 ? 4.849 -2.306 -38.665 1.00 31.25 379 PHE A C 1
ATOM 3095 O O . PHE A 1 379 ? 3.971 -1.467 -38.854 1.00 31.25 379 PHE A O 1
ATOM 3102 N N . LEU A 1 380 ? 6.149 -2.012 -38.749 1.00 32.34 380 LEU A N 1
ATOM 3103 C CA . LEU A 1 380 ? 6.675 -0.674 -39.028 1.00 32.34 380 LEU A CA 1
ATOM 3104 C C . LEU A 1 380 ? 6.415 -0.244 -40.483 1.00 32.34 380 LEU A C 1
ATOM 3106 O O . LEU A 1 380 ? 5.956 0.872 -40.705 1.00 32.34 380 LEU A O 1
ATOM 3110 N N . LEU A 1 381 ? 6.567 -1.139 -41.469 1.00 32.94 381 LEU A N 1
ATOM 3111 C CA . LEU A 1 381 ? 6.226 -0.868 -42.876 1.00 32.94 381 LEU A CA 1
ATOM 3112 C C . LEU A 1 381 ? 4.720 -0.714 -43.114 1.00 32.94 381 LEU A C 1
ATOM 3114 O O . LEU A 1 381 ? 4.329 -0.014 -44.047 1.00 32.94 381 LEU A O 1
ATOM 3118 N N . LYS A 1 382 ? 3.862 -1.353 -42.305 1.00 30.86 382 LYS A N 1
ATOM 3119 C CA . LYS A 1 382 ? 2.407 -1.135 -42.373 1.00 30.86 382 LYS A CA 1
ATOM 3120 C C . LYS A 1 382 ? 2.006 0.220 -41.814 1.00 30.86 382 LYS A C 1
ATOM 3122 O O . LYS A 1 382 ? 1.163 0.852 -42.424 1.00 30.86 382 LYS A O 1
ATOM 3127 N N . ILE A 1 383 ? 2.634 0.673 -40.730 1.00 33.09 383 ILE A N 1
ATOM 3128 C CA . ILE A 1 383 ? 2.447 2.030 -40.191 1.00 33.09 383 ILE A CA 1
ATOM 3129 C C . ILE A 1 383 ? 2.997 3.093 -41.159 1.00 33.09 383 ILE A C 1
ATOM 3131 O O . ILE A 1 383 ? 2.495 4.207 -41.195 1.00 33.09 383 ILE A O 1
ATOM 3135 N N . TRP A 1 384 ? 4.001 2.748 -41.967 1.00 31.42 384 TRP A N 1
ATOM 3136 C CA . TRP A 1 384 ? 4.601 3.653 -42.951 1.00 31.42 384 TRP A CA 1
ATOM 3137 C C . TRP A 1 384 ? 3.803 3.770 -44.265 1.00 31.42 384 TRP A C 1
ATOM 3139 O O . TRP A 1 384 ? 3.922 4.769 -44.967 1.00 31.42 384 TRP A O 1
ATOM 3149 N N . ASN A 1 385 ? 3.000 2.759 -44.623 1.00 27.45 385 ASN A N 1
ATOM 3150 C CA . ASN A 1 385 ? 2.260 2.696 -45.897 1.00 27.45 385 ASN A CA 1
ATOM 3151 C C . ASN A 1 385 ? 0.726 2.805 -45.754 1.00 27.45 385 ASN A C 1
ATOM 3153 O O . ASN A 1 385 ? 0.007 2.558 -46.726 1.00 27.45 385 ASN A O 1
ATOM 3157 N N . SER A 1 386 ? 0.216 3.156 -44.571 1.00 29.47 386 SER A N 1
ATOM 3158 C CA . SER A 1 386 ? -1.190 3.511 -44.312 1.00 29.47 386 SER A CA 1
ATOM 3159 C C . SER A 1 386 ? -1.258 4.862 -43.631 1.00 29.47 386 SER A C 1
ATOM 3161 O O . SER A 1 386 ? -2.134 5.667 -44.010 1.00 29.47 386 SER A O 1
#

pLDDT: mean 82.24, std 18.56, range [27.45, 98.38]